Protein AF-A0A644U8X8-F1 (afdb_monomer)

InterPro domains:
  IPR018975 Pseudomurein-binding repeat [PF09373] (267-296)
  IPR018975 Pseudomurein-binding repeat [PF09373] (346-373)

Mean predicted aligned error: 21.0 Å

Radius of gyration: 31.06 Å; Cα contacts (8 Å, |Δi|>4): 817; chains: 1; bounding box: 77×98×85 Å

Solvent-accessible surface area (backbone atoms only — not comparable to full-atom values): 32167 Å² total; per-residue (Å²): 143,69,79,89,78,66,84,85,72,65,83,75,60,66,67,65,64,65,67,71,75,72,83,84,84,86,89,86,88,87,80,90,87,85,90,90,80,88,86,83,92,88,86,90,85,89,88,86,86,92,82,86,91,86,80,90,83,90,84,89,86,83,88,79,90,80,91,84,85,91,83,84,91,78,90,74,79,78,76,75,79,70,80,83,75,95,59,69,65,56,42,53,54,69,60,55,21,52,48,17,40,48,52,30,53,45,26,72,73,66,43,26,65,60,35,52,48,74,53,81,80,36,71,35,37,54,38,31,44,43,38,55,50,16,50,46,50,43,29,62,73,70,70,51,83,68,60,43,76,58,68,78,87,38,34,78,45,75,80,59,52,49,50,60,38,74,50,76,39,42,46,71,56,53,38,51,42,22,49,52,48,31,52,46,30,71,76,65,45,29,36,58,26,40,47,74,50,101,81,42,36,39,22,40,54,56,46,45,47,51,47,14,47,45,32,30,45,23,61,78,65,80,41,78,53,74,52,50,79,43,80,44,55,50,87,32,58,38,59,73,47,81,60,72,64,80,85,75,78,84,69,92,73,91,73,91,73,80,81,96,70,94,73,82,70,62,55,44,50,54,69,54,57,20,55,41,16,45,53,53,42,58,43,28,77,70,66,43,29,67,61,36,54,48,68,45,81,82,42,81,35,37,51,40,33,46,48,39,52,54,16,44,48,49,35,36,52,71,72,72,45,81,66,62,44,75,60,69,78,86,40,33,69,44,91,68,66,50,59,45,58,40,77,48,74,37,45,48,67,53,55,33,49,53,21,43,54,52,27,53,46,29,69,77,65,44,26,35,59,27,44,50,82,51,105,79,45,34,38,19,37,52,60,46,51,50,50,54,25,53,50,29,30,46,27,56,75,68,74,47,82,62,73,54,48,79,42,79,47,56,56,87,35,59,36,63,76,52,79,58,69,54,89,69,82,67,101,67,87,88,73,88,64,41,73,44,79,63,40,72,61,87,47,28,41,28,32,41,38,33,63,30,42,26,71,85,36,88,52,24,36,36,36,39,43,60,49,44,100,80,58,59,72,64,64,54,52,49,52,52,44,48,74,68,52,80,47,58,83,37,16,33,35,38,39,41,28,40,56,69,49,88,67,94,50,70,72,56,43,52,53,42,34,52,52,48,37,59,72,33,43,46,66,50,55,76,73,59,79,56,77,41,77,46,75,58,79,85,132

Foldseek 3Di:
DPPPPPPPDCPPPVVVVVVVPPDPDDDDDDDDDDDDDDDDDDDDDDDDDDDDDDDDDDDDDDDDDDDDDDDDDDDPPPPPPPDDDPDDQWAFLLQLLVQLLVQLVCCVVPVAGALFTATLNDTHGLLQNLLSLLVSLLCQVVVNRDTDGGDDPQAEEDQQFWAFQAFKAFSVFLNVQSVQQNVCCVVPSYGYSFGDGPRITHGSQNNSNQSSVQSNVCNVPVHGDRIGGDGGGRPGSHNVDDRHDDPDDPDDDPDPDDDDDDDDDQWAFLLQLLVQLVVQLVVCVPPLAGALFTAGSNDTDGLQQSLLLLLVSLLCVVVVHRDIDGGDPPQAEEPAADKAFDQDKAFSVRLNVQSVVQNVVCVVPSYGHSFDQDPVITHGRQQNSSQSSVQSNCCNVPVHGDRIGGGGGGCPGSHNVDGRHDPDPDPDDDDDWDKDWQDADLFFTKIKTDFFAAQPAPAEEEEEAEDDPPDDPVSVVVVCCRRVNVHHRHGYMYTYTYGDDDDPDDVRSLVSSVVNCVVGVVVCVVVPPHPYYHYDHDD

Sequence (539 aa):
MLIKKILMKNIRIILLFSMIVFLTCSFSFAESSTDTQKNTISDQSNLNSANFVNDSGEVSLIANNKESMNKSKEITQTKYKTAQITGPKTLSQSKILISAKYVKTYTEKYGKLPDYVTISNYNYSMPEFMYLLSKTINYKYKNIKTDILAKYGIKDPTSPTGNSINKKITKKAYYSLATNIFSYIDKYNTAPKYASSSFGKVQYQTAIYGFSRILAYTYSYNSLPSYLSLNIKNTNSINKKMPKYTQTNPNIQNNSGNNSENVKPTKLSQNSILVASSSIKSYVEKNGKLPNYVTISNYKYSIPEYLYLISKLISSKYGGSNGDIIVKYGIKNPSSPSGASINRIFTKTEYYDISKRISTFIENNKQSPNYVSSKYGNIQYQTIMYGLVKVGDYINKNKVLPNSLSLNVPISSSINKYLPIFNQSGNLNNSSVSSKLLGSNDLGTVEIIGAFGNIKSDAKVAFVIGLTPLESSIKKALYDSIVSQNVQDYCYYIYMINVTKASSGYDEEKIYAEALANEFAQPHITNSNYNLVVNIPEE

pLDDT: mean 71.81, std 24.98, range [20.67, 98.81]

Structure (mmCIF, N/CA/C/O backbone):
data_AF-A0A644U8X8-F1
#
_entry.id   AF-A0A644U8X8-F1
#
loop_
_atom_site.group_PDB
_atom_site.id
_atom_site.type_symbol
_atom_site.label_atom_id
_atom_site.label_alt_id
_atom_site.label_comp_id
_atom_site.label_asym_id
_atom_site.label_entity_id
_atom_site.label_seq_id
_atom_site.pdbx_PDB_ins_code
_atom_site.Cartn_x
_atom_site.Cartn_y
_atom_site.Cartn_z
_atom_site.occupancy
_atom_site.B_iso_or_equiv
_atom_site.auth_seq_id
_atom_site.auth_comp_id
_atom_site.auth_asym_id
_atom_site.auth_atom_id
_atom_site.pdbx_PDB_model_num
ATOM 1 N N . MET A 1 1 ? -16.131 -43.924 -21.863 1.00 43.06 1 MET A N 1
ATOM 2 C CA . MET A 1 1 ? -17.046 -44.285 -22.976 1.00 43.06 1 MET A CA 1
ATOM 3 C C . MET A 1 1 ? -17.759 -43.053 -23.577 1.00 43.06 1 MET A C 1
ATOM 5 O O . MET A 1 1 ? -18.939 -43.130 -23.879 1.00 43.06 1 MET A O 1
ATOM 9 N N . LEU A 1 2 ? -17.078 -41.909 -23.785 1.00 31.02 2 LEU A N 1
ATOM 10 C CA . LEU A 1 2 ? -17.745 -40.650 -24.201 1.00 31.02 2 LEU A CA 1
ATOM 11 C C . LEU A 1 2 ? -17.401 -40.173 -25.630 1.00 31.02 2 LEU A C 1
ATOM 13 O O . LEU A 1 2 ? -18.159 -39.425 -26.238 1.00 31.02 2 LEU A O 1
ATOM 17 N N . ILE A 1 3 ? -16.289 -40.652 -26.197 1.00 34.12 3 ILE A N 1
ATOM 18 C CA . ILE A 1 3 ? -15.703 -40.154 -27.458 1.00 34.12 3 ILE A CA 1
ATOM 19 C C . ILE A 1 3 ? -16.602 -40.409 -28.688 1.00 34.12 3 ILE A C 1
ATOM 21 O O . ILE A 1 3 ? -16.581 -39.645 -29.649 1.00 34.12 3 ILE A O 1
ATOM 25 N N . LYS A 1 4 ? -17.448 -41.450 -28.668 1.00 31.56 4 LYS A N 1
ATOM 26 C CA . LYS A 1 4 ? -18.190 -41.917 -29.857 1.00 31.56 4 LYS A CA 1
ATOM 27 C C . LYS A 1 4 ? -19.490 -41.164 -30.194 1.00 31.56 4 LYS A C 1
ATOM 29 O O . LYS A 1 4 ? -20.137 -41.545 -31.163 1.00 31.56 4 LYS A O 1
ATOM 34 N N . LYS A 1 5 ? -19.898 -40.132 -29.434 1.00 33.75 5 LYS A N 1
ATOM 35 C CA . LYS A 1 5 ? -21.213 -39.462 -29.616 1.00 33.75 5 LYS A CA 1
ATOM 36 C C . LYS A 1 5 ? -21.175 -37.994 -30.073 1.00 33.75 5 LYS A C 1
ATOM 38 O O . LYS A 1 5 ? -22.233 -37.405 -30.256 1.00 33.75 5 LYS A O 1
ATOM 43 N N . ILE A 1 6 ? -19.988 -37.417 -30.283 1.00 33.91 6 ILE A N 1
ATOM 44 C CA . ILE A 1 6 ? -19.810 -36.014 -30.725 1.00 33.91 6 ILE A CA 1
ATOM 45 C C . ILE A 1 6 ? -19.384 -35.918 -32.210 1.00 33.91 6 ILE A C 1
ATOM 47 O O . ILE A 1 6 ? -19.515 -34.869 -32.832 1.00 33.91 6 ILE A O 1
ATOM 51 N N . LEU A 1 7 ? -18.965 -37.026 -32.834 1.00 33.84 7 LEU A N 1
ATOM 52 C CA . LEU A 1 7 ? -18.322 -37.044 -34.158 1.00 33.84 7 LEU A CA 1
ATOM 53 C C . LEU A 1 7 ? -19.262 -36.938 -35.387 1.00 33.84 7 LEU A C 1
ATOM 55 O O . LEU A 1 7 ? -18.836 -37.230 -36.500 1.00 33.84 7 LEU A O 1
ATOM 59 N N . MET A 1 8 ? -20.537 -36.564 -35.216 1.00 37.38 8 MET A N 1
ATOM 60 C CA . MET A 1 8 ? -21.540 -36.533 -36.304 1.00 37.38 8 MET A CA 1
ATOM 61 C C . MET A 1 8 ? -22.286 -35.194 -36.450 1.00 37.38 8 MET A C 1
ATOM 63 O O . MET A 1 8 ? -23.423 -35.137 -36.917 1.00 37.38 8 MET A O 1
ATOM 67 N N . LYS A 1 9 ? -21.626 -34.079 -36.118 1.00 39.03 9 LYS A N 1
ATOM 68 C CA . LYS A 1 9 ? -22.030 -32.750 -36.601 1.00 39.03 9 LYS A CA 1
ATOM 69 C C . LYS A 1 9 ? -20.796 -31.872 -36.834 1.00 39.03 9 LYS A C 1
ATOM 71 O O . LYS A 1 9 ? -19.832 -31.959 -36.086 1.00 39.03 9 LYS A O 1
ATOM 76 N N . ASN A 1 10 ? -20.861 -31.011 -37.854 1.00 42.72 10 ASN A N 1
ATOM 77 C CA . ASN A 1 10 ? -19.882 -29.959 -38.184 1.00 42.72 10 ASN A CA 1
ATOM 78 C C . ASN A 1 10 ? -18.573 -30.372 -38.903 1.00 42.72 10 ASN A C 1
ATOM 80 O O . ASN A 1 10 ? -17.496 -29.881 -38.570 1.00 42.72 10 ASN A O 1
ATOM 84 N N . ILE A 1 11 ? -18.678 -31.122 -40.011 1.00 38.94 11 ILE A N 1
ATOM 85 C CA . ILE A 1 11 ? -17.580 -31.315 -40.995 1.00 38.94 11 ILE A CA 1
ATOM 86 C C . ILE A 1 11 ? -16.944 -29.984 -41.473 1.00 38.94 11 ILE A C 1
ATOM 88 O O . ILE A 1 11 ? -15.770 -29.951 -41.828 1.00 38.94 11 ILE A O 1
ATOM 92 N N . ARG A 1 12 ? -17.675 -28.858 -41.418 1.00 38.00 12 ARG A N 1
ATOM 93 C CA . ARG A 1 12 ? -17.166 -27.523 -41.793 1.00 38.00 12 ARG A CA 1
ATOM 94 C C . ARG A 1 12 ? -16.113 -26.923 -40.844 1.00 38.00 12 ARG A C 1
ATOM 96 O O . ARG A 1 12 ? -15.454 -25.975 -41.250 1.00 38.00 12 ARG A O 1
ATOM 103 N N . ILE A 1 13 ? -15.936 -27.428 -39.618 1.00 46.94 13 ILE A N 1
ATOM 104 C CA . ILE A 1 13 ? -15.011 -26.812 -38.638 1.00 46.94 13 ILE A CA 1
ATOM 105 C C . ILE A 1 13 ? -13.541 -27.177 -38.907 1.00 46.94 13 ILE A C 1
ATOM 107 O O . ILE A 1 13 ? -12.661 -26.343 -38.714 1.00 46.94 13 ILE A O 1
ATOM 111 N N . ILE A 1 14 ? -13.263 -28.385 -39.409 1.00 41.25 14 ILE A N 1
ATOM 112 C CA . ILE A 1 14 ? -11.886 -28.874 -39.623 1.00 41.25 14 ILE A CA 1
ATOM 113 C C . ILE A 1 14 ? -11.153 -28.058 -40.708 1.00 41.25 14 ILE A C 1
ATOM 115 O O . ILE A 1 14 ? -9.953 -27.816 -40.595 1.00 41.25 14 ILE A O 1
ATOM 119 N N . LEU A 1 15 ? -11.879 -27.559 -41.715 1.00 34.75 15 LEU A N 1
ATOM 120 C CA . LEU A 1 15 ? -11.321 -26.755 -42.812 1.00 34.75 15 LEU A CA 1
ATOM 121 C C . LEU A 1 15 ? -10.780 -25.379 -42.388 1.00 34.75 15 LEU A C 1
ATOM 123 O O . LEU A 1 15 ? -9.954 -24.822 -43.103 1.00 34.75 15 LEU A O 1
ATOM 127 N N . LEU A 1 16 ? -11.204 -24.828 -41.244 1.00 39.47 16 LEU A N 1
ATOM 128 C CA . LEU A 1 16 ? -10.700 -23.527 -40.782 1.00 39.47 16 LEU A CA 1
ATOM 129 C C . LEU A 1 16 ? -9.319 -23.621 -40.110 1.00 39.47 16 LEU A C 1
ATOM 131 O O . LEU A 1 16 ? -8.618 -22.617 -40.016 1.00 39.47 16 LEU A O 1
ATOM 135 N N . PHE A 1 17 ? -8.915 -24.811 -39.654 1.00 41.75 17 PHE A N 1
ATOM 136 C CA . PHE A 1 17 ? -7.674 -24.988 -38.892 1.00 41.75 17 PHE A CA 1
ATOM 137 C C . PHE A 1 17 ? -6.427 -25.137 -39.781 1.00 41.75 17 PHE A C 1
ATOM 139 O O . PHE A 1 17 ? -5.331 -24.777 -39.360 1.00 41.75 17 PHE A O 1
ATOM 146 N N . SER A 1 18 ? -6.572 -25.610 -41.025 1.00 35.25 18 SER A N 1
ATOM 147 C CA . SER A 1 18 ? -5.442 -25.766 -41.957 1.00 35.25 18 SER A CA 1
ATOM 148 C C . SER A 1 18 ? -4.973 -24.449 -42.587 1.00 35.25 18 SER A C 1
ATOM 150 O O . SER A 1 18 ? -3.815 -24.344 -42.988 1.00 35.25 18 SER A O 1
ATOM 152 N N . MET A 1 19 ? -5.834 -23.427 -42.656 1.00 32.69 19 MET A N 1
ATOM 153 C CA . MET A 1 19 ? -5.535 -22.175 -43.365 1.00 32.69 19 MET A CA 1
ATOM 154 C C . MET A 1 19 ? -4.593 -21.231 -42.593 1.00 32.69 19 MET A C 1
ATOM 156 O O . MET A 1 19 ? -3.938 -20.387 -43.198 1.00 32.69 19 MET A O 1
ATOM 160 N N . ILE A 1 20 ? -4.481 -21.384 -41.268 1.00 40.66 20 ILE A N 1
ATOM 161 C CA . ILE A 1 20 ? -3.635 -20.530 -40.410 1.00 40.66 20 ILE A CA 1
ATOM 162 C C . ILE A 1 20 ? -2.154 -20.966 -40.435 1.00 40.66 20 ILE A C 1
ATOM 164 O O . ILE A 1 20 ? -1.266 -20.155 -40.187 1.00 40.66 20 ILE A O 1
ATOM 168 N N . VAL A 1 21 ? -1.867 -22.226 -40.780 1.00 34.91 21 VAL A N 1
ATOM 169 C CA . VAL A 1 21 ? -0.520 -22.827 -40.680 1.00 34.91 21 VAL A CA 1
ATOM 170 C C . VAL A 1 21 ? 0.416 -22.422 -41.835 1.00 34.91 21 VAL A C 1
ATOM 172 O O . VAL A 1 21 ? 1.631 -22.545 -41.713 1.00 34.91 21 VAL A O 1
ATOM 175 N N . PHE A 1 22 ? -0.112 -21.903 -42.949 1.00 31.12 22 PHE A N 1
ATOM 176 C CA . PHE A 1 22 ? 0.658 -21.703 -44.189 1.00 31.12 22 PHE A CA 1
ATOM 177 C C . PHE A 1 22 ? 1.262 -20.302 -44.411 1.00 31.12 22 PHE A C 1
ATOM 179 O O . PHE A 1 22 ? 1.940 -20.097 -45.416 1.00 31.12 22 PHE A O 1
ATOM 186 N N . LEU A 1 23 ? 1.067 -19.332 -43.507 1.00 31.53 23 LEU A N 1
ATOM 187 C CA . LEU A 1 23 ? 1.428 -17.923 -43.761 1.00 31.53 23 LEU A CA 1
ATOM 188 C C . LEU A 1 23 ? 2.776 -17.457 -43.165 1.00 31.53 23 LEU A C 1
ATOM 190 O O . LEU A 1 23 ? 2.972 -16.261 -42.956 1.00 31.53 23 LEU A O 1
ATOM 194 N N . THR A 1 24 ? 3.721 -18.367 -42.893 1.00 36.75 24 THR A N 1
ATOM 195 C CA . THR A 1 24 ? 5.040 -18.023 -42.311 1.00 36.75 24 THR A CA 1
ATOM 196 C C . THR A 1 24 ? 6.240 -18.670 -43.018 1.00 36.75 24 THR A C 1
ATOM 198 O O . THR A 1 24 ? 7.148 -19.168 -42.356 1.00 36.75 24 THR A O 1
ATOM 201 N N . CYS A 1 25 ? 6.289 -18.629 -44.355 1.00 28.97 25 CYS A N 1
ATOM 202 C CA . CYS A 1 25 ? 7.487 -18.991 -45.129 1.00 28.97 25 CYS A CA 1
ATOM 203 C C . CYS A 1 25 ? 7.732 -18.044 -46.319 1.00 28.97 25 CYS A C 1
ATOM 205 O O . CYS A 1 25 ? 7.184 -18.256 -47.396 1.00 28.97 25 CYS A O 1
ATOM 207 N N . SER A 1 26 ? 8.592 -17.032 -46.141 1.00 31.75 26 SER A N 1
ATOM 208 C CA . SER A 1 26 ? 9.378 -16.371 -47.206 1.00 31.75 26 SER A CA 1
ATOM 209 C C . SER A 1 26 ? 10.437 -15.436 -46.605 1.00 31.75 26 SER A C 1
ATOM 211 O O . SER A 1 26 ? 10.111 -14.578 -45.789 1.00 31.75 26 SER A O 1
ATOM 213 N N . PHE A 1 27 ? 11.697 -15.585 -47.025 1.00 33.06 27 PHE A N 1
ATOM 214 C CA . PHE A 1 27 ? 12.799 -14.648 -46.757 1.00 33.06 27 PH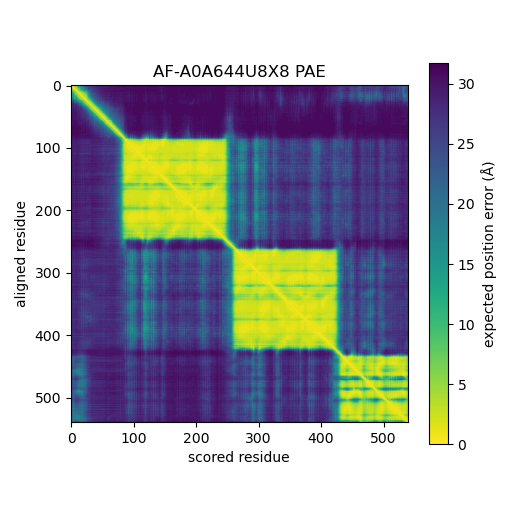E A CA 1
ATOM 215 C C . PHE A 1 27 ? 13.085 -13.798 -48.001 1.00 33.06 27 PHE A C 1
ATOM 217 O O . PHE A 1 27 ? 12.962 -14.304 -49.115 1.00 33.06 27 PHE A O 1
ATOM 224 N N . SER A 1 28 ? 13.596 -12.575 -47.815 1.00 27.11 28 SER A N 1
ATOM 225 C CA . SER A 1 28 ? 14.620 -11.979 -48.695 1.00 27.11 28 SER A CA 1
ATOM 226 C C . SER A 1 28 ? 15.267 -10.737 -48.071 1.00 27.11 28 SER A C 1
ATOM 228 O O . SER A 1 28 ? 14.668 -10.070 -47.229 1.00 27.11 28 SER A O 1
ATOM 230 N N . PHE A 1 29 ? 16.503 -10.455 -48.488 1.00 31.00 29 PHE A N 1
ATOM 231 C CA . PHE A 1 29 ? 17.256 -9.231 -48.185 1.00 31.00 29 PHE A CA 1
ATOM 232 C C . PHE A 1 29 ? 16.980 -8.141 -49.234 1.00 31.00 29 PHE A C 1
ATOM 234 O O . PHE A 1 29 ? 16.705 -8.454 -50.390 1.00 31.00 29 PHE A O 1
ATOM 241 N N . ALA A 1 30 ? 17.165 -6.877 -48.848 1.00 25.69 30 ALA A N 1
ATOM 242 C CA . ALA A 1 30 ? 17.495 -5.766 -49.745 1.00 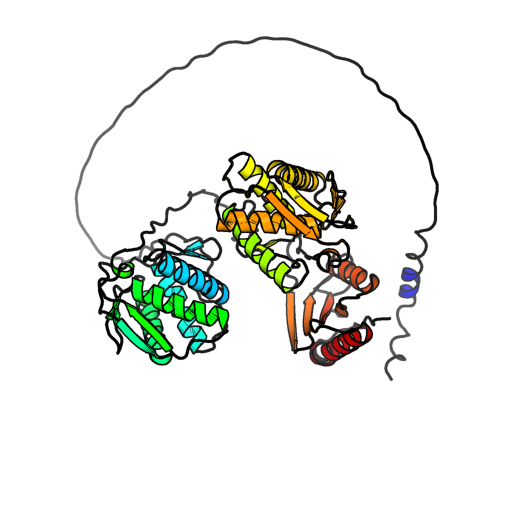25.69 30 ALA A CA 1
ATOM 243 C C . ALA A 1 30 ? 18.249 -4.679 -48.951 1.00 25.69 30 ALA A C 1
ATOM 245 O O . ALA A 1 30 ? 18.113 -4.598 -47.728 1.00 25.69 30 ALA A O 1
ATOM 246 N N . GLU A 1 31 ? 19.049 -3.861 -49.632 1.00 27.25 31 GLU A N 1
ATOM 247 C CA . GLU A 1 31 ? 20.011 -2.921 -49.039 1.00 27.25 31 GLU A CA 1
ATOM 248 C C . GLU A 1 31 ? 19.973 -1.562 -49.767 1.00 27.25 31 GLU A C 1
ATOM 250 O O . GLU A 1 31 ? 19.612 -1.514 -50.937 1.00 27.25 31 GLU A O 1
ATOM 255 N N . SER A 1 32 ? 20.405 -0.486 -49.090 1.00 27.17 32 SER A N 1
ATOM 256 C CA . SER A 1 32 ? 20.766 0.829 -49.664 1.00 27.17 32 SER A CA 1
ATOM 257 C C . SER A 1 32 ? 19.674 1.668 -50.367 1.00 27.17 32 SER A C 1
ATOM 259 O O . SER A 1 32 ? 19.176 1.342 -51.438 1.00 27.17 32 SER A O 1
ATOM 261 N N . SER A 1 33 ? 19.420 2.877 -49.849 1.00 26.03 33 SER A N 1
ATOM 262 C CA . SER A 1 33 ? 19.894 4.113 -50.516 1.00 26.03 33 SER A CA 1
ATOM 263 C C . SER A 1 33 ? 19.578 5.378 -49.696 1.00 26.03 33 SER A C 1
ATOM 265 O O . SER A 1 33 ? 18.669 5.402 -48.867 1.00 26.03 33 SER A O 1
ATOM 267 N N . THR A 1 34 ? 20.373 6.428 -49.900 1.00 28.28 34 THR A N 1
ATOM 268 C CA . THR A 1 34 ? 20.200 7.782 -49.339 1.00 28.28 34 THR A CA 1
ATOM 269 C C . THR A 1 34 ? 19.611 8.733 -50.376 1.00 28.28 34 THR A C 1
ATOM 271 O O . THR A 1 34 ? 20.029 8.646 -51.526 1.00 28.28 34 THR A O 1
ATOM 274 N N . ASP A 1 35 ? 18.840 9.745 -49.959 1.00 24.61 35 ASP A N 1
ATOM 275 C CA . ASP A 1 35 ? 18.997 11.098 -50.531 1.00 24.61 35 ASP A CA 1
ATOM 276 C C . ASP A 1 35 ? 18.488 12.219 -49.590 1.00 24.61 35 ASP A C 1
ATOM 278 O O . ASP A 1 35 ? 17.940 11.948 -48.517 1.00 24.61 35 ASP A O 1
ATOM 282 N N . THR A 1 36 ? 18.726 13.492 -49.934 1.00 26.45 36 THR A N 1
ATOM 283 C CA . THR A 1 36 ? 18.393 14.692 -49.141 1.00 26.45 36 THR A CA 1
ATOM 284 C C . THR A 1 36 ? 18.227 15.955 -50.004 1.00 26.45 36 THR A C 1
ATOM 286 O O . THR A 1 36 ? 19.178 16.418 -50.627 1.00 26.45 36 THR A O 1
ATOM 289 N N . GLN A 1 37 ? 17.054 16.600 -49.931 1.00 24.73 37 GLN A N 1
ATOM 290 C CA . GLN A 1 37 ? 16.750 17.951 -50.458 1.00 24.73 37 GLN A CA 1
ATOM 291 C C . GLN A 1 37 ? 15.471 18.478 -49.732 1.00 24.73 37 GLN A C 1
ATOM 293 O O . GLN A 1 37 ? 14.641 17.650 -49.366 1.00 24.73 37 GLN A O 1
ATOM 298 N N . LYS A 1 38 ? 15.237 19.744 -49.303 1.00 24.77 38 LYS A N 1
ATOM 299 C CA . LYS A 1 38 ? 15.537 21.124 -49.796 1.00 24.77 38 LYS A CA 1
ATOM 300 C C . LYS A 1 38 ? 14.935 21.376 -51.192 1.00 24.77 38 LYS A C 1
ATOM 302 O O . LYS A 1 38 ? 15.202 20.579 -52.067 1.00 24.77 38 LYS A O 1
ATOM 307 N N . ASN A 1 39 ? 14.134 22.402 -51.521 1.00 25.09 39 ASN A N 1
ATOM 308 C CA . ASN A 1 39 ? 13.961 23.817 -51.091 1.00 25.09 39 ASN A CA 1
ATOM 309 C C . ASN A 1 39 ? 12.532 24.314 -51.555 1.00 25.09 39 ASN A C 1
ATOM 311 O O . ASN A 1 39 ? 11.824 23.501 -52.135 1.00 25.09 39 ASN A O 1
ATOM 315 N N . THR A 1 40 ? 11.983 25.546 -51.410 1.00 24.95 40 THR A N 1
ATOM 316 C CA . THR A 1 40 ? 12.378 26.843 -50.792 1.00 24.95 40 THR A CA 1
ATOM 317 C C . THR A 1 40 ? 11.148 27.758 -50.493 1.00 24.95 40 THR A C 1
ATOM 319 O O . THR A 1 40 ? 10.189 27.770 -51.250 1.00 24.95 40 THR A O 1
ATOM 322 N N . ILE A 1 41 ? 11.234 28.514 -49.387 1.00 26.00 41 ILE A N 1
ATOM 323 C CA . ILE A 1 41 ? 10.721 29.866 -48.998 1.00 26.00 41 ILE A CA 1
ATOM 324 C C . ILE A 1 41 ? 9.719 30.664 -49.891 1.00 26.00 41 ILE A C 1
ATOM 326 O O . ILE A 1 41 ? 10.045 30.984 -51.029 1.00 26.00 41 ILE A O 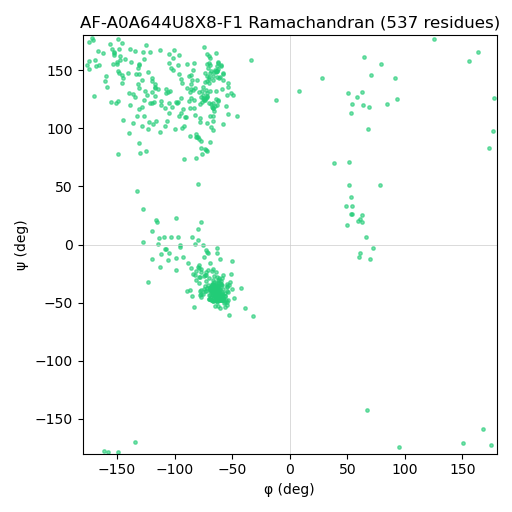1
ATOM 330 N N . SER A 1 42 ? 8.647 31.191 -49.260 1.00 24.83 42 SER A N 1
ATOM 331 C CA . SER A 1 42 ? 8.113 32.591 -49.314 1.00 24.83 42 SER A CA 1
ATOM 332 C C . SER A 1 42 ? 7.047 32.779 -48.192 1.00 24.83 42 SER A C 1
ATOM 334 O O . SER A 1 42 ? 6.502 31.778 -47.730 1.00 24.83 42 SER A O 1
ATOM 336 N N . ASP A 1 43 ? 6.719 33.945 -47.605 1.00 25.11 43 ASP A N 1
ATOM 337 C CA . ASP A 1 43 ? 7.206 35.340 -47.722 1.00 25.11 43 ASP A CA 1
ATOM 338 C C . ASP A 1 43 ? 7.059 36.118 -46.373 1.00 25.11 43 ASP A C 1
ATOM 340 O O . ASP A 1 43 ? 6.534 35.570 -45.399 1.00 25.11 43 ASP A O 1
ATOM 344 N N . GLN A 1 44 ? 7.505 37.387 -46.283 1.00 26.28 44 GLN A N 1
ATOM 345 C CA . GLN A 1 44 ? 7.439 38.235 -45.062 1.00 26.28 44 GLN A CA 1
ATOM 346 C C . GLN A 1 44 ? 6.613 39.536 -45.206 1.00 26.28 44 GLN A C 1
ATOM 348 O O . GLN A 1 44 ? 6.774 40.264 -46.181 1.00 26.28 44 GLN A O 1
ATOM 353 N N . SER A 1 45 ? 5.847 39.916 -44.169 1.00 24.95 45 SER A N 1
ATOM 354 C CA . SER A 1 45 ? 5.640 41.304 -43.652 1.00 24.95 45 SER A CA 1
ATOM 355 C C . SER A 1 45 ? 4.628 41.275 -42.479 1.00 24.95 45 SER A C 1
ATOM 357 O O . SER A 1 45 ? 3.640 40.558 -42.546 1.00 24.95 45 SER A O 1
ATOM 359 N N . ASN A 1 46 ? 4.895 41.803 -41.274 1.00 23.81 46 ASN A N 1
ATOM 360 C CA . ASN A 1 46 ? 5.100 43.196 -40.818 1.00 23.81 46 ASN A CA 1
ATOM 361 C C . ASN A 1 46 ? 3.850 44.102 -40.860 1.00 23.81 46 ASN A C 1
ATOM 363 O O . ASN A 1 46 ? 3.605 44.741 -41.877 1.00 23.81 46 ASN A O 1
ATOM 367 N N . LEU A 1 47 ? 3.183 44.299 -39.707 1.00 22.55 47 LEU A N 1
ATOM 368 C CA . LEU A 1 47 ? 3.323 45.534 -38.899 1.00 22.55 47 LEU A CA 1
ATOM 369 C C . LEU A 1 47 ? 2.572 45.473 -37.547 1.00 22.55 47 LEU A C 1
ATOM 371 O O . LEU A 1 47 ? 1.645 44.692 -37.365 1.00 22.55 47 LEU A O 1
ATOM 375 N N . ASN A 1 48 ? 3.000 46.309 -36.592 1.00 25.58 48 ASN A N 1
ATOM 376 C CA . ASN A 1 48 ? 2.379 46.502 -35.268 1.00 25.58 48 ASN A CA 1
ATOM 377 C C . ASN A 1 48 ? 1.430 47.718 -35.274 1.00 25.58 48 ASN A C 1
ATOM 379 O O . ASN A 1 48 ? 1.667 48.632 -36.065 1.00 25.58 48 ASN A O 1
ATOM 383 N N . SER A 1 49 ? 0.524 47.841 -34.284 1.00 24.86 49 SER A N 1
ATOM 384 C CA . SER A 1 49 ? 0.593 48.901 -33.233 1.00 24.86 49 SER A CA 1
ATOM 385 C C . SER A 1 49 ? -0.709 49.130 -32.432 1.00 24.86 49 SER A C 1
ATOM 387 O O . SER A 1 49 ? -1.794 48.780 -32.880 1.00 24.86 49 SER A O 1
ATOM 389 N N . ALA A 1 50 ? -0.547 49.851 -31.309 1.00 22.94 50 ALA A N 1
ATOM 390 C CA . ALA A 1 50 ? -1.539 50.561 -30.476 1.00 22.94 50 ALA A CA 1
ATOM 391 C C . ALA A 1 50 ? -2.191 49.809 -29.288 1.00 22.94 50 ALA A C 1
ATOM 393 O O . ALA A 1 50 ? -2.418 48.605 -29.317 1.00 22.94 50 ALA A O 1
ATOM 394 N N . ASN A 1 51 ? -2.413 50.567 -28.203 1.00 24.06 51 ASN A N 1
ATOM 395 C CA . ASN A 1 51 ? -2.667 50.136 -26.817 1.00 24.06 51 ASN A CA 1
ATOM 396 C C . ASN A 1 51 ? -3.592 51.147 -26.084 1.00 24.06 51 ASN A C 1
ATOM 398 O O . ASN A 1 51 ? -3.890 52.206 -26.629 1.00 24.06 51 ASN A O 1
ATOM 402 N N . PHE A 1 52 ? -3.864 50.858 -24.799 1.00 22.56 52 PHE A N 1
ATOM 403 C CA . PHE A 1 52 ? -4.474 51.688 -23.735 1.00 22.56 52 PHE A CA 1
ATOM 404 C C . PHE A 1 52 ? -6.021 51.706 -23.703 1.00 22.56 52 PHE A C 1
ATOM 406 O O . PHE A 1 52 ? -6.643 51.953 -24.727 1.00 22.56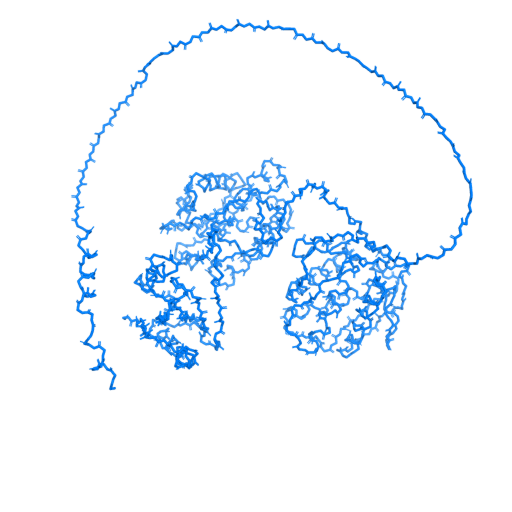 52 PHE A O 1
ATOM 413 N N . VAL A 1 53 ? -6.744 51.304 -22.636 1.00 23.88 53 VAL A N 1
ATOM 414 C CA . VAL A 1 53 ? -6.624 51.387 -21.144 1.00 23.88 53 VAL A CA 1
ATOM 415 C C . VAL A 1 53 ? -7.337 52.614 -20.562 1.00 23.88 53 VAL A C 1
ATOM 417 O O . VAL A 1 53 ? -7.042 53.727 -20.980 1.00 23.88 53 VAL A O 1
ATOM 420 N N . ASN A 1 54 ? -8.244 52.358 -19.599 1.00 25.88 54 ASN A N 1
ATOM 421 C CA . ASN A 1 54 ? -8.733 53.175 -18.459 1.00 25.88 54 ASN A CA 1
ATOM 422 C C . ASN A 1 54 ? -10.147 52.680 -18.051 1.00 25.88 54 ASN A C 1
ATOM 424 O O . ASN A 1 54 ? -10.839 52.111 -18.892 1.00 25.88 54 ASN A O 1
ATOM 428 N N . ASP A 1 55 ? -10.681 52.886 -16.842 1.00 24.31 55 ASP A N 1
ATOM 429 C CA . ASP A 1 55 ? -10.082 52.933 -15.493 1.00 24.31 55 ASP A CA 1
ATOM 430 C C . ASP A 1 55 ? -11.197 52.647 -14.433 1.00 24.31 55 ASP A C 1
ATOM 432 O O . ASP A 1 55 ? -12.336 52.347 -14.792 1.00 24.31 55 ASP A O 1
ATOM 436 N N . SER A 1 56 ? -10.835 52.682 -13.147 1.00 27.45 56 SER A N 1
ATOM 437 C CA . SER A 1 56 ? -11.600 52.589 -11.895 1.00 27.45 56 SER A CA 1
ATOM 438 C C . SER A 1 56 ? -13.031 53.174 -11.811 1.00 27.45 56 SER A C 1
ATOM 440 O O . SER A 1 56 ? -13.427 54.088 -12.529 1.00 27.45 56 SER A O 1
ATOM 442 N N . GLY A 1 57 ? -13.800 52.664 -10.833 1.00 24.34 57 GLY A N 1
ATOM 443 C CA . GLY A 1 57 ? -15.091 53.228 -10.417 1.00 24.34 57 GLY A CA 1
ATOM 444 C C . GLY A 1 57 ? -15.820 52.411 -9.336 1.00 24.34 57 GLY A C 1
ATOM 445 O O . GLY A 1 57 ? -16.525 51.455 -9.653 1.00 24.34 57 GLY A O 1
ATOM 446 N N . GLU A 1 58 ? -15.693 52.798 -8.061 1.00 24.88 58 GLU A N 1
ATOM 447 C CA . GLU A 1 58 ? -16.596 52.344 -6.985 1.00 24.88 58 GLU A CA 1
ATOM 448 C C . GLU A 1 58 ? -17.847 53.233 -6.913 1.00 24.88 58 GLU A C 1
ATOM 450 O O . GLU A 1 58 ? -17.729 54.456 -6.911 1.00 24.88 58 GLU A O 1
ATOM 455 N N . VAL A 1 59 ? -19.031 52.637 -6.715 1.00 24.56 59 VAL A N 1
ATOM 456 C CA . VAL A 1 59 ? -20.181 53.318 -6.089 1.00 24.56 59 VAL A CA 1
ATOM 457 C C . VAL A 1 59 ? -20.892 52.347 -5.145 1.00 24.56 59 VAL A C 1
ATOM 459 O O . VAL A 1 59 ? -21.229 51.225 -5.520 1.00 24.56 59 VAL A O 1
ATOM 462 N N . SER A 1 60 ? -21.141 52.800 -3.916 1.00 22.69 60 SER A N 1
ATOM 463 C CA . SER A 1 60 ? -21.945 52.107 -2.904 1.00 22.69 60 SER A CA 1
ATOM 464 C C . SER A 1 60 ? -23.386 52.624 -2.907 1.00 22.69 60 SER A C 1
ATOM 466 O O . SER A 1 60 ? -23.606 53.819 -3.097 1.00 22.69 60 SER A O 1
ATOM 468 N N . LEU A 1 61 ? -24.361 51.755 -2.619 1.00 24.89 61 LEU A N 1
ATOM 469 C CA . LEU A 1 61 ? -25.700 52.160 -2.181 1.00 24.89 61 LEU A CA 1
ATOM 470 C C . LEU A 1 61 ? -26.137 51.358 -0.947 1.00 24.89 61 LEU A C 1
ATOM 472 O O . LEU A 1 61 ? -25.665 50.254 -0.683 1.00 24.89 61 LEU A O 1
ATOM 476 N N . ILE A 1 62 ? -26.989 51.994 -0.144 1.00 23.92 62 ILE A N 1
ATOM 477 C CA . ILE A 1 62 ? -27.152 51.766 1.298 1.00 23.92 62 ILE A CA 1
ATOM 478 C C . ILE A 1 62 ? -28.640 51.508 1.625 1.00 23.92 62 ILE A C 1
ATOM 480 O O . ILE A 1 62 ? -29.511 51.870 0.840 1.00 23.92 62 ILE A O 1
ATOM 484 N N . ALA A 1 63 ? -28.900 50.993 2.836 1.00 24.94 63 ALA A N 1
ATOM 485 C CA . ALA A 1 63 ? -30.174 51.032 3.578 1.00 24.94 63 ALA A CA 1
ATOM 486 C C . ALA A 1 63 ? -31.294 50.031 3.201 1.00 24.94 63 ALA A C 1
ATOM 488 O O . ALA A 1 63 ? -31.385 49.574 2.070 1.00 24.94 63 ALA A O 1
ATOM 489 N N . ASN A 1 64 ? -32.230 49.689 4.107 1.00 23.34 64 ASN A N 1
ATOM 490 C CA . ASN A 1 64 ? -32.187 49.523 5.585 1.00 23.34 64 ASN A CA 1
ATOM 491 C C . ASN A 1 64 ? -33.546 48.973 6.085 1.00 23.34 64 ASN A C 1
ATOM 493 O O . ASN A 1 64 ? -34.566 49.420 5.577 1.00 23.34 64 ASN A O 1
ATOM 497 N N . ASN A 1 65 ? -33.550 48.212 7.200 1.00 25.98 65 ASN A N 1
ATOM 498 C CA . ASN A 1 65 ? -34.687 48.051 8.149 1.00 25.98 65 ASN A CA 1
ATOM 499 C C . ASN A 1 65 ? -35.991 47.376 7.606 1.00 25.98 65 ASN A C 1
ATOM 501 O O . ASN A 1 65 ? -36.196 47.309 6.404 1.00 25.98 65 ASN A O 1
ATOM 505 N N . LYS A 1 66 ? -36.943 46.832 8.395 1.00 25.28 66 LYS A N 1
ATOM 506 C CA . LYS A 1 66 ? -37.026 46.341 9.803 1.00 25.28 66 LYS A CA 1
ATOM 507 C C . LYS A 1 66 ? -38.288 45.432 9.958 1.00 25.28 66 LYS A C 1
ATOM 509 O O . LYS A 1 66 ? -39.138 45.462 9.084 1.00 25.28 66 LYS A O 1
ATOM 514 N N . GLU A 1 67 ? -38.365 44.653 11.054 1.00 23.78 67 GLU A N 1
ATOM 515 C CA . GLU A 1 67 ? -39.541 44.299 11.924 1.00 23.78 67 GLU A CA 1
ATOM 516 C C . GLU A 1 67 ? -41.006 44.266 11.359 1.00 23.78 67 GLU A C 1
ATOM 518 O O . GLU A 1 67 ? -41.401 45.161 10.632 1.00 23.78 67 GLU A O 1
ATOM 523 N N . SER A 1 68 ? -41.948 43.366 11.735 1.00 23.06 68 SER A N 1
ATOM 524 C CA . SER A 1 68 ? -41.989 42.281 12.751 1.00 23.06 68 SER A CA 1
ATOM 525 C C . SER A 1 68 ? -43.224 41.327 12.629 1.00 23.06 68 SER A C 1
ATOM 527 O O . SER A 1 68 ? -44.276 41.738 12.160 1.00 23.06 68 SER A O 1
ATOM 529 N N . MET A 1 69 ? -43.103 40.109 13.195 1.00 20.67 69 MET A N 1
ATOM 530 C CA . MET A 1 69 ? -44.125 39.232 13.845 1.00 20.67 69 MET A CA 1
ATOM 531 C C . MET A 1 69 ? -45.372 38.609 13.144 1.00 20.67 69 MET A C 1
ATOM 533 O O . MET A 1 69 ? -46.289 39.292 12.712 1.00 20.67 69 MET A O 1
ATOM 537 N N . ASN A 1 70 ? -45.505 37.282 13.381 1.00 23.97 70 ASN A N 1
ATOM 538 C CA . ASN A 1 70 ? -46.722 36.426 13.433 1.00 23.97 70 ASN A CA 1
ATOM 539 C C . ASN A 1 70 ? -47.472 36.134 12.102 1.00 23.97 70 ASN A C 1
ATOM 541 O O . ASN A 1 70 ? -47.517 36.965 11.213 1.00 23.97 70 ASN A O 1
ATOM 545 N N . LYS A 1 71 ? -48.089 34.953 11.879 1.00 23.02 71 LYS A N 1
ATOM 546 C CA . LYS A 1 71 ? -48.593 33.905 12.804 1.00 23.02 71 LYS A CA 1
ATOM 547 C C . LYS A 1 71 ? -48.595 32.491 12.154 1.00 23.02 71 LYS A C 1
ATOM 549 O O . LYS A 1 71 ? -48.601 32.369 10.938 1.00 23.02 71 LYS A O 1
ATOM 554 N N . SER A 1 72 ? -48.737 31.448 12.987 1.00 22.77 72 SER A N 1
ATOM 555 C CA . SER A 1 72 ? -49.187 30.058 12.679 1.00 22.77 72 SER A CA 1
ATOM 556 C C . SER A 1 72 ? -48.318 29.083 11.844 1.00 22.77 72 SER A C 1
ATOM 558 O O . SER A 1 72 ? -48.102 29.238 10.653 1.00 22.77 72 SER A O 1
ATOM 560 N N . LYS A 1 73 ? -47.953 27.985 12.528 1.00 27.59 73 LYS A N 1
ATOM 561 C CA . LYS A 1 73 ? -47.527 26.636 12.089 1.00 27.59 73 LYS A CA 1
ATOM 562 C C . LYS A 1 73 ? -47.726 26.230 10.608 1.00 27.59 73 LYS A C 1
ATOM 564 O O . LYS A 1 73 ? -48.851 25.960 10.206 1.00 27.59 73 LYS A O 1
ATOM 569 N N . GLU A 1 74 ? -46.626 25.822 9.972 1.00 22.81 74 GLU A N 1
ATOM 570 C CA . GLU A 1 74 ? -46.481 24.458 9.426 1.00 22.81 74 GLU A CA 1
ATOM 571 C C . GLU A 1 74 ? -44.998 24.035 9.477 1.00 22.81 74 GLU A C 1
ATOM 573 O O . GLU A 1 74 ? -44.129 24.740 8.968 1.00 22.81 74 GLU A O 1
ATOM 578 N N . ILE A 1 75 ? -44.666 22.911 10.130 1.00 24.70 75 ILE A N 1
ATOM 579 C CA . ILE A 1 75 ? -43.263 22.467 10.277 1.00 24.70 75 ILE A CA 1
ATOM 580 C C . ILE A 1 75 ? -42.898 21.530 9.123 1.00 24.70 75 ILE A C 1
ATOM 582 O O . ILE A 1 75 ? -42.717 20.323 9.295 1.00 24.70 75 ILE A O 1
ATOM 586 N N . THR A 1 76 ? -42.730 22.112 7.936 1.00 22.48 76 THR A N 1
ATOM 587 C CA . THR A 1 76 ? -41.948 21.462 6.881 1.00 22.48 76 THR A CA 1
ATOM 588 C C . THR A 1 76 ? -40.494 21.410 7.342 1.00 22.48 76 THR A C 1
ATOM 590 O O . THR A 1 76 ? -39.826 22.441 7.431 1.00 22.48 76 THR A O 1
ATOM 593 N N . GLN A 1 77 ? -39.979 20.215 7.650 1.00 23.09 77 GLN A N 1
ATOM 594 C CA . GLN A 1 77 ? -38.555 20.045 7.945 1.00 23.09 77 GLN A CA 1
ATOM 595 C C . GLN A 1 77 ? -37.739 20.317 6.678 1.00 23.09 77 GLN A C 1
ATOM 597 O O . GLN A 1 77 ? -37.584 19.445 5.819 1.00 23.09 77 GLN A O 1
ATOM 602 N N . THR A 1 78 ? -37.193 21.529 6.571 1.00 20.81 78 THR A N 1
ATOM 603 C CA . THR A 1 78 ? -36.229 21.904 5.538 1.00 20.81 78 THR A CA 1
ATOM 604 C C . THR A 1 78 ? -35.025 20.973 5.625 1.00 20.81 78 THR A C 1
ATOM 606 O O . THR A 1 78 ? -34.184 21.047 6.520 1.00 20.81 78 THR A O 1
ATOM 609 N N . LYS A 1 79 ? -34.982 20.024 4.688 1.00 25.69 79 LYS A N 1
ATOM 610 C CA . LYS A 1 79 ? -34.025 18.918 4.649 1.00 25.69 79 LYS A CA 1
ATOM 611 C C . LYS A 1 79 ? -32.640 19.443 4.274 1.00 25.69 79 LYS A C 1
ATOM 613 O O . LYS A 1 79 ? -32.242 19.359 3.113 1.00 25.69 79 LYS A O 1
ATOM 618 N N . TYR A 1 80 ? -31.928 20.002 5.257 1.00 21.89 80 TYR A N 1
ATOM 619 C CA . TYR A 1 80 ? -30.571 20.531 5.112 1.00 21.89 80 TYR A CA 1
ATOM 620 C C . TYR A 1 80 ? -29.701 19.533 4.345 1.00 21.89 80 TYR A C 1
ATOM 622 O O . TYR A 1 80 ? -29.389 18.444 4.831 1.00 21.89 80 TYR A O 1
ATOM 630 N N . LYS A 1 81 ? -29.340 19.906 3.115 1.00 26.58 81 LYS A N 1
ATOM 631 C CA . LYS A 1 81 ? -28.614 19.057 2.169 1.00 26.58 81 LYS A CA 1
ATOM 632 C C . LYS A 1 81 ? -27.144 19.007 2.587 1.00 26.58 81 LYS A C 1
ATOM 634 O O . LYS A 1 81 ? -26.312 19.734 2.055 1.00 26.58 81 LYS A O 1
ATOM 639 N N . THR A 1 82 ? -26.852 18.196 3.606 1.00 25.39 82 THR A N 1
ATOM 640 C CA . THR A 1 82 ? -25.514 18.027 4.190 1.00 25.39 82 THR A CA 1
ATOM 641 C C . THR A 1 82 ? -24.482 17.775 3.097 1.00 25.39 82 THR A C 1
ATOM 643 O O . THR A 1 82 ? -24.682 16.882 2.272 1.00 25.39 82 THR A O 1
ATOM 646 N N . ALA A 1 83 ? -23.395 18.552 3.106 1.00 28.67 83 ALA A N 1
ATOM 647 C CA . ALA A 1 83 ? -22.365 18.511 2.073 1.00 28.67 83 ALA A CA 1
ATOM 648 C C . ALA A 1 83 ? -21.873 17.076 1.817 1.00 28.67 83 ALA A C 1
ATOM 650 O O . ALA A 1 83 ? -21.550 16.333 2.746 1.00 28.67 83 ALA A O 1
ATOM 651 N N . GLN A 1 84 ? -21.840 16.684 0.544 1.00 33.59 84 GLN A N 1
ATOM 652 C CA . GLN A 1 84 ? -21.561 15.312 0.133 1.00 33.59 84 GLN A CA 1
ATOM 653 C C . GLN A 1 84 ? -20.053 15.035 0.187 1.00 33.59 84 GLN A C 1
ATOM 655 O O . GLN A 1 84 ? -19.328 15.270 -0.776 1.00 33.59 84 GLN A O 1
ATOM 660 N N . ILE A 1 85 ? -19.581 14.552 1.339 1.00 43.09 85 ILE A N 1
ATOM 661 C CA . ILE A 1 85 ? -18.162 14.264 1.585 1.00 43.09 85 ILE A CA 1
ATOM 662 C C . ILE A 1 85 ? -17.676 13.164 0.628 1.00 43.09 85 ILE A C 1
ATOM 664 O O . ILE A 1 85 ? -18.169 12.035 0.647 1.00 43.09 85 ILE A O 1
ATOM 668 N N . THR A 1 86 ? -16.679 13.492 -0.195 1.00 51.47 86 THR A N 1
ATOM 669 C CA . THR A 1 86 ? -16.128 12.665 -1.283 1.00 51.47 86 THR A CA 1
ATOM 670 C C . THR A 1 86 ? -15.145 11.593 -0.786 1.00 51.47 86 THR A C 1
ATOM 672 O O . THR A 1 86 ? -14.012 11.477 -1.249 1.00 51.47 86 THR A O 1
ATOM 675 N N . GLY A 1 87 ? -15.579 10.795 0.193 1.00 53.97 87 GLY A N 1
ATOM 676 C CA . GLY A 1 87 ? -14.806 9.693 0.766 1.00 53.97 87 GLY A CA 1
ATOM 677 C C . GLY A 1 87 ? -15.269 8.294 0.313 1.00 53.97 87 GLY A C 1
ATOM 678 O O . GLY A 1 87 ? -16.430 8.105 -0.055 1.00 53.97 87 GLY A O 1
ATOM 679 N N . PRO A 1 88 ? -14.385 7.276 0.355 1.00 64.88 88 PRO A N 1
ATOM 680 C CA . PRO A 1 88 ? -14.730 5.899 0.000 1.00 64.88 88 PRO A CA 1
ATOM 681 C C . PRO A 1 88 ? -15.682 5.260 1.026 1.00 64.88 88 PRO A C 1
ATOM 683 O O . PRO A 1 88 ? -15.282 4.921 2.140 1.00 64.88 88 PRO A O 1
ATOM 686 N N . LYS A 1 89 ? -16.937 5.033 0.606 1.00 82.12 89 LYS A N 1
ATOM 687 C CA . LYS A 1 89 ? -18.056 4.489 1.406 1.00 82.12 89 LYS A CA 1
ATOM 688 C C . LYS A 1 89 ? -17.680 3.314 2.322 1.00 82.12 89 LYS A C 1
ATOM 690 O O . LYS A 1 89 ? -18.194 3.232 3.436 1.00 82.12 89 LYS A O 1
ATOM 695 N N . THR A 1 90 ? -16.799 2.415 1.881 1.00 83.56 90 THR A N 1
ATOM 696 C CA . THR A 1 90 ? -16.291 1.305 2.697 1.00 83.56 90 THR A CA 1
ATOM 697 C C . THR A 1 90 ? -14.766 1.198 2.654 1.00 83.56 90 THR A C 1
ATOM 699 O O . THR A 1 90 ? -14.108 1.620 1.699 1.00 83.56 90 THR A O 1
ATOM 702 N N . LEU A 1 91 ? -14.194 0.615 3.709 1.00 66.38 91 LEU A N 1
ATOM 703 C CA . LEU A 1 91 ? -12.771 0.331 3.843 1.00 66.38 91 LEU A CA 1
ATOM 704 C C . LEU A 1 91 ? -12.527 -1.116 4.279 1.00 66.38 91 LEU A C 1
ATOM 706 O O . LEU A 1 91 ? -12.823 -1.510 5.410 1.00 66.38 91 LEU A O 1
ATOM 710 N N . SER A 1 92 ? -11.867 -1.875 3.412 1.00 74.25 92 SER A N 1
ATOM 711 C CA . SER A 1 92 ? -11.329 -3.199 3.718 1.00 74.25 92 SER A CA 1
ATOM 712 C C . SER A 1 92 ? -10.415 -3.171 4.939 1.00 74.25 92 SER A C 1
ATOM 714 O O . SER A 1 92 ? -9.455 -2.392 4.983 1.00 74.25 92 SER A O 1
ATOM 716 N N . GLN A 1 93 ? -10.671 -4.066 5.898 1.00 83.50 93 GLN A N 1
ATOM 717 C CA . GLN A 1 93 ? -9.994 -4.107 7.201 1.00 83.50 93 GLN A CA 1
ATOM 718 C C . GLN A 1 93 ? -8.462 -4.075 7.087 1.00 83.50 93 GLN A C 1
ATOM 720 O O . GLN A 1 93 ? -7.805 -3.402 7.874 1.00 83.50 93 GLN A O 1
ATOM 725 N N . SER A 1 94 ? -7.888 -4.752 6.086 1.00 62.16 94 SER A N 1
ATOM 726 C CA . SER A 1 94 ? -6.442 -4.793 5.812 1.00 62.16 94 SER A CA 1
ATOM 727 C C . SER A 1 94 ? -5.808 -3.404 5.654 1.00 62.16 94 SER A C 1
ATOM 729 O O . SER A 1 94 ? -4.738 -3.161 6.210 1.00 62.16 94 SER A O 1
ATOM 731 N N . LYS A 1 95 ? -6.484 -2.463 4.982 1.00 64.00 95 LYS A N 1
ATOM 732 C CA . LYS A 1 95 ? -6.028 -1.067 4.848 1.00 64.00 95 LYS A CA 1
ATOM 733 C C . LYS A 1 95 ? -5.993 -0.374 6.211 1.00 64.00 95 LYS A C 1
ATOM 735 O O . LYS A 1 95 ? -5.013 0.289 6.533 1.00 64.00 95 LYS A O 1
ATOM 740 N N . ILE A 1 96 ? -7.006 -0.605 7.049 1.00 79.88 96 ILE A N 1
ATOM 741 C CA . ILE A 1 96 ? -7.074 -0.061 8.415 1.00 79.88 96 ILE A CA 1
ATOM 742 C C . ILE A 1 96 ? -5.968 -0.669 9.300 1.00 79.88 96 ILE A C 1
ATOM 744 O O . ILE A 1 96 ? -5.363 0.058 10.085 1.00 79.88 96 ILE A O 1
ATOM 748 N N . LEU A 1 97 ? -5.623 -1.957 9.134 1.00 71.94 97 LEU A N 1
ATOM 749 C CA . LEU A 1 97 ? -4.475 -2.579 9.819 1.00 71.94 97 LEU A CA 1
ATOM 750 C C . LEU A 1 97 ? -3.132 -1.928 9.420 1.00 71.94 97 LEU A C 1
ATOM 752 O O . LEU A 1 97 ? -2.285 -1.685 10.281 1.00 71.94 97 LEU A O 1
ATOM 756 N N . ILE A 1 98 ? -2.941 -1.609 8.133 1.00 56.06 98 ILE A N 1
ATOM 757 C CA . ILE A 1 98 ? -1.742 -0.912 7.630 1.00 56.06 98 ILE A CA 1
ATOM 758 C C . ILE A 1 98 ? -1.657 0.504 8.219 1.00 56.06 98 ILE A C 1
ATOM 760 O O . ILE A 1 98 ? -0.621 0.889 8.767 1.00 56.06 98 ILE A O 1
ATOM 764 N N . SER A 1 99 ? -2.754 1.263 8.183 1.00 67.44 99 SER A N 1
ATOM 765 C CA . SER A 1 99 ? -2.820 2.609 8.764 1.00 67.44 99 SER A CA 1
ATOM 766 C C . SER A 1 99 ? -2.627 2.596 10.286 1.00 67.44 99 SER A C 1
ATOM 768 O O . SER A 1 99 ? -1.952 3.471 10.824 1.00 67.44 99 SER A O 1
ATOM 770 N N . ALA A 1 100 ? -3.112 1.568 10.987 1.00 77.69 100 ALA A N 1
ATOM 771 C CA . ALA A 1 100 ? -2.857 1.365 12.415 1.00 77.69 100 ALA A CA 1
ATOM 772 C C . ALA A 1 100 ? -1.368 1.121 12.715 1.00 77.69 100 ALA A C 1
ATOM 774 O O . ALA A 1 100 ? -0.829 1.685 13.669 1.00 77.69 100 ALA A O 1
ATOM 775 N N . LYS A 1 101 ? -0.675 0.345 11.870 1.00 73.06 101 LYS A N 1
ATOM 776 C CA . LYS A 1 101 ? 0.782 0.154 11.951 1.00 73.06 101 LYS A CA 1
ATOM 777 C C . LYS A 1 101 ? 1.543 1.469 11.740 1.00 73.06 101 LYS A C 1
ATOM 779 O O . LYS A 1 101 ? 2.479 1.739 12.490 1.00 73.06 101 LYS A O 1
ATOM 784 N N . TYR A 1 102 ? 1.106 2.314 10.801 1.00 74.75 102 TYR A N 1
ATOM 785 C CA . TYR A 1 102 ? 1.655 3.664 10.625 1.00 74.75 102 TYR A CA 1
ATOM 786 C C . TYR A 1 102 ? 1.439 4.548 11.866 1.00 74.75 102 TYR A C 1
ATOM 788 O O . TYR A 1 102 ? 2.412 5.072 12.409 1.00 74.75 102 TYR A O 1
ATOM 796 N N . VAL A 1 103 ? 0.200 4.675 12.363 1.00 75.50 103 VAL A N 1
ATOM 797 C CA . VAL A 1 103 ? -0.115 5.545 13.514 1.00 75.50 103 VAL A CA 1
ATOM 798 C C . VAL A 1 103 ? 0.593 5.071 14.788 1.00 75.50 103 VAL A C 1
ATOM 800 O O . VAL A 1 103 ? 1.100 5.909 15.535 1.00 75.50 103 VAL A O 1
ATOM 803 N N . LYS A 1 104 ? 0.736 3.752 15.002 1.00 88.19 104 LYS A N 1
ATOM 804 C CA . LYS A 1 104 ? 1.600 3.181 16.052 1.00 88.19 104 LYS A CA 1
ATOM 805 C C . LYS A 1 104 ? 3.022 3.745 15.957 1.00 88.19 104 LYS A C 1
ATOM 807 O O . LYS A 1 104 ? 3.477 4.388 16.899 1.00 88.19 104 LYS A O 1
ATOM 812 N N . THR A 1 105 ? 3.705 3.527 14.832 1.00 65.31 105 THR A N 1
ATOM 813 C CA . THR A 1 105 ? 5.122 3.894 14.673 1.00 65.31 105 THR A CA 1
ATOM 814 C C . THR A 1 105 ? 5.341 5.409 14.668 1.00 65.31 105 THR A C 1
ATOM 816 O O . THR A 1 105 ? 6.337 5.876 15.214 1.00 65.31 105 THR A O 1
ATOM 819 N N . TYR A 1 106 ? 4.402 6.195 14.131 1.00 80.50 106 TYR A N 1
ATOM 820 C CA . TYR A 1 106 ? 4.431 7.654 14.258 1.00 80.50 106 TYR A CA 1
ATOM 821 C C . TYR A 1 106 ? 4.349 8.080 15.732 1.00 80.50 106 TYR A C 1
ATOM 823 O O . TYR A 1 106 ? 5.166 8.876 16.192 1.00 80.50 106 TYR A O 1
ATOM 831 N N . THR A 1 107 ? 3.407 7.513 16.492 1.00 82.62 107 THR A N 1
ATOM 832 C CA . THR A 1 107 ? 3.197 7.874 17.903 1.00 82.62 107 THR A CA 1
ATOM 833 C C . THR A 1 107 ? 4.377 7.466 18.783 1.00 82.62 107 THR A C 1
ATOM 835 O O . THR A 1 107 ? 4.794 8.241 19.641 1.00 82.62 107 THR A O 1
ATOM 838 N N . GLU A 1 108 ? 4.961 6.292 18.531 1.00 83.12 108 GLU A N 1
ATOM 839 C CA . GLU A 1 108 ? 6.182 5.815 19.195 1.00 83.12 108 GLU A CA 1
ATOM 840 C C . GLU A 1 108 ? 7.395 6.710 18.892 1.00 83.12 108 GLU A C 1
ATOM 842 O O . GLU A 1 108 ? 8.181 6.980 19.795 1.00 83.12 108 GLU A O 1
ATOM 847 N N . LYS A 1 109 ? 7.530 7.216 17.657 1.00 76.69 109 LYS A N 1
ATOM 848 C CA . LYS A 1 109 ? 8.655 8.076 17.249 1.00 76.69 109 LYS A CA 1
ATOM 849 C C . LYS A 1 109 ? 8.527 9.531 17.718 1.00 76.69 109 LYS A C 1
ATOM 851 O O . LYS A 1 109 ? 9.529 10.141 18.074 1.00 76.69 109 LYS A O 1
ATOM 856 N N . TYR A 1 110 ? 7.325 10.109 17.668 1.00 74.44 110 TYR A N 1
ATOM 857 C CA . TYR A 1 110 ? 7.112 11.552 17.864 1.00 74.44 110 TYR A CA 1
ATOM 858 C C . TYR A 1 110 ? 6.429 11.920 19.190 1.00 74.44 110 TYR A C 1
ATOM 860 O O . TYR A 1 110 ? 6.248 13.106 19.478 1.00 74.44 110 TYR A O 1
ATOM 868 N N . GLY A 1 111 ? 6.014 10.936 19.997 1.00 83.62 111 GLY A N 1
ATOM 869 C CA . GLY A 1 111 ? 5.335 11.171 21.276 1.00 83.62 111 GLY A CA 1
ATOM 870 C C . GLY A 1 111 ? 4.005 11.925 21.145 1.00 83.62 111 GLY A C 1
ATOM 871 O O . GLY A 1 111 ? 3.570 12.564 22.100 1.00 83.62 111 GLY A O 1
ATOM 872 N N . LYS A 1 112 ? 3.384 11.899 19.959 1.00 86.38 112 LYS A N 1
ATOM 873 C CA . LYS A 1 112 ? 2.073 12.483 19.646 1.00 86.38 112 LYS A CA 1
ATOM 874 C C . LYS A 1 112 ? 1.383 11.677 18.545 1.00 86.38 112 LYS A C 1
ATOM 876 O O . LYS A 1 112 ? 2.065 11.037 17.748 1.00 86.38 112 LYS A O 1
ATOM 881 N N . LEU A 1 113 ? 0.056 11.753 18.463 1.00 84.19 113 LEU A N 1
ATOM 882 C CA . LEU A 1 113 ? -0.662 11.295 17.270 1.00 84.19 113 LEU A CA 1
ATOM 883 C C . LEU A 1 113 ? -0.271 12.144 16.039 1.00 84.19 113 LEU A C 1
ATOM 885 O O . LEU A 1 113 ? 0.111 13.310 16.204 1.00 84.19 113 LEU A O 1
ATOM 889 N N . PRO A 1 114 ? -0.371 11.596 14.814 1.00 74.50 114 PRO A N 1
ATOM 890 C CA . PRO A 1 114 ? -0.395 12.412 13.609 1.00 74.50 114 PRO A CA 1
ATOM 891 C C . PRO A 1 114 ? -1.723 13.171 13.529 1.00 74.50 114 PRO A C 1
ATOM 893 O O . PRO A 1 114 ? -2.726 12.760 14.110 1.00 74.50 114 PRO A O 1
ATOM 896 N N . ASP A 1 115 ? -1.730 14.280 12.801 1.00 76.50 115 ASP A N 1
ATOM 897 C CA . ASP A 1 115 ? -2.889 15.169 12.731 1.00 76.50 115 ASP A CA 1
ATOM 898 C C . ASP A 1 115 ? -4.048 14.571 11.900 1.00 76.50 115 ASP A C 1
ATOM 900 O O . ASP A 1 115 ? -5.216 14.734 12.249 1.00 76.50 115 ASP A O 1
ATOM 904 N N . TYR A 1 116 ? -3.721 13.771 10.881 1.00 81.00 116 TYR A N 1
ATOM 905 C CA . TYR A 1 116 ? -4.637 12.929 10.101 1.00 81.00 116 TYR A CA 1
ATOM 906 C C . TYR A 1 116 ? -3.935 11.622 9.683 1.00 81.00 116 TYR A C 1
ATOM 908 O O . TYR A 1 116 ? -2.727 11.460 9.886 1.00 81.00 116 TYR A O 1
ATOM 916 N N . VAL A 1 117 ? -4.664 10.680 9.076 1.00 73.44 117 VAL A N 1
ATOM 917 C CA . VAL A 1 117 ? -4.074 9.514 8.396 1.00 73.44 117 VAL A CA 1
ATOM 918 C C . VAL A 1 117 ? -4.720 9.278 7.033 1.00 73.44 117 VAL A C 1
ATOM 920 O O . VAL A 1 117 ? -5.937 9.159 6.907 1.00 73.44 117 VAL A O 1
ATOM 923 N N . THR A 1 118 ? -3.901 9.191 5.986 1.00 73.56 118 THR A N 1
ATOM 924 C CA . THR A 1 118 ? -4.388 8.885 4.638 1.00 73.56 118 THR A CA 1
ATOM 925 C C . THR A 1 118 ? -4.747 7.403 4.526 1.00 73.56 118 THR A C 1
ATOM 927 O O . THR A 1 118 ? -3.908 6.532 4.767 1.00 73.56 118 THR A O 1
ATOM 930 N N . ILE A 1 119 ? -5.978 7.103 4.115 1.00 64.31 119 ILE A N 1
ATOM 931 C CA . ILE A 1 119 ? -6.429 5.754 3.750 1.00 64.31 119 ILE A CA 1
ATOM 932 C C . ILE A 1 119 ? -7.241 5.886 2.464 1.00 64.31 119 ILE A C 1
ATOM 934 O O . ILE A 1 119 ? -8.141 6.716 2.398 1.00 64.31 119 ILE A O 1
ATOM 938 N N . SER A 1 120 ? -6.953 5.083 1.433 1.00 51.62 120 SER A N 1
ATOM 939 C CA . SER A 1 120 ? -7.713 5.131 0.169 1.00 51.62 120 SER A CA 1
ATOM 940 C C . SER A 1 120 ? -7.793 6.548 -0.448 1.00 51.62 120 SER A C 1
ATOM 942 O O . SER A 1 120 ? -8.854 6.962 -0.898 1.00 51.62 120 SER A O 1
ATOM 944 N N . ASN A 1 121 ? -6.687 7.305 -0.417 1.00 46.94 121 ASN A N 1
ATOM 945 C CA . ASN A 1 121 ? -6.572 8.735 -0.772 1.00 46.94 121 ASN A CA 1
ATOM 946 C C . ASN A 1 121 ? -7.398 9.743 0.056 1.00 46.94 121 ASN A C 1
ATOM 948 O O . ASN A 1 121 ? -7.165 10.940 -0.087 1.00 46.94 121 ASN A O 1
ATOM 952 N N . TYR A 1 122 ? -8.285 9.314 0.954 1.00 60.22 122 TYR A N 1
ATOM 953 C CA . TYR A 1 122 ? -8.968 10.218 1.880 1.00 60.22 122 TYR A CA 1
ATOM 954 C C . TYR A 1 122 ? -8.108 10.444 3.133 1.00 60.22 122 TYR A C 1
ATOM 956 O O . TYR A 1 122 ? -7.568 9.494 3.709 1.00 60.22 122 TYR A O 1
ATOM 964 N N . ASN A 1 123 ? -7.972 11.700 3.561 1.00 75.88 123 ASN A N 1
ATOM 965 C CA . ASN A 1 123 ? -7.274 12.067 4.794 1.00 75.88 123 ASN A CA 1
ATOM 966 C C . ASN A 1 123 ? -8.251 11.994 5.968 1.00 75.88 123 ASN A C 1
ATOM 968 O O . ASN A 1 123 ? -8.962 12.951 6.250 1.00 75.88 123 ASN A O 1
ATOM 972 N N . TYR A 1 124 ? -8.282 10.844 6.640 1.00 82.62 124 TYR A N 1
ATOM 973 C CA . TYR A 1 124 ? -9.141 10.640 7.799 1.00 82.62 124 TYR A CA 1
ATOM 974 C C . TYR A 1 124 ? -8.623 11.435 8.992 1.00 82.62 124 TYR A C 1
ATOM 976 O O . TYR A 1 124 ? -7.455 11.302 9.381 1.00 82.62 124 TYR A O 1
ATOM 984 N N . SER A 1 125 ? -9.507 12.220 9.600 1.00 89.56 125 SER A N 1
ATOM 985 C CA . SER A 1 125 ? -9.231 12.886 10.870 1.00 89.56 125 SER A CA 1
ATOM 986 C C . SER A 1 125 ? -8.985 11.844 11.971 1.00 89.56 125 SER A C 1
ATOM 988 O O . SER A 1 125 ? -9.420 10.691 11.873 1.00 89.56 125 SER A O 1
ATOM 990 N N . MET A 1 126 ? -8.287 12.209 13.049 1.00 93.38 126 MET A N 1
ATOM 991 C CA . MET A 1 126 ? -8.113 11.283 14.177 1.00 93.38 126 MET A CA 1
ATOM 992 C C . MET A 1 126 ? -9.444 10.824 14.823 1.00 93.38 126 MET A C 1
ATOM 994 O O . MET A 1 126 ? -9.523 9.639 15.163 1.00 93.38 126 MET A O 1
ATOM 998 N N . PRO A 1 127 ? -10.517 11.645 14.906 1.00 95.06 127 PRO A N 1
ATOM 999 C CA . PRO A 1 127 ? -11.851 11.172 15.293 1.00 95.06 127 PRO A CA 1
ATOM 1000 C C . PRO A 1 127 ? -12.438 10.107 14.352 1.00 95.06 127 PRO A C 1
ATOM 1002 O O . PRO A 1 127 ? -12.971 9.094 14.814 1.00 95.06 127 PRO A O 1
ATOM 1005 N N . GLU A 1 128 ? -12.312 10.284 13.034 1.00 93.56 128 GLU A N 1
ATOM 1006 C CA . GLU A 1 128 ? -12.789 9.300 12.053 1.00 93.56 128 GLU A CA 1
ATOM 1007 C C . GLU A 1 128 ? -11.947 8.016 12.088 1.00 93.56 128 GLU A C 1
ATOM 1009 O O . GLU A 1 128 ? -12.478 6.902 12.046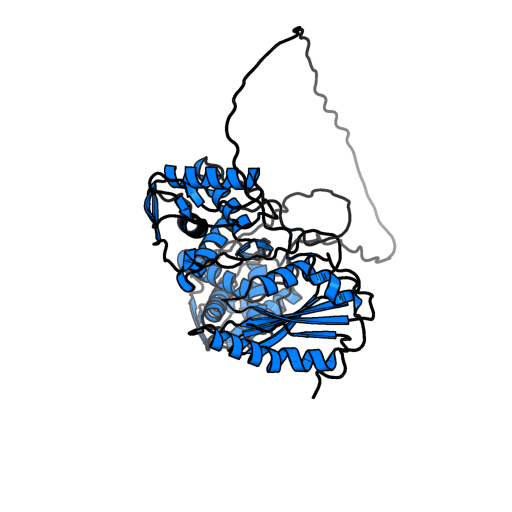 1.00 93.56 128 GLU A O 1
ATOM 1014 N N . PHE A 1 129 ? -10.630 8.142 12.254 1.00 97.56 129 PHE A N 1
ATOM 1015 C CA . PHE A 1 129 ? -9.752 6.987 12.396 1.00 97.56 129 PHE A CA 1
ATOM 1016 C C . PHE A 1 129 ? -10.020 6.212 13.695 1.00 97.56 129 PHE A C 1
ATOM 1018 O O . PHE A 1 129 ? -10.015 4.980 13.682 1.00 97.56 129 PHE A O 1
ATOM 1025 N N . MET A 1 130 ? -10.355 6.893 14.797 1.00 98.25 130 MET A N 1
ATOM 1026 C CA . MET A 1 130 ? -10.789 6.259 16.048 1.00 98.25 130 MET A CA 1
ATOM 1027 C C . MET A 1 130 ? -12.006 5.347 15.837 1.00 98.25 130 MET A C 1
ATOM 1029 O O . MET A 1 130 ? -12.045 4.234 16.371 1.00 98.25 130 MET A O 1
ATOM 1033 N N . TYR A 1 131 ? -12.975 5.781 15.027 1.00 98.44 131 TYR A N 1
ATOM 1034 C CA . TYR A 1 131 ? -14.139 4.980 14.649 1.00 98.44 131 TYR A CA 1
ATOM 1035 C C . TYR A 1 131 ? -13.749 3.751 13.810 1.00 98.44 131 TYR A C 1
ATOM 1037 O O . TYR A 1 131 ? -14.144 2.631 14.147 1.00 98.44 131 TYR A O 1
ATOM 1045 N N . LEU A 1 132 ? -12.909 3.930 12.783 1.00 98.38 132 LEU A N 1
ATOM 1046 C CA . LEU A 1 132 ? -12.425 2.843 11.919 1.00 98.38 132 LEU A CA 1
ATOM 1047 C C . LEU A 1 132 ? -11.634 1.777 12.695 1.00 98.38 132 LEU A C 1
ATOM 1049 O O . LEU A 1 132 ? -11.895 0.579 12.540 1.00 98.38 132 LEU A O 1
ATOM 1053 N N . LEU A 1 133 ? -10.716 2.199 13.572 1.00 98.81 133 LEU A N 1
ATOM 1054 C CA . LEU A 1 133 ? -9.995 1.325 14.504 1.00 98.81 133 LEU A CA 1
ATOM 1055 C C . LEU A 1 133 ? -10.979 0.514 15.369 1.00 98.81 133 LEU A C 1
ATOM 1057 O O . LEU A 1 133 ? -10.858 -0.707 15.488 1.00 98.81 133 LEU A O 1
ATOM 1061 N N . SER A 1 134 ? -11.982 1.188 15.937 1.00 98.69 134 SER A N 1
ATOM 1062 C CA . SER A 1 134 ? -12.939 0.601 16.881 1.00 98.69 134 SER A CA 1
ATOM 1063 C C . SER A 1 134 ? -13.870 -0.427 16.229 1.00 98.69 134 SER A C 1
ATOM 1065 O O . SER A 1 134 ? -14.034 -1.532 16.755 1.00 98.69 134 SER A O 1
ATOM 1067 N N . LYS A 1 135 ? -14.434 -0.115 15.052 1.00 98.44 135 LYS A N 1
ATOM 1068 C CA . LYS A 1 135 ? -15.225 -1.072 14.257 1.00 98.44 135 LYS A CA 1
ATOM 1069 C C . LYS A 1 135 ? -14.375 -2.274 13.837 1.00 98.44 135 LYS A C 1
ATOM 1071 O O . LYS A 1 135 ? -14.827 -3.406 13.986 1.00 98.44 135 LYS A O 1
ATOM 1076 N N . THR A 1 136 ? -13.131 -2.052 13.399 1.00 98.31 136 THR A N 1
ATOM 1077 C CA . THR A 1 136 ? -12.224 -3.139 12.980 1.00 98.31 136 THR A CA 1
ATOM 1078 C C . THR A 1 136 ? -11.904 -4.098 14.129 1.00 98.31 136 THR A C 1
ATOM 1080 O O . THR A 1 136 ? -11.937 -5.309 13.926 1.00 98.31 136 THR A O 1
ATOM 1083 N N . ILE A 1 137 ? -11.665 -3.600 15.349 1.00 98.81 137 ILE A N 1
ATOM 1084 C CA . ILE A 1 137 ? -11.468 -4.459 16.533 1.00 98.81 137 ILE A CA 1
ATOM 1085 C C . ILE A 1 137 ? -12.727 -5.286 16.836 1.00 98.81 137 ILE A C 1
ATOM 1087 O O . ILE A 1 137 ? -12.614 -6.481 17.108 1.00 98.81 137 ILE A O 1
ATOM 1091 N N . ASN A 1 138 ? -13.925 -4.692 16.752 1.00 98.50 138 ASN A N 1
ATOM 1092 C CA . ASN A 1 138 ? -15.179 -5.423 16.968 1.00 98.50 138 ASN A CA 1
ATOM 1093 C C . ASN A 1 138 ? -15.396 -6.515 15.903 1.00 98.50 138 ASN A C 1
ATOM 1095 O O . ASN A 1 138 ? -15.703 -7.653 16.254 1.00 98.50 138 ASN A O 1
ATOM 1099 N N . TYR A 1 139 ? -15.157 -6.200 14.626 1.00 98.12 139 TYR A N 1
ATOM 1100 C CA . TYR A 1 139 ? -15.285 -7.149 13.515 1.00 98.12 139 TYR A CA 1
ATOM 1101 C C . TYR A 1 139 ? -14.274 -8.296 13.636 1.00 98.12 139 TYR A C 1
ATOM 1103 O O . TYR A 1 139 ? -14.667 -9.458 13.556 1.00 98.12 139 TYR A O 1
ATOM 1111 N N . LYS A 1 140 ? -12.998 -7.999 13.931 1.00 96.31 140 LYS A N 1
ATOM 1112 C CA . LYS A 1 140 ? -11.965 -9.022 14.167 1.00 96.31 140 LYS A CA 1
ATOM 1113 C C . LYS A 1 140 ? -12.262 -9.911 15.377 1.00 96.31 140 LYS A C 1
ATOM 1115 O O . LYS A 1 140 ? -11.933 -11.090 15.336 1.00 96.31 140 LYS A O 1
ATOM 1120 N N . TYR A 1 141 ? -12.894 -9.386 16.428 1.00 98.00 141 TYR A N 1
ATOM 1121 C CA . TYR A 1 141 ? -13.315 -10.191 17.581 1.00 98.00 141 TYR A CA 1
ATOM 1122 C C . TYR A 1 141 ? -14.501 -11.106 17.240 1.00 98.00 141 TYR A C 1
ATOM 1124 O O . TYR A 1 141 ? -14.542 -12.2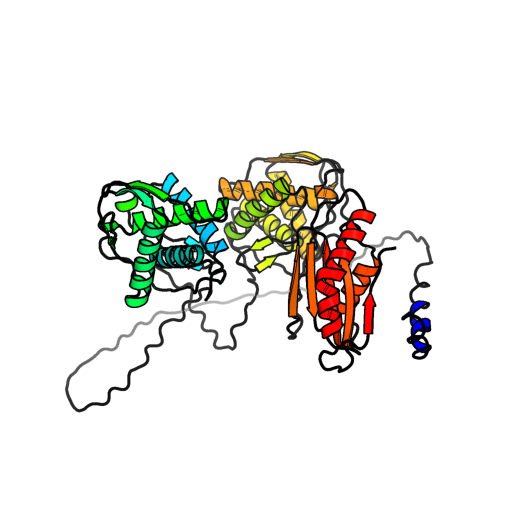46 17.688 1.00 98.00 141 TYR A O 1
ATOM 1132 N N . LYS A 1 142 ? -15.444 -10.628 16.418 1.00 97.56 142 LYS A N 1
ATOM 1133 C CA . LYS A 1 142 ? -16.621 -11.383 15.954 1.00 97.56 142 LYS A CA 1
ATOM 1134 C C . LYS A 1 142 ? -16.371 -12.260 14.713 1.00 97.56 142 LYS A C 1
ATOM 1136 O O . LYS A 1 142 ? -17.324 -12.797 14.164 1.00 97.56 142 LYS A O 1
ATOM 1141 N N . ASN A 1 143 ? -15.125 -12.372 14.238 1.00 93.69 143 ASN A N 1
ATOM 1142 C CA . ASN A 1 143 ? -14.755 -13.043 12.979 1.00 93.69 143 ASN A CA 1
ATOM 1143 C C . ASN A 1 143 ? -15.518 -12.535 11.726 1.00 93.69 143 ASN A C 1
ATOM 1145 O O . ASN A 1 143 ? -15.670 -13.247 10.734 1.00 93.69 143 ASN A O 1
ATOM 1149 N N . ILE A 1 144 ? -15.991 -11.284 11.745 1.00 93.75 144 ILE A N 1
ATOM 1150 C CA . ILE A 1 144 ? -16.661 -10.658 10.600 1.00 93.75 144 ILE A CA 1
ATOM 1151 C C . ILE A 1 144 ? -15.586 -10.277 9.577 1.00 93.75 144 ILE A C 1
ATOM 1153 O O . ILE A 1 144 ? -14.661 -9.525 9.893 1.00 93.75 144 ILE A O 1
ATOM 1157 N N . LYS A 1 145 ? -15.700 -10.792 8.346 1.00 86.38 145 LYS A N 1
ATOM 1158 C CA . LYS A 1 145 ? -14.699 -10.611 7.275 1.00 86.38 145 LYS A CA 1
ATOM 1159 C C . LYS A 1 145 ? -14.964 -9.415 6.344 1.00 86.38 145 LYS A C 1
ATOM 1161 O O . LYS A 1 145 ? -14.083 -9.070 5.565 1.00 86.38 145 LYS A O 1
ATOM 1166 N N . THR A 1 146 ? -16.139 -8.787 6.422 1.00 85.06 146 THR A N 1
ATOM 1167 C CA . THR A 1 146 ? -16.558 -7.692 5.528 1.00 85.06 146 THR A CA 1
ATOM 1168 C C . THR A 1 146 ? -15.788 -6.385 5.753 1.00 85.06 146 THR A C 1
ATOM 1170 O O . THR A 1 146 ? -15.167 -6.168 6.800 1.00 85.06 146 THR A O 1
ATOM 1173 N N . ASP A 1 147 ? -15.844 -5.496 4.760 1.00 77.56 147 ASP A N 1
ATOM 1174 C CA . ASP A 1 147 ? -15.358 -4.119 4.862 1.00 77.56 147 ASP A CA 1
ATOM 1175 C C . ASP A 1 147 ? -16.066 -3.325 5.976 1.00 77.56 147 ASP A C 1
ATOM 1177 O O . ASP A 1 147 ? -17.225 -3.564 6.319 1.00 77.56 147 ASP A O 1
ATOM 1181 N N . ILE A 1 148 ? -15.371 -2.317 6.504 1.00 91.19 148 ILE A N 1
ATOM 1182 C CA . ILE A 1 148 ? -15.917 -1.356 7.463 1.00 91.19 148 ILE A CA 1
ATOM 1183 C C . ILE A 1 148 ? -16.611 -0.221 6.704 1.00 91.19 148 ILE A C 1
ATOM 1185 O O . ILE A 1 148 ? -15.983 0.430 5.871 1.00 91.19 148 ILE A O 1
ATOM 1189 N N . LEU A 1 149 ? -17.876 0.068 7.019 1.00 90.12 149 LEU A N 1
ATOM 1190 C CA . LEU A 1 149 ? -18.552 1.284 6.553 1.00 90.12 149 LEU A CA 1
ATOM 1191 C C . LEU A 1 149 ? -17.832 2.521 7.116 1.00 90.12 149 LEU A C 1
ATOM 1193 O O . LEU A 1 149 ? -17.702 2.653 8.336 1.00 90.12 149 LEU A O 1
ATOM 1197 N N . ALA A 1 150 ? -17.379 3.424 6.248 1.00 84.88 150 ALA A N 1
ATOM 1198 C CA . ALA A 1 150 ? -16.756 4.674 6.667 1.00 84.88 150 ALA A CA 1
ATOM 1199 C C . ALA A 1 150 ? -17.807 5.661 7.208 1.00 84.88 150 ALA A C 1
ATOM 1201 O O . ALA A 1 150 ? -18.955 5.680 6.765 1.00 84.88 150 ALA A O 1
ATOM 1202 N N . LYS A 1 151 ? -17.407 6.489 8.177 1.00 86.12 151 LYS A N 1
ATOM 1203 C CA . LYS A 1 151 ? -18.221 7.565 8.759 1.00 86.12 151 LYS A CA 1
ATOM 1204 C C . LYS A 1 151 ? -17.366 8.829 8.782 1.00 86.12 151 LYS A C 1
ATOM 1206 O O . LYS A 1 151 ? -16.178 8.740 9.088 1.00 86.12 151 LYS A O 1
ATOM 1211 N N . TYR A 1 152 ? -17.969 9.959 8.428 1.00 85.56 152 TYR A N 1
ATOM 1212 C CA . TYR A 1 152 ? -17.266 11.198 8.096 1.00 85.56 152 TYR A CA 1
ATOM 1213 C C . TYR A 1 152 ? -17.763 12.391 8.907 1.00 85.56 152 TYR A C 1
ATOM 1215 O O . TYR A 1 152 ? -18.874 12.364 9.442 1.00 85.56 152 TYR A O 1
ATOM 1223 N N . GLY A 1 153 ? -16.946 13.441 8.993 1.00 79.62 153 GLY A N 1
ATOM 1224 C CA . GLY A 1 153 ? -17.297 14.667 9.716 1.00 79.62 153 GLY A CA 1
ATOM 1225 C C . GLY A 1 153 ? -17.508 14.430 11.214 1.00 79.62 153 GLY A C 1
ATOM 1226 O O . GLY A 1 153 ? -18.272 15.150 11.860 1.00 79.62 153 GLY A O 1
ATOM 1227 N N . ILE A 1 154 ? -16.878 13.384 11.763 1.00 89.00 154 ILE A N 1
ATOM 1228 C CA . ILE A 1 154 ? -16.912 13.082 13.195 1.00 89.00 154 ILE A CA 1
ATOM 1229 C C . ILE A 1 154 ? -16.141 14.193 13.908 1.00 89.00 154 ILE A C 1
ATOM 1231 O O . ILE A 1 154 ? -14.953 14.391 13.656 1.00 89.00 154 ILE A O 1
ATOM 1235 N N . LYS A 1 155 ? -16.828 14.928 14.784 1.00 89.56 155 LYS A N 1
ATOM 1236 C CA . LYS A 1 155 ? -16.262 16.097 15.466 1.00 89.56 155 LYS A CA 1
ATOM 1237 C C . LYS A 1 155 ? -15.162 15.692 16.453 1.00 89.56 155 LYS A C 1
ATOM 1239 O O . LYS A 1 155 ? -15.224 14.618 17.060 1.00 89.56 155 LYS A O 1
ATOM 1244 N N . ASP A 1 156 ? -14.187 16.578 16.638 1.00 87.50 156 ASP A N 1
ATOM 1245 C CA . ASP A 1 156 ? -13.169 16.436 17.678 1.00 87.50 156 ASP A CA 1
ATOM 1246 C C . ASP A 1 156 ? -13.777 16.496 19.095 1.00 87.50 156 ASP A C 1
ATOM 1248 O O . ASP A 1 156 ? -14.774 17.191 19.326 1.00 87.50 156 ASP A O 1
ATOM 1252 N N . PRO A 1 157 ? -13.171 15.795 20.070 1.00 91.44 157 PRO A N 1
ATOM 1253 C CA . PRO A 1 157 ? -13.602 15.833 21.459 1.00 91.44 157 PRO A CA 1
ATOM 1254 C C . PRO A 1 157 ? -13.186 17.145 22.135 1.00 91.44 157 PRO A C 1
ATOM 1256 O O . PRO A 1 157 ? -12.025 17.553 22.069 1.00 91.44 157 PRO A O 1
ATOM 1259 N N . THR A 1 158 ? -14.094 17.760 22.893 1.00 84.81 158 THR A N 1
ATOM 1260 C CA . THR A 1 158 ? -13.745 18.885 23.770 1.00 84.81 158 THR A CA 1
ATOM 1261 C C . THR A 1 158 ? -12.958 18.400 24.994 1.00 84.81 158 THR A C 1
ATOM 1263 O O . THR A 1 158 ? -13.380 17.488 25.709 1.00 84.81 158 THR A O 1
ATOM 1266 N N . SER A 1 159 ? -11.789 19.010 25.213 1.00 84.69 159 SER A N 1
ATOM 1267 C CA . SER A 1 159 ? -10.872 18.803 26.348 1.00 84.69 159 SER A CA 1
ATOM 1268 C C . SER A 1 159 ? -10.723 17.345 26.840 1.00 84.69 159 SER A C 1
ATOM 1270 O O . SER A 1 159 ? -11.178 17.007 27.942 1.00 84.69 159 SER A O 1
ATOM 1272 N N . PRO A 1 160 ? -10.075 16.455 26.056 1.00 89.19 160 PRO A N 1
ATOM 1273 C CA . PRO A 1 160 ? -9.761 15.094 26.485 1.00 89.19 160 PRO A CA 1
ATOM 1274 C C . PRO A 1 160 ? -9.006 15.019 27.808 1.00 89.19 160 PRO A C 1
ATOM 1276 O O . PRO A 1 160 ? -8.048 15.743 28.055 1.00 89.19 160 PRO A O 1
ATOM 1279 N N . THR A 1 161 ? -9.452 14.097 28.653 1.00 88.88 161 THR A N 1
ATOM 1280 C CA . THR A 1 161 ? -8.990 13.895 30.031 1.00 88.88 161 THR A CA 1
ATOM 1281 C C . THR A 1 161 ? -9.115 12.414 30.373 1.00 88.88 161 THR A C 1
ATOM 1283 O O . THR A 1 161 ? -9.999 11.741 29.853 1.00 88.88 161 THR A O 1
ATOM 1286 N N . GLY A 1 162 ? -8.264 11.869 31.241 1.00 93.75 162 GLY A N 1
ATOM 1287 C CA . GLY A 1 162 ? -8.352 10.456 31.618 1.00 93.75 162 GLY A CA 1
ATOM 1288 C C . GLY A 1 162 ? -7.424 10.053 32.756 1.00 93.75 162 GLY A C 1
ATOM 1289 O O . GLY A 1 162 ? -6.655 10.860 33.281 1.00 93.75 162 GLY A O 1
ATOM 1290 N N . ASN A 1 163 ? -7.511 8.784 33.148 1.00 96.31 163 ASN A N 1
ATOM 1291 C CA . ASN A 1 163 ? -6.645 8.199 34.169 1.00 96.31 163 ASN A CA 1
ATOM 1292 C C . ASN A 1 163 ? -5.303 7.749 33.567 1.00 96.31 163 ASN A C 1
ATOM 1294 O O . ASN A 1 163 ? -5.217 7.411 32.387 1.00 96.31 163 ASN A O 1
ATOM 1298 N N . SER A 1 164 ? -4.268 7.666 34.404 1.00 95.69 164 SER A N 1
ATOM 1299 C CA . SER A 1 164 ? -3.044 6.931 34.069 1.00 95.69 164 SER A CA 1
ATOM 1300 C C . SER A 1 164 ? -3.358 5.440 33.909 1.00 95.69 164 SER A C 1
ATOM 1302 O O . SER A 1 164 ? -3.908 4.821 34.819 1.00 95.69 164 SER A O 1
ATOM 1304 N N . ILE A 1 165 ? -2.996 4.853 32.768 1.00 95.38 165 ILE A N 1
ATOM 1305 C CA . ILE A 1 165 ? -3.233 3.440 32.457 1.00 95.38 165 ILE A CA 1
ATOM 1306 C C . ILE A 1 165 ? -1.893 2.701 32.495 1.00 95.38 165 ILE A C 1
ATOM 1308 O O . ILE A 1 165 ? -1.117 2.792 31.547 1.00 95.38 165 ILE A O 1
ATOM 1312 N N . ASN A 1 166 ? -1.631 1.967 33.580 1.00 94.44 166 ASN A N 1
ATOM 1313 C CA . ASN A 1 166 ? -0.466 1.087 33.729 1.00 94.44 166 ASN A CA 1
ATOM 1314 C C . ASN A 1 166 ? -0.912 -0.343 34.080 1.00 94.44 166 ASN A C 1
ATOM 1316 O O . ASN A 1 166 ? -0.968 -0.692 35.257 1.00 94.44 166 ASN A O 1
ATOM 1320 N N . LYS A 1 167 ? -1.331 -1.133 33.077 1.00 94.44 167 LYS A N 1
ATOM 1321 C CA . LYS A 1 167 ? -1.711 -2.555 33.230 1.00 94.44 167 LYS A CA 1
ATOM 1322 C C . LYS A 1 167 ? -1.838 -3.300 31.891 1.00 94.44 167 LYS A C 1
ATOM 1324 O O . LYS A 1 167 ? -1.943 -2.692 30.822 1.00 94.44 167 LYS A O 1
ATOM 1329 N N . LYS A 1 168 ? -1.897 -4.637 31.959 1.00 96.19 168 LYS A N 1
ATOM 1330 C CA . LYS A 1 168 ? -2.343 -5.503 30.851 1.00 96.19 168 LYS A CA 1
ATOM 1331 C C . LYS A 1 168 ? -3.874 -5.432 30.726 1.00 96.19 168 LYS A C 1
ATOM 1333 O O . LYS A 1 168 ? -4.586 -5.633 31.704 1.00 96.19 168 LYS A O 1
ATOM 1338 N N . ILE A 1 169 ? -4.376 -5.166 29.523 1.00 97.00 169 ILE A N 1
ATOM 1339 C CA . ILE A 1 169 ? -5.802 -5.083 29.177 1.00 97.00 169 ILE A CA 1
ATOM 1340 C C . ILE A 1 169 ? -6.152 -6.308 28.328 1.00 97.00 169 ILE A C 1
ATOM 1342 O O . ILE A 1 169 ? -5.594 -6.477 27.245 1.00 97.00 169 ILE A O 1
ATOM 1346 N N . THR A 1 170 ? -7.054 -7.172 28.795 1.00 98.19 170 THR A N 1
ATOM 1347 C CA . THR A 1 170 ? -7.400 -8.431 28.107 1.00 98.19 170 THR A CA 1
ATOM 1348 C C . THR A 1 170 ? -8.156 -8.210 26.791 1.00 98.19 170 THR A C 1
ATOM 1350 O O . THR A 1 170 ? -8.791 -7.171 26.592 1.00 98.19 170 THR A O 1
ATOM 1353 N N . LYS A 1 171 ? -8.154 -9.225 25.912 1.00 98.19 171 LYS A N 1
ATOM 1354 C CA . LYS A 1 171 ? -8.909 -9.246 24.643 1.00 98.19 171 LYS A CA 1
ATOM 1355 C C . LYS A 1 171 ? -10.378 -8.835 24.807 1.00 98.19 171 LYS A C 1
ATOM 1357 O O . LYS A 1 171 ? -10.855 -7.974 24.073 1.00 98.19 171 LYS A O 1
ATOM 1362 N N . LYS A 1 172 ? -11.070 -9.380 25.817 1.00 97.75 172 LYS A N 1
ATOM 1363 C CA . LYS A 1 172 ? -12.464 -9.026 26.150 1.00 97.75 172 LYS A CA 1
ATOM 1364 C C . LYS A 1 172 ? -12.589 -7.559 26.595 1.00 97.75 172 LYS A C 1
ATOM 1366 O O . LYS A 1 172 ? -13.500 -6.866 26.157 1.00 97.75 172 LYS A O 1
ATOM 1371 N N . ALA A 1 173 ? -11.654 -7.062 27.407 1.00 97.81 173 ALA A N 1
ATOM 1372 C CA . ALA A 1 173 ? -11.697 -5.700 27.941 1.00 97.81 173 ALA A CA 1
ATOM 1373 C C . ALA A 1 173 ? -11.468 -4.615 26.869 1.00 97.81 173 ALA A C 1
ATOM 1375 O O . ALA A 1 173 ? -12.211 -3.630 26.840 1.00 97.81 173 ALA A O 1
ATOM 1376 N N . TYR A 1 174 ? -10.501 -4.785 25.955 1.00 97.81 174 TYR A N 1
ATOM 1377 C CA . TYR A 1 174 ? -10.320 -3.817 24.862 1.00 97.81 174 TYR A CA 1
ATOM 1378 C C . TYR A 1 174 ? -11.394 -3.945 23.768 1.00 97.81 174 TYR A C 1
ATOM 1380 O O . TYR A 1 174 ? -11.727 -2.945 23.135 1.00 97.81 174 TYR A O 1
ATOM 1388 N N . TYR A 1 175 ? -11.987 -5.131 23.576 1.00 98.12 175 TYR A N 1
ATOM 1389 C CA . TYR A 1 175 ? -13.167 -5.313 22.723 1.00 98.12 175 TYR A CA 1
ATOM 1390 C C . TYR A 1 175 ? -14.373 -4.517 23.246 1.00 98.12 175 TYR A C 1
ATOM 1392 O O . TYR A 1 175 ? -15.008 -3.792 22.475 1.00 98.12 175 TYR A O 1
ATOM 1400 N N . SER A 1 176 ? -14.657 -4.575 24.552 1.00 97.88 176 SER A N 1
ATOM 1401 C CA . SER A 1 176 ? -15.705 -3.747 25.163 1.00 97.88 176 SER A CA 1
ATOM 1402 C C . SER A 1 176 ? -15.397 -2.252 25.025 1.00 97.88 176 SER A C 1
ATOM 1404 O O . SER A 1 176 ? -16.282 -1.487 24.651 1.00 97.88 176 SER A O 1
ATOM 1406 N N . LEU A 1 177 ? -14.137 -1.833 25.222 1.00 98.12 177 LEU A N 1
ATOM 1407 C CA . LEU A 1 177 ? -13.722 -0.438 25.012 1.00 98.12 177 LEU A CA 1
ATOM 1408 C C . LEU A 1 177 ? -14.010 0.034 23.574 1.00 98.12 177 LEU A C 1
ATOM 1410 O O . LEU A 1 177 ? -14.605 1.092 23.379 1.00 98.12 177 LEU A O 1
ATOM 1414 N N . ALA A 1 178 ? -13.626 -0.763 22.571 1.00 98.38 178 ALA A N 1
ATOM 1415 C CA . ALA A 1 178 ? -13.855 -0.455 21.158 1.00 98.38 178 ALA A CA 1
ATOM 1416 C C . ALA A 1 178 ? -15.353 -0.396 20.820 1.00 98.38 178 ALA A C 1
ATOM 1418 O O . ALA A 1 178 ? -15.795 0.484 20.081 1.00 98.38 178 ALA A O 1
ATOM 1419 N N . THR A 1 179 ? -16.142 -1.294 21.413 1.00 98.00 179 THR A N 1
ATOM 1420 C CA . THR A 1 179 ? -17.598 -1.343 21.237 1.00 98.00 179 THR A CA 1
ATOM 1421 C C . THR A 1 179 ? -18.274 -0.095 21.808 1.00 98.00 179 THR A C 1
ATOM 1423 O O . THR A 1 179 ? -19.101 0.515 21.128 1.00 98.00 179 THR A O 1
ATOM 1426 N N . ASN A 1 180 ? -17.857 0.355 22.995 1.00 97.69 180 ASN A N 1
ATOM 1427 C CA . ASN A 1 180 ? -18.339 1.599 23.601 1.00 97.69 180 ASN A CA 1
ATOM 1428 C C . ASN A 1 180 ? -17.978 2.827 22.743 1.00 97.69 180 ASN A C 1
ATOM 1430 O O . ASN A 1 180 ? -18.820 3.699 22.533 1.00 97.69 180 ASN A O 1
ATOM 1434 N N . ILE A 1 181 ? -16.749 2.882 22.214 1.00 98.31 181 ILE A N 1
ATOM 1435 C CA . ILE A 1 181 ? -16.258 4.014 21.414 1.00 98.31 181 ILE A CA 1
ATOM 1436 C C . ILE A 1 181 ? -17.023 4.160 20.099 1.00 98.31 181 ILE A C 1
ATOM 1438 O O . ILE A 1 181 ? -17.533 5.249 19.833 1.00 98.31 181 ILE A O 1
ATOM 1442 N N . PHE A 1 182 ? -17.143 3.104 19.280 1.00 97.50 182 PHE A N 1
ATOM 1443 C CA . PHE A 1 182 ? -17.856 3.269 18.007 1.00 97.50 182 PHE A CA 1
ATOM 1444 C C . PHE A 1 182 ? -19.345 3.547 18.233 1.00 97.50 182 PHE A C 1
ATOM 1446 O O . PHE A 1 182 ? -19.916 4.313 17.470 1.00 97.50 182 PHE A O 1
ATOM 1453 N N . SER A 1 183 ? -19.960 2.980 19.279 1.00 97.62 183 SER A N 1
ATOM 1454 C CA . SER A 1 183 ? -21.382 3.203 19.584 1.00 97.62 183 SER A CA 1
ATOM 1455 C C . SER A 1 183 ? -21.651 4.642 20.038 1.00 97.62 183 SER A C 1
ATOM 1457 O O . SER A 1 183 ? -22.657 5.236 19.655 1.00 97.62 183 SER A O 1
ATOM 1459 N N . TYR A 1 184 ? -20.725 5.240 20.799 1.00 96.81 184 TYR A N 1
ATOM 1460 C CA . TYR A 1 184 ? -20.770 6.663 21.141 1.00 96.81 184 TYR A CA 1
ATOM 1461 C C . TYR A 1 184 ? -20.643 7.545 19.890 1.00 96.81 184 TYR A C 1
ATOM 1463 O O . TYR A 1 184 ? -21.464 8.435 19.677 1.00 96.81 184 TYR A O 1
ATOM 1471 N N . ILE A 1 185 ? -19.660 7.263 19.028 1.00 97.19 185 ILE A N 1
ATOM 1472 C CA . ILE A 1 185 ? -19.462 8.001 17.772 1.00 97.19 185 ILE A CA 1
ATOM 1473 C C . ILE A 1 185 ? -20.667 7.831 16.834 1.00 97.19 185 ILE A C 1
ATOM 1475 O O . ILE A 1 185 ? -21.070 8.789 16.177 1.00 97.19 185 ILE A O 1
ATOM 1479 N N . ASP A 1 186 ? -21.282 6.647 16.796 1.00 95.25 186 ASP A N 1
ATOM 1480 C CA . ASP A 1 186 ? -22.473 6.401 15.986 1.00 95.25 186 ASP A CA 1
ATOM 1481 C C . ASP A 1 186 ? -23.679 7.219 16.444 1.00 95.25 186 ASP A C 1
ATOM 1483 O O . ASP A 1 186 ? -24.381 7.759 15.590 1.00 95.25 186 ASP A O 1
ATOM 1487 N N . LYS A 1 187 ? -23.873 7.353 17.763 1.00 96.88 187 LYS A N 1
ATOM 1488 C CA . LYS A 1 187 ? -24.982 8.100 18.372 1.00 96.88 187 LYS A CA 1
ATOM 1489 C C . LYS A 1 187 ? -24.794 9.622 18.349 1.00 96.88 187 LYS A C 1
ATOM 1491 O O . LYS A 1 187 ? -25.771 10.338 18.167 1.00 96.88 187 LYS A O 1
ATOM 1496 N N . TYR A 1 188 ? -23.575 10.118 18.570 1.00 93.12 188 TYR A N 1
ATOM 1497 C CA . TYR A 1 188 ? -23.319 11.549 18.808 1.00 93.12 188 TYR A CA 1
ATOM 1498 C C . TYR A 1 188 ? -22.532 12.257 17.687 1.00 93.12 188 TYR A C 1
ATOM 1500 O O . TYR A 1 188 ? -22.375 13.476 17.733 1.00 93.12 188 TYR A O 1
ATOM 1508 N N . ASN A 1 189 ? -22.015 11.521 16.695 1.00 93.19 189 ASN A N 1
ATOM 1509 C CA . ASN A 1 189 ? -21.147 12.018 15.612 1.00 93.19 189 ASN A CA 1
ATOM 1510 C C . ASN A 1 189 ? -19.962 12.892 16.084 1.00 93.19 189 ASN A C 1
ATOM 1512 O O . ASN A 1 189 ? -19.527 13.826 15.408 1.00 93.19 189 ASN A O 1
ATOM 1516 N N . THR A 1 190 ? -19.436 12.578 17.267 1.00 92.88 190 THR A N 1
ATOM 1517 C CA . THR A 1 190 ? -18.246 13.183 17.869 1.00 92.88 190 THR A CA 1
ATOM 1518 C C . THR A 1 190 ? -17.428 12.099 18.567 1.00 92.88 190 THR A C 1
ATOM 1520 O O . THR A 1 190 ? -17.990 11.113 19.059 1.00 92.88 190 THR A O 1
ATOM 1523 N N . ALA A 1 191 ? -16.104 12.241 18.588 1.00 95.56 191 ALA A N 1
ATOM 1524 C CA . ALA A 1 191 ? -15.248 11.344 19.354 1.00 95.56 191 ALA A CA 1
ATOM 1525 C C . ALA A 1 191 ? -15.419 11.575 20.871 1.00 95.56 191 ALA A C 1
ATOM 1527 O O . ALA A 1 191 ? -15.609 12.705 21.323 1.00 95.56 191 ALA A O 1
ATOM 1528 N N . PRO A 1 192 ? -15.347 10.520 21.701 1.00 95.62 192 PRO A N 1
ATOM 1529 C CA . PRO A 1 192 ? -15.460 10.668 23.145 1.00 95.62 192 PRO A CA 1
ATOM 1530 C C . PRO A 1 192 ? -14.165 11.231 23.751 1.00 95.62 192 PRO A C 1
ATOM 1532 O O . PRO A 1 192 ? -13.078 10.697 23.525 1.00 95.62 192 PRO A O 1
ATOM 1535 N N . LYS A 1 193 ? -14.285 12.249 24.619 1.00 93.94 193 LYS A N 1
ATOM 1536 C CA . LYS A 1 193 ? -13.158 12.807 25.403 1.00 93.94 193 LYS A CA 1
ATOM 1537 C C . LYS A 1 193 ? -12.401 11.744 26.218 1.00 93.94 193 LYS A C 1
ATOM 1539 O O . LYS A 1 193 ? -11.176 11.803 26.343 1.00 93.94 193 LYS A O 1
ATOM 1544 N N . TYR A 1 194 ? -13.133 10.742 26.703 1.00 94.19 194 TYR A N 1
ATOM 1545 C CA . TYR A 1 194 ? -12.613 9.472 27.197 1.00 94.19 194 TYR A CA 1
ATOM 1546 C C . TYR A 1 194 ? -13.617 8.345 26.977 1.00 94.19 194 TYR A C 1
ATOM 1548 O O . TYR A 1 194 ? -14.827 8.566 26.978 1.00 94.19 194 TYR A O 1
ATOM 1556 N N . ALA A 1 195 ? -13.116 7.117 26.891 1.00 92.12 195 ALA A N 1
ATOM 1557 C CA . ALA A 1 195 ? -13.927 5.912 26.966 1.00 92.12 195 ALA A CA 1
ATOM 1558 C C . ALA A 1 195 ? -13.883 5.329 28.386 1.00 92.12 195 ALA A C 1
ATOM 1560 O O . ALA A 1 195 ? -12.811 5.013 28.908 1.00 92.12 195 ALA A O 1
ATOM 1561 N N . SER A 1 196 ? -15.049 5.189 29.019 1.00 91.00 196 SER A N 1
ATOM 1562 C CA . SER A 1 196 ? -15.181 4.517 30.317 1.00 91.00 196 SER A CA 1
ATOM 1563 C C . SER A 1 196 ? -14.944 3.011 30.181 1.00 91.00 196 SER A C 1
ATOM 1565 O O . SER A 1 196 ? -15.413 2.381 29.229 1.00 91.00 196 SER A O 1
ATOM 1567 N N . SER A 1 197 ? -14.235 2.429 31.149 1.00 90.62 197 SER A N 1
ATOM 1568 C CA . SER A 1 197 ? -13.911 1.001 31.193 1.00 90.62 197 SER A CA 1
ATOM 1569 C C . SER A 1 197 ? -13.703 0.512 32.627 1.00 90.62 197 SER A C 1
ATOM 1571 O O . SER A 1 197 ? -13.431 1.314 33.522 1.00 90.62 197 SER A O 1
ATOM 1573 N N . SER A 1 198 ? -13.714 -0.808 32.825 1.00 88.25 198 SER A N 1
ATOM 1574 C CA . SER A 1 198 ? -13.353 -1.455 34.097 1.00 88.25 198 SER A CA 1
ATOM 1575 C C . SER A 1 198 ? -11.898 -1.227 34.535 1.00 88.25 198 SER A C 1
ATOM 1577 O O . SER A 1 198 ? -11.523 -1.599 35.642 1.00 88.25 198 SER A O 1
ATOM 1579 N N . PHE A 1 199 ? -11.058 -0.618 33.691 1.00 86.69 199 PHE A N 1
ATOM 1580 C CA . PHE A 1 199 ? -9.666 -0.296 34.002 1.00 86.69 199 PHE A CA 1
ATOM 1581 C C . PHE A 1 199 ? -9.369 1.211 34.093 1.00 86.69 199 PHE A C 1
ATOM 1583 O O . PHE A 1 199 ? -8.207 1.567 34.300 1.00 86.69 199 PHE A O 1
ATOM 1590 N N . GLY A 1 200 ? -10.396 2.066 34.003 1.00 92.62 200 GLY A N 1
ATOM 1591 C CA . GLY A 1 200 ? -10.312 3.527 34.120 1.00 92.62 200 GLY A CA 1
ATOM 1592 C C . GLY A 1 200 ? -10.920 4.273 32.924 1.00 92.62 200 GLY A C 1
ATOM 1593 O O . GLY A 1 200 ? -11.360 3.668 31.942 1.00 92.62 200 GLY A O 1
ATOM 1594 N N . LYS A 1 201 ? -10.932 5.608 32.992 1.00 95.88 201 LYS A N 1
ATOM 1595 C CA . LYS A 1 201 ? -11.289 6.492 31.872 1.00 95.88 201 LYS A CA 1
ATOM 1596 C C . LYS A 1 201 ? -10.101 6.578 30.914 1.00 95.88 201 LYS A C 1
ATOM 1598 O O . LYS A 1 201 ? -9.103 7.232 31.221 1.00 95.88 201 LYS A O 1
ATOM 1603 N N . VAL A 1 202 ? -10.194 5.908 29.768 1.00 96.62 202 VAL A N 1
ATOM 1604 C CA . VAL A 1 202 ? -9.141 5.908 28.743 1.00 96.62 202 VAL A CA 1
ATOM 1605 C C . VAL A 1 202 ? -9.281 7.170 27.897 1.00 96.62 202 VAL A C 1
ATOM 1607 O O . VAL A 1 202 ? -10.252 7.306 27.154 1.00 96.62 202 VAL A O 1
ATOM 1610 N N . GLN A 1 203 ? -8.325 8.092 28.011 1.00 96.38 203 GLN A N 1
ATOM 1611 C CA . GLN A 1 203 ? -8.320 9.339 27.241 1.00 96.38 203 GLN A CA 1
ATOM 1612 C C . GLN A 1 203 ? -8.263 9.070 25.727 1.00 96.38 203 GLN A C 1
ATOM 1614 O O . GLN A 1 203 ? -7.566 8.156 25.282 1.00 96.38 203 GLN A O 1
ATOM 1619 N N . TYR A 1 204 ? -8.951 9.913 24.951 1.00 96.75 204 TYR A N 1
ATOM 1620 C CA . TYR A 1 204 ? -8.984 9.940 23.482 1.00 96.75 204 TYR A CA 1
ATOM 1621 C C . TYR A 1 204 ? -7.674 9.503 22.788 1.00 96.75 204 TYR A C 1
ATOM 1623 O O . TYR A 1 204 ? -7.654 8.473 22.108 1.00 96.75 204 TYR A O 1
ATOM 1631 N N . GLN A 1 205 ? -6.559 10.217 23.002 1.00 96.19 205 GLN A N 1
ATOM 1632 C CA . GLN A 1 205 ? -5.299 9.906 22.312 1.00 96.19 205 GLN A CA 1
ATOM 1633 C C . GLN A 1 205 ? -4.704 8.552 22.734 1.00 96.19 205 GLN A C 1
ATOM 1635 O O . GLN A 1 205 ? -4.207 7.797 21.895 1.00 96.19 205 GLN A O 1
ATOM 1640 N N . THR A 1 206 ? -4.812 8.203 24.021 1.00 96.69 206 THR A N 1
ATOM 1641 C CA . THR A 1 206 ? -4.393 6.891 24.546 1.00 96.69 206 THR A CA 1
ATOM 1642 C C . THR A 1 206 ? -5.210 5.746 23.931 1.00 96.69 206 THR A C 1
ATOM 1644 O O . THR A 1 206 ? -4.648 4.688 23.643 1.00 96.69 206 THR A O 1
ATOM 1647 N N . ALA A 1 207 ? -6.508 5.946 23.675 1.00 97.94 207 ALA A N 1
ATOM 1648 C CA . ALA A 1 207 ? -7.360 4.949 23.027 1.00 97.94 207 ALA A CA 1
ATOM 1649 C C . ALA A 1 207 ? -6.964 4.717 21.555 1.00 97.94 207 ALA A C 1
ATOM 1651 O O . ALA A 1 207 ? -6.759 3.567 21.162 1.00 97.94 207 ALA A O 1
ATOM 1652 N N . ILE A 1 208 ? -6.764 5.785 20.767 1.00 98.25 208 ILE A N 1
ATOM 1653 C CA . ILE A 1 208 ? -6.287 5.684 19.371 1.00 98.25 208 ILE A CA 1
ATOM 1654 C C . ILE A 1 208 ? -4.934 4.964 19.312 1.00 98.25 208 ILE A C 1
ATOM 1656 O O . ILE A 1 208 ? -4.758 4.040 18.515 1.00 98.25 208 ILE A O 1
ATOM 1660 N N . TYR A 1 209 ? -3.989 5.331 20.181 1.00 97.88 209 TYR A N 1
ATOM 1661 C CA . TYR A 1 209 ? -2.673 4.694 20.245 1.00 97.88 209 TYR A CA 1
ATOM 1662 C C . TYR A 1 209 ? -2.750 3.212 20.657 1.00 97.88 209 TYR A C 1
ATOM 1664 O O . TYR A 1 209 ? -2.126 2.351 20.029 1.00 97.88 209 TYR A O 1
ATOM 1672 N N . GLY A 1 210 ? -3.561 2.883 21.668 1.00 97.94 210 GLY A N 1
ATOM 1673 C CA . GLY A 1 210 ? -3.775 1.508 22.120 1.00 97.94 210 GLY A CA 1
ATOM 1674 C C . GLY A 1 210 ? -4.384 0.614 21.037 1.00 97.94 210 GLY A C 1
ATOM 1675 O O . GLY A 1 210 ? -3.874 -0.478 20.774 1.00 97.94 210 GLY A O 1
ATOM 1676 N N . PHE A 1 211 ? -5.419 1.094 20.346 1.00 98.81 211 PHE A N 1
ATOM 1677 C CA . PHE A 1 211 ? -6.035 0.381 19.225 1.00 98.81 211 PHE A CA 1
ATOM 1678 C C . PHE A 1 211 ? -5.109 0.283 18.009 1.00 98.81 211 PHE A C 1
ATOM 1680 O O . PHE A 1 211 ? -5.056 -0.771 17.374 1.00 98.81 211 PHE A O 1
ATOM 1687 N N . SER A 1 212 ? -4.304 1.316 17.743 1.00 97.56 212 SER A N 1
ATOM 1688 C CA . SER A 1 212 ? -3.257 1.265 16.718 1.00 97.56 212 SER A CA 1
ATOM 1689 C C . SER A 1 212 ? -2.251 0.143 17.003 1.00 97.56 212 SER A C 1
ATOM 1691 O O . SER A 1 212 ? -1.897 -0.607 16.098 1.00 97.56 212 SER A O 1
ATOM 1693 N N . ARG A 1 213 ? -1.856 -0.063 18.270 1.00 98.06 213 ARG A N 1
ATOM 1694 C CA . ARG A 1 213 ? -0.989 -1.189 18.675 1.00 98.06 213 ARG A CA 1
ATOM 1695 C C . ARG A 1 213 ? -1.668 -2.557 18.546 1.00 98.06 213 ARG A C 1
ATOM 1697 O O . ARG A 1 213 ? -1.028 -3.486 18.058 1.00 98.06 213 ARG A O 1
ATOM 1704 N N . ILE A 1 214 ? -2.946 -2.681 18.912 1.00 98.62 214 ILE A N 1
ATOM 1705 C CA . ILE A 1 214 ? -3.730 -3.922 18.748 1.00 98.62 214 ILE A CA 1
ATOM 1706 C C . ILE A 1 214 ? -3.832 -4.328 17.271 1.00 98.62 214 ILE A C 1
ATOM 1708 O O . ILE A 1 214 ? -3.571 -5.481 16.921 1.00 98.62 214 ILE A O 1
ATOM 1712 N N . LEU A 1 215 ? -4.168 -3.389 16.385 1.00 95.25 215 LEU A N 1
ATOM 1713 C CA . LEU A 1 215 ? -4.327 -3.685 14.961 1.00 95.25 215 LEU A CA 1
ATOM 1714 C C . LEU A 1 215 ? -2.985 -3.809 14.220 1.00 95.25 215 LEU A C 1
ATOM 1716 O O . LEU A 1 215 ? -2.888 -4.613 13.298 1.00 95.25 215 LEU A O 1
ATOM 1720 N N . ALA A 1 216 ? -1.922 -3.141 14.677 1.00 70.12 216 ALA A N 1
ATOM 1721 C CA . ALA A 1 216 ? -0.563 -3.385 14.189 1.00 70.12 216 ALA A CA 1
ATOM 1722 C C . ALA A 1 216 ? -0.029 -4.782 14.566 1.00 70.12 216 ALA A C 1
ATOM 1724 O O . ALA A 1 216 ? 0.684 -5.389 13.772 1.00 70.12 216 ALA A O 1
ATOM 1725 N N . TYR A 1 217 ? -0.387 -5.318 15.741 1.00 86.94 217 TYR A N 1
ATOM 1726 C CA . TYR A 1 217 ? -0.144 -6.731 16.069 1.00 86.94 217 TYR A CA 1
ATOM 1727 C C . TYR A 1 217 ? -0.973 -7.643 15.153 1.00 86.94 217 TYR A C 1
ATOM 1729 O O . TYR A 1 217 ? -0.443 -8.575 14.554 1.00 86.94 217 TYR A O 1
ATOM 1737 N N . THR A 1 218 ? -2.259 -7.321 14.977 1.00 75.00 218 THR A N 1
ATOM 1738 C CA . THR A 1 218 ? -3.183 -8.087 14.119 1.00 75.00 218 THR A CA 1
ATOM 1739 C C . THR A 1 218 ? -2.717 -8.137 12.659 1.00 75.00 218 THR A C 1
ATOM 1741 O O . THR A 1 218 ? -2.935 -9.142 11.993 1.00 75.00 218 THR A O 1
ATOM 1744 N N . TYR A 1 219 ? -2.030 -7.098 12.170 1.00 68.44 219 TYR A N 1
ATOM 1745 C CA . TYR A 1 219 ? -1.370 -7.095 10.860 1.00 68.44 219 TYR A CA 1
ATOM 1746 C C . TYR A 1 219 ? -0.277 -8.169 10.748 1.00 68.44 219 TYR A C 1
ATOM 1748 O O . TYR A 1 219 ? -0.199 -8.857 9.736 1.00 68.44 219 TYR A O 1
ATOM 1756 N N . SER A 1 220 ? 0.578 -8.301 11.767 1.00 63.53 220 SER A N 1
ATOM 1757 C CA . SER A 1 220 ? 1.737 -9.205 11.732 1.00 63.53 220 SER A CA 1
ATOM 1758 C C . SER A 1 220 ? 1.390 -10.665 12.037 1.00 63.53 220 SER A C 1
ATOM 1760 O O . SER A 1 220 ? 2.059 -11.555 11.527 1.00 63.53 220 SER A O 1
ATOM 1762 N N . TYR A 1 221 ? 0.368 -10.913 12.864 1.00 64.81 221 TYR A N 1
ATOM 1763 C CA . TYR A 1 221 ? 0.038 -12.250 13.391 1.00 64.81 221 TYR A CA 1
ATOM 1764 C C . TYR A 1 221 ? -1.366 -12.746 12.995 1.00 64.81 221 TYR A C 1
ATOM 1766 O O . TYR A 1 221 ? -1.873 -13.697 13.587 1.00 64.81 221 TYR A O 1
ATOM 1774 N N . ASN A 1 222 ? -2.028 -12.061 12.051 1.00 78.00 222 ASN A N 1
ATOM 1775 C CA . ASN A 1 222 ? -3.392 -12.315 11.545 1.00 78.00 222 ASN A CA 1
ATOM 1776 C C . ASN A 1 222 ? -4.489 -12.496 12.625 1.00 78.00 222 ASN A C 1
ATOM 1778 O O . ASN A 1 222 ? -5.577 -13.002 12.357 1.00 78.00 222 ASN A O 1
ATOM 1782 N N . SER A 1 223 ? -4.220 -12.090 13.867 1.00 84.50 223 SER A N 1
ATOM 1783 C CA . SER A 1 223 ? -5.039 -12.416 15.034 1.00 84.50 223 SER A CA 1
ATOM 1784 C C . SER A 1 223 ? -5.005 -11.295 16.072 1.00 84.50 223 SER A C 1
ATOM 1786 O O . SER A 1 223 ? -4.011 -10.586 16.231 1.00 84.50 223 SER A O 1
ATOM 1788 N N . LEU A 1 224 ? -6.115 -11.115 16.792 1.00 95.56 224 LEU A N 1
ATOM 1789 C CA . LEU A 1 224 ? -6.180 -10.167 17.904 1.00 95.56 224 LEU A CA 1
ATOM 1790 C C . LEU A 1 224 ? -5.312 -10.666 19.078 1.00 95.56 224 LEU A C 1
ATOM 1792 O O . LEU A 1 224 ? -5.496 -11.818 19.491 1.00 95.56 224 LEU A O 1
ATOM 1796 N N . PRO A 1 225 ? -4.444 -9.828 19.681 1.00 96.06 225 PRO A N 1
ATOM 1797 C CA . PRO A 1 225 ? -3.572 -10.233 20.786 1.00 96.06 225 PRO A CA 1
ATOM 1798 C C . PRO A 1 225 ? -4.373 -10.629 22.035 1.00 96.06 225 PRO A C 1
ATOM 1800 O O . PRO A 1 225 ? -5.441 -10.073 22.303 1.00 96.06 225 PRO A O 1
ATOM 1803 N N . SER A 1 226 ? -3.862 -11.566 22.838 1.00 97.38 226 SER A N 1
ATOM 1804 C CA . SER A 1 226 ? -4.499 -11.997 24.099 1.00 97.38 226 SER A CA 1
ATOM 1805 C C . SER A 1 226 ? -4.667 -10.847 25.105 1.00 97.38 226 SER A C 1
ATOM 1807 O O . SER A 1 226 ? -5.691 -10.765 25.790 1.00 97.38 226 SER A O 1
ATOM 1809 N N . TYR A 1 227 ? -3.712 -9.913 25.135 1.00 96.94 227 TYR A N 1
ATOM 1810 C CA . TYR A 1 227 ? -3.788 -8.657 25.877 1.00 96.94 227 TYR A CA 1
ATOM 1811 C C . TYR A 1 227 ? -3.032 -7.519 25.173 1.00 96.94 227 TYR A C 1
ATOM 1813 O O . TYR A 1 227 ? -2.104 -7.743 24.400 1.00 96.94 227 TYR A O 1
ATOM 1821 N N . LEU A 1 228 ? -3.390 -6.277 25.499 1.00 97.25 228 LEU A N 1
ATOM 1822 C CA . LEU A 1 228 ? -2.598 -5.077 25.233 1.00 97.25 228 LEU A CA 1
ATOM 1823 C C . LEU A 1 228 ? -1.957 -4.610 26.546 1.00 97.25 228 LEU A C 1
ATOM 1825 O O . LEU A 1 228 ? -2.670 -4.294 27.492 1.00 97.25 228 LEU A O 1
ATOM 1829 N N . SER A 1 229 ? -0.628 -4.519 26.613 1.00 95.25 229 SER A N 1
ATOM 1830 C CA . SER A 1 229 ? 0.045 -3.856 27.740 1.00 95.25 229 SER A CA 1
ATOM 1831 C C . SER A 1 229 ? 0.156 -2.352 27.473 1.00 95.25 229 SER A C 1
ATOM 1833 O O . SER A 1 229 ? 0.807 -1.956 26.498 1.00 95.25 229 SER A O 1
ATOM 1835 N N . LEU A 1 230 ? -0.478 -1.517 28.302 1.00 94.00 230 LEU A N 1
ATOM 1836 C CA . LEU A 1 230 ? -0.312 -0.058 28.299 1.00 94.00 230 LEU A CA 1
ATOM 1837 C C . LEU A 1 230 ? 0.329 0.399 29.610 1.00 94.00 230 LEU A C 1
ATOM 1839 O O . LEU A 1 230 ? -0.128 0.010 30.681 1.00 94.00 230 LEU A O 1
ATOM 1843 N N . ASN A 1 231 ? 1.337 1.265 29.488 1.00 94.75 231 ASN A N 1
ATOM 1844 C CA . ASN A 1 231 ? 1.900 2.077 30.564 1.00 94.75 231 ASN A CA 1
ATOM 1845 C C . ASN A 1 231 ? 1.988 3.527 30.064 1.00 94.75 231 ASN A C 1
ATOM 1847 O O . ASN A 1 231 ? 2.968 3.926 29.440 1.00 94.75 231 ASN A O 1
ATOM 1851 N N . ILE A 1 232 ? 0.900 4.278 30.245 1.00 94.19 232 ILE A N 1
ATOM 1852 C CA . ILE A 1 232 ? 0.729 5.661 29.790 1.00 94.19 232 ILE A CA 1
ATOM 1853 C C . ILE A 1 232 ? 0.169 6.480 30.954 1.00 94.19 232 ILE A C 1
ATOM 1855 O O . ILE A 1 232 ? -0.985 6.312 31.351 1.00 94.19 232 ILE A O 1
ATOM 1859 N N . LYS A 1 233 ? 0.987 7.388 31.499 1.00 94.94 233 LYS A N 1
ATOM 1860 C CA . LYS A 1 233 ? 0.540 8.386 32.483 1.00 94.94 233 LYS A CA 1
ATOM 1861 C C . LYS A 1 233 ? -0.449 9.361 31.827 1.00 94.94 233 LYS A C 1
ATOM 1863 O O . LYS A 1 233 ? -0.297 9.698 30.653 1.00 94.94 233 LYS A O 1
ATOM 1868 N N . ASN A 1 234 ? -1.413 9.879 32.583 1.00 90.81 234 ASN A N 1
ATOM 1869 C CA . ASN A 1 234 ? -2.282 10.974 32.129 1.00 90.81 234 ASN A CA 1
ATOM 1870 C C . ASN A 1 234 ? -1.466 12.197 31.646 1.00 90.81 234 ASN A C 1
ATOM 1872 O O . ASN A 1 234 ? -1.789 12.790 30.625 1.00 90.81 234 ASN A O 1
ATOM 1876 N N . THR A 1 235 ? -0.335 12.488 32.294 1.00 92.56 235 THR A N 1
ATOM 1877 C CA . THR A 1 235 ? 0.617 13.558 31.939 1.00 92.56 235 THR A CA 1
ATOM 1878 C C . THR A 1 235 ? 1.580 13.239 30.781 1.00 92.56 235 THR A C 1
ATOM 1880 O O . THR A 1 235 ? 2.452 14.058 30.474 1.00 92.56 235 THR A O 1
ATOM 1883 N N . ASN A 1 236 ? 1.459 12.076 30.127 1.00 92.88 236 ASN A N 1
ATOM 1884 C CA . ASN A 1 236 ? 2.311 11.678 28.999 1.00 92.88 236 ASN A CA 1
ATOM 1885 C C . ASN A 1 236 ? 2.152 12.623 27.786 1.00 92.88 236 ASN A C 1
ATOM 1887 O O . ASN A 1 236 ? 1.074 13.163 27.536 1.00 92.88 236 ASN A O 1
ATOM 1891 N N . SER A 1 237 ? 3.220 12.796 27.000 1.00 88.88 237 SER A N 1
ATOM 1892 C CA . SER A 1 237 ? 3.257 13.652 25.803 1.00 88.88 237 SER A CA 1
ATOM 1893 C C . SER A 1 237 ? 2.145 13.358 24.786 1.00 88.88 237 SER A C 1
ATOM 1895 O O . SER A 1 237 ? 1.591 14.302 24.221 1.00 88.88 237 SER A O 1
ATOM 1897 N N . ILE A 1 238 ? 1.748 12.088 24.634 1.00 90.44 238 ILE A N 1
ATOM 1898 C CA . ILE A 1 238 ? 0.664 11.647 23.739 1.00 90.44 238 ILE A CA 1
ATOM 1899 C C . ILE A 1 238 ? -0.685 12.264 24.144 1.00 90.44 238 ILE A C 1
ATOM 1901 O O . ILE A 1 238 ? -1.483 12.623 23.282 1.00 90.44 238 ILE A O 1
ATOM 1905 N N . ASN A 1 239 ? -0.929 12.430 25.447 1.00 91.44 239 ASN A N 1
ATOM 1906 C CA . ASN A 1 239 ? -2.167 12.994 25.994 1.00 91.44 239 ASN A CA 1
ATOM 1907 C C . ASN A 1 239 ? -2.144 14.533 26.069 1.00 91.44 239 ASN A C 1
ATOM 1909 O O . ASN A 1 239 ? -3.204 15.156 26.114 1.00 91.44 239 ASN A O 1
ATOM 1913 N N . LYS A 1 240 ? -0.953 15.153 26.048 1.00 87.44 240 LYS A N 1
ATOM 1914 C CA . LYS A 1 240 ? -0.767 16.618 26.077 1.00 87.44 240 LYS A CA 1
ATOM 1915 C C . LYS A 1 240 ? -0.998 17.307 24.729 1.00 87.44 240 LYS A C 1
ATOM 1917 O O . LYS A 1 240 ? -1.192 18.517 24.699 1.00 87.44 240 LYS A O 1
ATOM 1922 N N . LYS A 1 241 ? -0.935 16.575 23.613 1.00 84.19 241 LYS A N 1
ATOM 1923 C CA . LYS A 1 241 ? -1.063 17.134 22.258 1.00 84.19 241 LYS A CA 1
ATOM 1924 C C . LYS A 1 241 ? -2.360 16.652 21.615 1.00 84.19 241 LYS A C 1
ATOM 1926 O O . LYS A 1 241 ? -2.585 15.448 21.503 1.00 84.19 241 LYS A O 1
ATOM 1931 N N . MET A 1 242 ? -3.206 17.591 21.198 1.00 85.38 242 MET A N 1
ATOM 1932 C CA . MET A 1 242 ? -4.347 17.299 20.330 1.00 85.38 242 MET A CA 1
ATOM 1933 C C . MET A 1 242 ? -3.885 17.283 18.868 1.00 85.38 242 MET A C 1
ATOM 1935 O O . MET A 1 242 ? -3.182 18.218 18.475 1.00 85.38 242 MET A O 1
ATOM 1939 N N . PRO A 1 243 ? -4.261 16.268 18.068 1.00 83.38 243 PRO A N 1
ATOM 1940 C CA . PRO A 1 243 ? -4.159 16.359 16.615 1.00 83.38 243 PRO A CA 1
ATOM 1941 C C . PRO A 1 243 ? -5.081 17.482 16.116 1.00 83.38 243 PRO A C 1
ATOM 1943 O O . PRO A 1 243 ? -6.152 17.688 16.689 1.00 83.38 243 PRO A O 1
ATOM 1946 N N . LYS A 1 244 ? -4.680 18.215 15.073 1.00 76.94 244 LYS A N 1
ATOM 1947 C CA . LYS A 1 244 ? -5.515 19.261 14.455 1.00 76.94 244 LYS A CA 1
ATOM 1948 C C . LYS A 1 244 ? -5.654 19.033 12.953 1.00 76.94 244 LYS A C 1
ATOM 1950 O O . LYS A 1 244 ? -4.701 19.249 12.210 1.00 76.94 244 LYS A O 1
ATOM 1955 N N . TYR A 1 245 ? -6.855 18.671 12.504 1.00 60.50 245 TYR A N 1
ATOM 1956 C CA . TYR A 1 245 ? -7.174 18.552 11.082 1.00 60.50 245 TYR A CA 1
ATOM 1957 C C . TYR A 1 245 ? -8.433 19.347 10.729 1.00 60.50 245 TYR A C 1
ATOM 1959 O O . TYR A 1 245 ? -9.555 18.910 10.972 1.00 60.50 245 TYR A O 1
ATOM 1967 N N . THR A 1 246 ? -8.240 20.519 10.127 1.00 55.53 246 THR A N 1
ATOM 1968 C CA . THR A 1 246 ? -9.294 21.231 9.405 1.00 55.53 246 THR A CA 1
ATOM 1969 C C . THR A 1 246 ? -9.390 20.662 7.993 1.00 55.53 246 THR A C 1
ATOM 1971 O O . THR A 1 246 ? -8.444 20.743 7.210 1.00 55.53 246 THR A O 1
ATOM 1974 N N . GLN A 1 247 ? -10.540 20.082 7.656 1.00 48.25 247 GLN A N 1
ATOM 1975 C CA . GLN A 1 247 ? -10.787 19.549 6.321 1.00 48.25 247 GLN A CA 1
ATOM 1976 C C . GLN A 1 247 ? -11.090 20.694 5.347 1.00 48.25 247 GLN A C 1
ATOM 1978 O O . GLN A 1 247 ? -12.238 21.096 5.167 1.00 48.25 247 GLN A O 1
ATOM 1983 N N . THR A 1 248 ? -10.045 21.246 4.732 1.00 32.66 248 THR A N 1
ATOM 1984 C CA . THR A 1 248 ? -10.182 22.200 3.631 1.00 32.66 248 THR A CA 1
ATOM 1985 C C . THR A 1 248 ? -10.773 21.493 2.412 1.00 32.66 248 THR A C 1
ATOM 1987 O O . THR A 1 248 ? -10.177 20.563 1.872 1.00 32.66 248 THR A O 1
ATOM 1990 N N . ASN A 1 249 ? -11.959 21.927 1.980 1.00 30.56 249 ASN A N 1
ATOM 1991 C CA . ASN A 1 249 ? -12.599 21.432 0.761 1.00 30.56 249 ASN A CA 1
ATOM 1992 C C . ASN A 1 249 ? -11.746 21.851 -0.457 1.00 30.56 249 ASN A C 1
ATOM 1994 O O . ASN A 1 249 ? -11.642 23.055 -0.707 1.00 30.56 249 ASN A O 1
ATOM 1998 N N . PRO A 1 250 ? -11.141 20.926 -1.229 1.00 27.95 250 PRO A N 1
ATOM 1999 C CA . PRO A 1 250 ? -10.328 21.293 -2.382 1.00 27.95 250 PRO A CA 1
ATOM 2000 C C . PRO A 1 250 ? -11.247 21.581 -3.576 1.00 27.95 250 PRO A C 1
ATOM 2002 O O . PRO A 1 250 ? -11.609 20.671 -4.310 1.00 27.95 250 PRO A O 1
ATOM 2005 N N . ASN A 1 251 ? -11.606 22.857 -3.735 1.00 25.84 251 ASN A N 1
ATOM 2006 C CA . ASN A 1 251 ? -12.402 23.451 -4.816 1.00 25.84 251 ASN A CA 1
ATOM 2007 C C . ASN A 1 251 ? -13.784 22.835 -5.104 1.00 25.84 251 ASN A C 1
ATOM 2009 O O . ASN A 1 251 ? -13.938 21.710 -5.573 1.00 25.84 251 ASN A O 1
ATOM 2013 N N . ILE A 1 252 ? -14.807 23.683 -4.990 1.00 31.38 252 ILE A N 1
ATOM 2014 C CA . ILE A 1 252 ? -16.054 23.504 -5.733 1.00 31.38 252 ILE A CA 1
ATOM 2015 C C . ILE A 1 252 ? -15.732 23.745 -7.217 1.00 31.38 252 ILE A C 1
ATOM 2017 O O . ILE A 1 252 ? -15.632 24.891 -7.648 1.00 31.38 252 ILE A O 1
ATOM 2021 N N . GLN A 1 253 ? -15.572 22.681 -8.008 1.00 24.80 253 GLN A N 1
ATOM 2022 C CA . GLN A 1 253 ? -15.790 22.774 -9.453 1.00 24.80 253 GLN A CA 1
ATOM 2023 C C . GLN A 1 253 ? -17.250 22.433 -9.744 1.00 24.80 253 GLN A C 1
ATOM 2025 O O . GLN A 1 253 ? -17.675 21.285 -9.617 1.00 24.80 253 GLN A O 1
ATOM 2030 N N . ASN A 1 254 ? -18.015 23.450 -10.141 1.00 27.19 254 ASN A N 1
ATOM 2031 C CA . ASN A 1 254 ? -19.390 23.302 -10.602 1.00 27.19 254 ASN A CA 1
ATOM 2032 C C . ASN A 1 254 ? -19.420 22.664 -12.000 1.00 27.19 254 ASN A C 1
ATOM 2034 O O . ASN A 1 254 ? -19.592 23.365 -12.992 1.00 27.19 254 ASN A O 1
ATOM 2038 N N . ASN A 1 255 ? -19.305 21.337 -12.076 1.00 27.52 255 ASN A N 1
ATOM 2039 C CA . ASN A 1 255 ? -19.739 20.586 -13.254 1.00 27.52 255 ASN A CA 1
ATOM 2040 C C . ASN A 1 255 ? -21.113 19.968 -12.975 1.00 27.52 255 ASN A C 1
ATOM 2042 O O . ASN A 1 255 ? -21.226 18.921 -12.337 1.00 27.52 255 ASN A O 1
ATOM 2046 N N . SER A 1 256 ? -22.163 20.623 -13.471 1.00 33.22 256 SER A N 1
ATOM 2047 C CA . SER A 1 256 ? -23.476 19.995 -13.617 1.00 33.22 256 SER A CA 1
ATOM 2048 C C . SER A 1 256 ? -23.389 18.987 -14.765 1.00 33.22 256 SER A C 1
ATOM 2050 O O . SER A 1 256 ? -23.300 19.385 -15.924 1.00 33.22 256 SER A O 1
ATOM 2052 N N . GLY A 1 257 ? -23.328 17.690 -14.451 1.00 26.61 257 GLY A N 1
ATOM 2053 C CA . GLY A 1 257 ? -23.114 16.658 -15.468 1.00 26.61 257 GLY A CA 1
ATOM 2054 C C . GLY A 1 257 ? -22.909 15.250 -14.912 1.00 26.61 257 GLY A C 1
ATOM 2055 O O . GLY A 1 257 ? -21.778 14.806 -14.798 1.00 26.61 257 GLY A O 1
ATOM 2056 N N . ASN A 1 258 ? -24.029 14.580 -14.624 1.00 29.56 258 ASN A N 1
ATOM 2057 C CA . ASN A 1 258 ? -24.290 13.132 -14.720 1.00 29.56 258 ASN A CA 1
ATOM 2058 C C . ASN A 1 258 ? -23.320 12.096 -14.092 1.00 29.56 258 ASN A C 1
ATOM 2060 O O . ASN A 1 258 ? -22.143 12.026 -14.406 1.00 29.56 258 ASN A O 1
ATOM 2064 N N . ASN A 1 259 ? -23.921 11.168 -13.333 1.00 29.86 259 ASN A N 1
ATOM 2065 C CA . ASN A 1 259 ? -23.481 9.795 -13.021 1.00 29.86 259 ASN A CA 1
ATOM 2066 C C . ASN A 1 259 ? -22.059 9.569 -12.452 1.00 29.86 259 ASN A C 1
ATOM 2068 O O . ASN A 1 259 ? -21.038 9.673 -13.119 1.00 29.86 259 ASN A O 1
ATOM 2072 N N . SER A 1 260 ? -22.013 9.125 -11.190 1.00 30.20 260 SER A N 1
ATOM 2073 C CA . SER A 1 260 ? -20.771 8.829 -10.465 1.00 30.20 260 SER A CA 1
ATOM 2074 C C . SER A 1 260 ? -20.208 7.438 -10.800 1.00 30.20 260 SER A C 1
ATOM 2076 O O . SER A 1 260 ? -20.586 6.441 -10.180 1.00 30.20 260 SER A O 1
ATOM 2078 N N . GLU A 1 261 ? -19.281 7.377 -11.756 1.00 28.52 261 GLU A N 1
ATOM 2079 C CA . GLU A 1 261 ? -18.479 6.185 -12.071 1.00 28.52 261 GLU A CA 1
ATOM 2080 C C . GLU A 1 261 ? -17.086 6.220 -11.403 1.00 28.52 261 GLU A C 1
ATOM 2082 O O . GLU A 1 261 ? -16.534 7.281 -11.109 1.00 28.52 261 GLU A O 1
ATOM 2087 N N . ASN A 1 262 ? -16.477 5.049 -11.161 1.00 35.47 262 ASN A N 1
ATOM 2088 C CA . ASN A 1 262 ? -15.144 4.941 -10.539 1.00 35.47 262 ASN A CA 1
ATOM 2089 C C . ASN A 1 262 ? -14.011 5.154 -11.564 1.00 35.47 262 ASN A C 1
ATOM 2091 O O . ASN A 1 262 ? -13.335 4.210 -11.977 1.00 35.47 262 ASN A O 1
ATOM 2095 N N . VAL A 1 263 ? -13.795 6.404 -11.975 1.00 42.16 263 VAL A N 1
ATOM 2096 C CA . VAL A 1 263 ? -12.762 6.763 -12.961 1.00 42.16 263 VAL A CA 1
ATOM 2097 C C . VAL A 1 263 ? -11.346 6.657 -12.363 1.00 42.16 263 VAL A C 1
ATOM 2099 O O . VAL A 1 263 ? -11.035 7.269 -11.337 1.00 42.16 263 VAL A O 1
ATOM 2102 N N . LYS A 1 264 ? -10.454 5.903 -13.030 1.00 54.56 264 LYS A N 1
ATOM 2103 C CA . LYS A 1 264 ? -9.022 5.778 -12.673 1.00 54.56 264 LYS A CA 1
ATOM 2104 C C . LYS A 1 264 ? -8.358 7.177 -12.715 1.00 54.56 264 LYS A C 1
ATOM 2106 O O . LYS A 1 264 ? -8.586 7.917 -13.671 1.00 54.56 264 LYS A O 1
ATOM 2111 N N . PRO A 1 265 ? -7.559 7.585 -11.707 1.00 53.34 265 PRO A N 1
ATOM 2112 C CA . PRO A 1 265 ? -7.134 8.978 -11.556 1.00 53.34 265 PRO A CA 1
ATOM 2113 C C . PRO A 1 265 ? -6.014 9.351 -12.533 1.00 53.34 265 PRO A C 1
ATOM 2115 O O . PRO A 1 265 ? -4.972 8.690 -12.581 1.00 53.34 265 PRO A O 1
ATOM 2118 N N . THR A 1 266 ? -6.227 10.428 -13.294 1.00 72.19 266 THR A N 1
ATOM 2119 C CA . THR A 1 266 ? -5.348 10.909 -14.382 1.00 72.19 266 THR A CA 1
ATOM 2120 C C . THR A 1 266 ? -4.062 11.587 -13.902 1.00 72.19 266 THR A C 1
ATOM 2122 O O . THR A 1 266 ? -3.148 11.820 -14.696 1.00 72.19 266 THR A O 1
ATOM 2125 N N . LYS A 1 267 ? -3.961 11.882 -12.602 1.00 75.75 267 LYS A N 1
ATOM 2126 C CA . LYS A 1 267 ? -2.761 12.378 -11.914 1.00 75.75 267 LYS 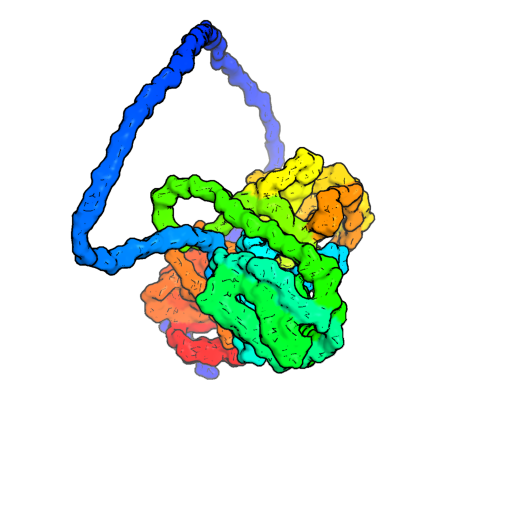A CA 1
ATOM 2127 C C . LYS A 1 267 ? -2.557 11.597 -10.613 1.00 75.75 267 LYS A C 1
ATOM 2129 O O . LYS A 1 267 ? -3.528 11.192 -9.975 1.00 75.75 267 LYS A O 1
ATOM 2134 N N . LEU A 1 268 ? -1.301 11.393 -10.219 1.00 66.12 268 LEU A N 1
ATOM 2135 C CA . LEU A 1 268 ? -0.915 10.740 -8.966 1.00 66.12 268 LEU A CA 1
ATOM 2136 C C . LEU A 1 268 ? 0.123 11.571 -8.214 1.00 66.12 268 LEU A C 1
ATOM 2138 O O . LEU A 1 268 ? 1.132 11.988 -8.784 1.00 66.12 268 LEU A O 1
ATOM 2142 N N . SER A 1 269 ? -0.074 11.737 -6.907 1.00 78.75 269 SER A N 1
ATOM 2143 C CA . SER A 1 269 ? 0.891 12.447 -6.071 1.00 78.75 269 SER A CA 1
ATOM 2144 C C . SER A 1 269 ? 2.177 11.653 -5.892 1.00 78.75 269 SER A C 1
ATOM 2146 O O . SER A 1 269 ? 2.149 10.427 -5.727 1.00 78.75 269 SER A O 1
ATOM 2148 N N . GLN A 1 270 ? 3.320 12.347 -5.875 1.00 80.69 270 GLN A N 1
ATOM 2149 C CA . GLN A 1 270 ? 4.635 11.702 -5.797 1.00 80.69 270 GLN A CA 1
ATOM 2150 C C . GLN A 1 270 ? 4.734 10.745 -4.597 1.00 80.69 270 GLN A C 1
ATOM 2152 O O . GLN A 1 270 ? 5.207 9.619 -4.729 1.00 80.69 270 GLN A O 1
ATOM 2157 N N . ASN A 1 271 ? 4.199 11.131 -3.433 1.00 71.56 271 ASN A N 1
ATOM 2158 C CA . ASN A 1 271 ? 4.219 10.281 -2.241 1.00 71.56 271 ASN A CA 1
ATOM 2159 C C . ASN A 1 271 ? 3.437 8.959 -2.419 1.00 71.56 271 ASN A C 1
ATOM 2161 O O . ASN A 1 271 ? 3.837 7.949 -1.846 1.00 71.56 271 ASN A O 1
ATOM 2165 N N . SER A 1 272 ? 2.373 8.922 -3.233 1.00 61.06 272 SER A N 1
ATOM 2166 C CA . SER A 1 272 ? 1.632 7.678 -3.514 1.00 61.06 272 SER A CA 1
ATOM 2167 C C . SER A 1 272 ? 2.464 6.674 -4.330 1.00 61.06 272 SER A C 1
ATOM 2169 O O . SER A 1 272 ? 2.502 5.487 -4.002 1.00 61.06 272 SER A O 1
ATOM 2171 N N . ILE A 1 273 ? 3.216 7.168 -5.319 1.00 77.88 273 ILE A N 1
ATOM 2172 C CA . ILE A 1 273 ? 4.138 6.386 -6.159 1.00 77.88 273 ILE A CA 1
ATOM 2173 C C . ILE A 1 273 ? 5.343 5.905 -5.326 1.00 77.88 273 ILE A C 1
ATOM 2175 O O . ILE A 1 273 ? 5.765 4.758 -5.448 1.00 77.88 273 ILE A O 1
ATOM 2179 N N . LEU A 1 274 ? 5.852 6.737 -4.412 1.00 78.19 274 LEU A N 1
ATOM 2180 C CA . LEU A 1 274 ? 6.961 6.390 -3.510 1.00 78.19 274 LEU A CA 1
ATOM 2181 C C . LEU A 1 274 ? 6.591 5.319 -2.467 1.00 78.19 274 LEU A C 1
ATOM 2183 O O . LEU A 1 274 ? 7.403 4.447 -2.152 1.00 78.19 274 LEU A O 1
ATOM 2187 N N . VAL A 1 275 ? 5.358 5.336 -1.950 1.00 66.06 275 VAL A N 1
ATOM 2188 C CA . VAL A 1 275 ? 4.839 4.260 -1.083 1.00 66.06 275 VAL A CA 1
ATOM 2189 C C . VAL A 1 275 ? 4.714 2.946 -1.863 1.00 66.06 275 VAL A C 1
ATOM 2191 O O . VAL A 1 275 ? 5.069 1.883 -1.346 1.00 66.06 275 VAL A O 1
ATOM 2194 N N . ALA A 1 276 ? 4.284 3.017 -3.126 1.00 65.00 276 ALA A N 1
ATOM 2195 C CA . ALA A 1 276 ? 4.248 1.869 -4.026 1.00 65.00 276 ALA A CA 1
ATOM 2196 C C . ALA A 1 276 ? 5.653 1.286 -4.284 1.00 65.00 276 ALA A C 1
ATOM 2198 O O . ALA A 1 276 ? 5.799 0.062 -4.300 1.00 65.00 276 ALA A O 1
ATOM 2199 N N . SER A 1 277 ? 6.699 2.123 -4.361 1.00 80.19 277 SER A N 1
ATOM 2200 C CA . SER A 1 277 ? 8.097 1.672 -4.469 1.00 80.19 277 SER A CA 1
ATOM 2201 C C . SER A 1 277 ? 8.501 0.748 -3.318 1.00 80.19 277 SER A C 1
ATOM 2203 O O . SER A 1 277 ? 9.007 -0.345 -3.561 1.00 80.19 277 SER A O 1
ATOM 2205 N N . SER A 1 278 ? 8.232 1.139 -2.067 1.00 72.50 278 SER A N 1
ATOM 2206 C CA . SER A 1 278 ? 8.539 0.299 -0.899 1.00 72.50 278 SER A CA 1
ATOM 2207 C C . SER A 1 278 ? 7.774 -1.033 -0.917 1.00 72.50 278 SER A C 1
ATOM 2209 O O . SER A 1 278 ? 8.329 -2.055 -0.522 1.00 72.50 278 SER A O 1
ATOM 2211 N N . SER A 1 279 ? 6.531 -1.044 -1.416 1.00 63.47 279 SER A N 1
ATOM 2212 C CA . SER A 1 279 ? 5.723 -2.268 -1.545 1.00 63.47 279 SER A CA 1
ATOM 2213 C C . SER A 1 279 ? 6.279 -3.232 -2.602 1.00 63.47 279 SER A C 1
ATOM 2215 O O . SER A 1 279 ? 6.470 -4.417 -2.323 1.00 63.47 279 SER A O 1
ATOM 2217 N N . ILE A 1 280 ? 6.612 -2.726 -3.798 1.00 81.75 280 ILE A N 1
ATOM 2218 C CA . ILE A 1 280 ? 7.207 -3.540 -4.873 1.00 81.75 280 ILE A CA 1
ATOM 2219 C C . ILE A 1 280 ? 8.573 -4.069 -4.441 1.00 81.75 280 ILE A C 1
ATOM 2221 O O . ILE A 1 280 ? 8.868 -5.238 -4.668 1.00 81.75 280 ILE A O 1
ATOM 2225 N N . LYS A 1 281 ? 9.389 -3.241 -3.777 1.00 88.50 281 LYS A N 1
ATOM 2226 C CA . LYS A 1 281 ? 10.709 -3.644 -3.287 1.00 88.50 281 LYS A CA 1
ATOM 2227 C C . LYS A 1 281 ? 10.615 -4.863 -2.368 1.00 88.50 281 LYS A C 1
ATOM 2229 O O . LYS A 1 281 ? 11.237 -5.876 -2.663 1.00 88.50 281 LYS A O 1
ATOM 2234 N N . SER A 1 282 ? 9.779 -4.808 -1.329 1.00 67.12 282 SER A N 1
ATOM 2235 C CA . SER A 1 282 ? 9.603 -5.942 -0.414 1.00 67.12 282 SER A CA 1
ATOM 2236 C C . SER A 1 282 ? 8.927 -7.157 -1.064 1.00 67.12 282 SER A C 1
ATOM 2238 O O . SER A 1 282 ? 9.128 -8.275 -0.596 1.00 67.12 282 SER A O 1
ATOM 2240 N N . TYR A 1 283 ? 8.167 -6.982 -2.153 1.00 73.06 283 TYR A N 1
ATOM 2241 C CA . TYR A 1 283 ? 7.705 -8.112 -2.963 1.00 73.06 283 TYR A CA 1
ATOM 2242 C C . TYR A 1 283 ? 8.863 -8.764 -3.735 1.00 73.06 283 TYR A C 1
ATOM 2244 O O . TYR A 1 283 ? 8.995 -9.985 -3.696 1.00 73.06 283 TYR A O 1
ATOM 2252 N N . VAL A 1 284 ? 9.714 -7.981 -4.403 1.00 80.19 284 VAL A N 1
ATOM 2253 C CA . VAL A 1 284 ? 10.871 -8.495 -5.159 1.00 80.19 284 VAL A CA 1
ATOM 2254 C C . VAL A 1 284 ? 11.878 -9.170 -4.226 1.00 80.19 284 VAL A C 1
ATOM 2256 O O . VAL A 1 284 ? 12.296 -10.292 -4.496 1.00 80.19 284 VAL A O 1
ATOM 2259 N N . GLU A 1 285 ? 12.206 -8.533 -3.099 1.00 83.75 285 GLU A N 1
ATOM 2260 C CA . GLU A 1 285 ? 13.121 -9.064 -2.078 1.00 83.75 285 GLU A CA 1
ATOM 2261 C C . GLU A 1 285 ? 12.612 -10.375 -1.450 1.00 83.75 285 GLU A C 1
ATOM 2263 O O . GLU A 1 285 ? 13.425 -11.208 -1.061 1.00 83.75 285 GLU A O 1
ATOM 2268 N N . LYS A 1 286 ? 11.287 -10.591 -1.382 1.00 73.19 286 LYS A N 1
ATOM 2269 C CA . LYS A 1 286 ? 10.695 -11.846 -0.885 1.00 73.19 286 LYS A CA 1
ATOM 2270 C C . LYS A 1 286 ? 10.581 -12.935 -1.959 1.00 73.19 286 LYS A C 1
ATOM 2272 O O . LYS A 1 286 ? 10.819 -14.099 -1.658 1.00 73.19 286 LYS A O 1
ATOM 2277 N N . ASN A 1 287 ? 10.126 -12.589 -3.164 1.00 68.62 287 ASN A N 1
ATOM 2278 C CA . ASN A 1 287 ? 9.658 -13.570 -4.157 1.00 68.62 287 ASN A CA 1
ATOM 2279 C C . ASN A 1 287 ? 10.620 -13.757 -5.344 1.00 68.62 287 ASN A C 1
ATOM 2281 O O . ASN A 1 287 ? 10.330 -14.547 -6.240 1.00 68.62 287 ASN A O 1
ATOM 2285 N N . GLY A 1 288 ? 11.717 -12.996 -5.415 1.00 79.38 288 GLY A N 1
ATOM 2286 C CA . GLY A 1 288 ? 12.695 -13.070 -6.505 1.00 79.38 288 GLY A CA 1
ATOM 2287 C C . GLY A 1 288 ? 12.175 -12.626 -7.878 1.00 79.38 288 GLY A C 1
ATOM 2288 O O . GLY A 1 288 ? 12.887 -12.779 -8.862 1.00 79.38 288 GLY A O 1
ATOM 2289 N N . LYS A 1 289 ? 10.954 -12.083 -7.971 1.00 81.25 289 LYS A N 1
ATOM 2290 C CA . LYS A 1 289 ? 10.319 -11.628 -9.217 1.00 81.25 289 LYS A CA 1
ATOM 2291 C C . LYS A 1 289 ? 9.495 -10.362 -9.006 1.00 81.25 289 LYS A C 1
ATOM 2293 O O . LYS A 1 289 ? 9.113 -10.044 -7.879 1.00 81.25 289 LYS A O 1
ATOM 2298 N N . LEU A 1 290 ? 9.229 -9.627 -10.086 1.00 77.50 290 LEU A N 1
ATOM 2299 C CA . LEU A 1 290 ? 8.307 -8.488 -10.057 1.00 77.50 290 LEU A CA 1
ATOM 2300 C C . LEU A 1 290 ? 6.867 -8.973 -9.794 1.00 77.50 290 LEU A C 1
ATOM 2302 O O . LEU A 1 290 ? 6.496 -10.045 -10.273 1.00 77.50 290 LEU A O 1
ATOM 2306 N N . PRO A 1 291 ? 6.041 -8.209 -9.054 1.00 69.06 291 PRO A N 1
ATOM 2307 C CA . PRO A 1 291 ? 4.617 -8.505 -8.935 1.00 69.06 291 PRO A CA 1
ATOM 2308 C C . PRO A 1 291 ? 3.910 -8.196 -10.257 1.00 69.06 291 PRO A C 1
ATOM 2310 O O . PRO A 1 291 ? 4.317 -7.283 -10.962 1.00 69.06 291 PRO A O 1
ATOM 2313 N N . ASN A 1 292 ? 2.810 -8.882 -10.574 1.00 67.12 292 ASN A N 1
ATOM 2314 C CA . ASN A 1 292 ? 2.053 -8.620 -11.808 1.00 67.12 292 ASN A CA 1
ATOM 2315 C C . ASN A 1 292 ? 1.510 -7.179 -11.894 1.00 67.12 292 ASN A C 1
ATOM 2317 O O . ASN A 1 292 ? 1.452 -6.597 -12.972 1.00 67.12 292 ASN A O 1
ATOM 2321 N N . TYR A 1 293 ? 1.149 -6.577 -10.760 1.00 76.38 293 TYR A N 1
ATOM 2322 C CA . TYR A 1 293 ? 0.700 -5.188 -10.672 1.00 76.38 293 TYR A CA 1
ATOM 2323 C C . TYR A 1 293 ? 1.093 -4.565 -9.334 1.00 76.38 293 TYR A C 1
ATOM 2325 O O . TYR A 1 293 ? 1.435 -5.264 -8.377 1.00 76.38 293 TYR A O 1
ATOM 2333 N N . VAL A 1 294 ? 0.961 -3.243 -9.236 1.00 73.06 294 VAL A N 1
ATOM 2334 C CA . VAL A 1 294 ? 0.991 -2.521 -7.961 1.00 73.06 294 VAL A CA 1
ATOM 2335 C C . VAL A 1 294 ? -0.322 -1.778 -7.732 1.00 73.06 294 VAL A C 1
ATOM 2337 O O . VAL A 1 294 ? -0.928 -1.258 -8.665 1.00 73.06 294 VAL A O 1
ATOM 2340 N N . THR A 1 295 ? -0.785 -1.730 -6.484 1.00 65.44 295 THR A N 1
ATOM 2341 C CA . THR A 1 295 ? -1.970 -0.948 -6.114 1.00 65.44 295 THR A CA 1
ATOM 2342 C C . THR A 1 295 ? -1.544 0.443 -5.657 1.00 65.44 295 THR A C 1
ATOM 2344 O O . THR A 1 295 ? -0.889 0.574 -4.623 1.00 65.44 295 THR A O 1
ATOM 2347 N N . ILE A 1 296 ? -1.962 1.482 -6.382 1.00 60.72 296 ILE A N 1
ATOM 2348 C CA . ILE A 1 296 ? -1.809 2.889 -5.981 1.00 60.72 296 ILE A CA 1
ATOM 2349 C C . ILE A 1 296 ? -3.208 3.481 -5.882 1.00 60.72 296 ILE A C 1
ATOM 2351 O O . ILE A 1 296 ? -4.027 3.282 -6.774 1.00 60.72 296 ILE A O 1
ATOM 2355 N N . SER A 1 297 ? -3.521 4.174 -4.786 1.00 50.28 297 SER A N 1
ATOM 2356 C CA . SER A 1 297 ? -4.818 4.858 -4.636 1.00 50.28 297 SER A CA 1
ATOM 2357 C C . SER A 1 297 ? -6.045 3.948 -4.845 1.00 50.28 297 SER A C 1
ATOM 2359 O O . SER A 1 297 ? -7.076 4.397 -5.325 1.00 50.28 297 SER A O 1
ATOM 2361 N N . ASN A 1 298 ? -5.925 2.666 -4.466 1.00 45.00 298 ASN A N 1
ATOM 2362 C CA . ASN A 1 298 ? -6.849 1.544 -4.726 1.00 45.00 298 ASN A CA 1
ATOM 2363 C C . ASN A 1 298 ? -6.949 1.029 -6.171 1.00 45.00 298 ASN A C 1
ATOM 2365 O O . ASN A 1 298 ? -7.469 -0.070 -6.358 1.00 45.00 298 ASN A O 1
ATOM 2369 N N . TYR A 1 299 ? -6.415 1.732 -7.164 1.00 51.22 299 TYR A N 1
ATOM 2370 C CA . TYR A 1 299 ? -6.386 1.258 -8.545 1.00 51.22 299 TYR A CA 1
ATOM 2371 C C . TYR A 1 299 ? -5.175 0.348 -8.777 1.00 51.22 299 TYR A C 1
ATOM 2373 O O . TYR A 1 299 ? -4.086 0.587 -8.249 1.00 51.22 299 TYR A O 1
ATOM 2381 N N . LYS A 1 300 ? -5.364 -0.715 -9.566 1.00 68.44 300 LYS A N 1
ATOM 2382 C CA . LYS A 1 300 ? -4.263 -1.563 -10.036 1.00 68.44 300 LYS A CA 1
ATOM 2383 C C . LYS A 1 300 ? -3.552 -0.863 -11.199 1.00 68.44 300 LYS A C 1
ATOM 2385 O O . LYS A 1 300 ? -4.203 -0.409 -12.143 1.00 68.44 300 LYS A O 1
ATOM 2390 N N . TYR A 1 301 ? -2.228 -0.808 -11.125 1.00 75.62 301 TYR A N 1
ATOM 2391 C CA . TYR A 1 301 ? -1.350 -0.318 -12.180 1.00 75.62 301 TYR A CA 1
ATOM 2392 C C . TYR A 1 301 ? -0.446 -1.444 -12.665 1.00 75.62 301 TYR A C 1
ATOM 2394 O O . TYR A 1 301 ? 0.127 -2.166 -11.844 1.00 75.62 301 TYR A O 1
ATOM 2402 N N . SER A 1 302 ? -0.306 -1.584 -13.983 1.00 83.00 302 SER A N 1
ATOM 2403 C CA . SER A 1 302 ? 0.662 -2.520 -14.559 1.00 83.00 302 SER A CA 1
ATOM 2404 C C . SER A 1 302 ? 2.083 -2.110 -14.161 1.00 83.00 302 SER A C 1
ATOM 2406 O O . SER A 1 302 ? 2.347 -0.939 -13.873 1.00 83.00 302 SER A O 1
ATOM 2408 N N . ILE A 1 303 ? 3.029 -3.049 -14.152 1.00 90.31 303 ILE A N 1
ATOM 2409 C CA . ILE A 1 303 ? 4.433 -2.680 -13.929 1.00 90.31 303 ILE A CA 1
ATOM 2410 C C . ILE A 1 303 ? 4.983 -1.785 -15.057 1.00 90.31 303 ILE A C 1
ATOM 2412 O O . ILE A 1 303 ? 5.726 -0.861 -14.737 1.00 90.31 303 ILE A O 1
ATOM 2416 N N . PRO A 1 304 ? 4.567 -1.919 -16.334 1.00 90.19 304 PRO A N 1
ATOM 2417 C CA . PRO A 1 304 ? 4.820 -0.901 -17.359 1.00 90.19 304 PRO A CA 1
ATOM 2418 C C . PRO A 1 304 ? 4.277 0.507 -17.048 1.00 90.19 304 PRO A C 1
ATOM 2420 O O . PRO A 1 304 ? 4.998 1.489 -17.226 1.00 90.19 304 PRO A O 1
ATOM 2423 N N . GLU A 1 305 ? 3.043 0.633 -16.542 1.00 90.81 305 GLU A N 1
ATOM 2424 C CA . GLU A 1 305 ? 2.492 1.922 -16.087 1.00 90.81 305 GLU A CA 1
ATOM 2425 C C . GLU A 1 305 ? 3.306 2.478 -14.913 1.00 90.81 305 GLU A C 1
ATOM 2427 O O . GLU A 1 305 ? 3.654 3.659 -14.880 1.00 90.81 305 GLU A O 1
ATOM 2432 N N . TYR A 1 306 ? 3.653 1.619 -13.954 1.00 96.88 306 TYR A N 1
ATOM 2433 C CA . TYR A 1 306 ? 4.449 2.008 -12.799 1.00 96.88 306 TYR A CA 1
ATOM 2434 C C . TYR A 1 306 ? 5.890 2.399 -13.169 1.00 96.88 306 TYR A C 1
ATOM 2436 O O . TYR A 1 306 ? 6.415 3.350 -12.588 1.00 96.88 306 TYR A O 1
ATOM 2444 N N . LEU A 1 307 ? 6.512 1.739 -14.155 1.00 98.31 307 LEU A N 1
ATOM 2445 C CA . LEU A 1 307 ? 7.839 2.095 -14.664 1.00 98.31 307 LEU A CA 1
ATOM 2446 C C . LEU A 1 307 ? 7.848 3.533 -15.185 1.00 98.31 307 LEU A C 1
ATOM 2448 O O . LEU A 1 307 ? 8.740 4.305 -14.834 1.00 98.31 307 LEU A O 1
ATOM 2452 N N . TYR A 1 308 ? 6.833 3.908 -15.966 1.00 98.44 308 TYR A N 1
ATOM 2453 C CA . TYR A 1 308 ? 6.643 5.282 -16.423 1.00 98.44 308 TYR A CA 1
ATOM 2454 C C . TYR A 1 308 ? 6.471 6.258 -15.249 1.00 98.44 308 TYR A C 1
ATOM 2456 O O . TYR A 1 308 ? 7.164 7.276 -15.194 1.00 98.44 308 TYR A O 1
ATOM 2464 N N . LEU A 1 309 ? 5.607 5.927 -14.281 1.00 98.00 309 LEU A N 1
ATOM 2465 C CA . LEU A 1 309 ? 5.321 6.779 -13.121 1.00 98.00 309 LEU A CA 1
ATOM 2466 C C . LEU A 1 309 ? 6.562 7.041 -12.253 1.00 98.00 309 LEU A C 1
ATOM 2468 O O . LEU A 1 309 ? 6.830 8.196 -11.918 1.00 98.00 309 LEU A O 1
ATOM 2472 N N . ILE A 1 310 ? 7.341 6.007 -11.906 1.00 98.62 310 ILE A N 1
ATOM 2473 C CA . ILE A 1 310 ? 8.557 6.189 -11.096 1.00 98.62 310 ILE A CA 1
ATOM 2474 C C . ILE A 1 310 ? 9.668 6.890 -11.888 1.00 98.62 310 ILE A C 1
ATOM 2476 O O . ILE A 1 310 ? 10.374 7.727 -11.329 1.00 98.62 310 ILE A O 1
ATOM 2480 N N . SER A 1 311 ? 9.776 6.622 -13.194 1.00 98.62 311 SER A N 1
ATOM 2481 C CA . SER A 1 311 ? 10.739 7.288 -14.077 1.00 98.62 311 SER A CA 1
ATOM 2482 C C . SER A 1 311 ? 10.464 8.792 -14.176 1.00 98.62 311 SER A C 1
ATOM 2484 O O . SER A 1 311 ? 11.362 9.597 -13.922 1.00 98.62 311 SER A O 1
ATOM 2486 N N . LYS A 1 312 ? 9.207 9.188 -14.438 1.00 97.94 312 LYS A N 1
ATOM 2487 C CA . LYS A 1 312 ? 8.794 10.602 -14.416 1.00 97.94 312 LYS A CA 1
ATOM 2488 C C . LYS A 1 312 ? 9.059 11.246 -13.062 1.00 97.94 312 LYS A C 1
ATOM 2490 O O . LYS A 1 312 ? 9.633 12.327 -13.027 1.00 97.94 312 LYS A O 1
ATOM 2495 N N . LEU A 1 313 ? 8.699 10.579 -11.964 1.00 97.88 313 LEU A N 1
ATOM 2496 C CA . LEU A 1 313 ? 8.912 11.097 -10.612 1.00 97.88 313 LEU A CA 1
ATOM 2497 C C . LEU A 1 313 ? 10.389 11.395 -10.336 1.00 97.88 313 LEU A C 1
ATOM 2499 O O . LEU A 1 313 ? 10.707 12.477 -9.844 1.00 97.88 313 LEU A O 1
ATOM 2503 N N . ILE A 1 314 ? 11.291 10.469 -10.671 1.00 98.31 314 ILE A N 1
ATOM 2504 C CA . ILE A 1 314 ? 12.734 10.656 -10.475 1.00 98.31 314 ILE A CA 1
ATOM 2505 C C . ILE A 1 314 ? 13.238 11.846 -11.303 1.00 98.31 314 ILE A C 1
ATOM 2507 O O . ILE A 1 314 ? 13.956 12.689 -10.764 1.00 98.31 314 ILE A O 1
ATOM 2511 N N . SER A 1 315 ? 12.818 11.977 -12.566 1.00 95.69 315 SER A N 1
ATOM 2512 C CA . SER A 1 315 ? 13.192 13.121 -13.409 1.00 95.69 315 SER A CA 1
ATOM 2513 C C . SER A 1 315 ? 12.619 14.455 -12.912 1.00 95.69 315 SER A C 1
ATOM 2515 O O . SER A 1 315 ? 13.364 15.430 -12.823 1.00 95.69 315 SER A O 1
ATOM 2517 N N . SER A 1 316 ? 11.342 14.507 -12.517 1.00 93.06 316 SER A N 1
ATOM 2518 C CA . SER A 1 316 ? 10.718 15.702 -11.929 1.00 93.06 316 SER A CA 1
ATOM 2519 C C . SER A 1 316 ? 11.424 16.134 -10.646 1.00 93.06 316 SER A C 1
ATOM 2521 O O . SER A 1 316 ? 11.758 17.308 -10.500 1.00 93.06 316 SER A O 1
ATOM 2523 N N . LYS A 1 317 ? 11.716 15.186 -9.746 1.00 92.50 317 LYS A N 1
ATOM 2524 C CA . LYS A 1 317 ? 12.358 15.471 -8.458 1.00 92.50 317 LYS A CA 1
ATOM 2525 C C . LYS A 1 317 ? 13.840 15.836 -8.594 1.00 92.50 317 LYS A C 1
ATOM 2527 O O . LYS A 1 317 ? 14.357 16.555 -7.742 1.00 92.50 317 LYS A O 1
ATOM 2532 N N . TYR A 1 318 ? 14.516 15.373 -9.648 1.00 95.00 318 TYR A N 1
ATOM 2533 C CA . TYR A 1 318 ? 15.863 15.831 -10.002 1.00 95.00 318 TYR A CA 1
ATOM 2534 C C . TYR A 1 318 ? 15.834 17.297 -10.462 1.00 95.00 318 TYR A C 1
ATOM 2536 O O . TYR A 1 318 ? 16.635 18.099 -9.996 1.00 95.00 318 TYR A O 1
ATOM 2544 N N . GLY A 1 319 ? 14.850 17.672 -11.287 1.00 88.88 319 GLY A N 1
ATOM 2545 C CA . GLY A 1 319 ? 14.576 19.061 -11.682 1.00 88.88 319 GLY A CA 1
ATOM 2546 C C . GLY A 1 319 ? 13.860 19.915 -10.622 1.00 88.88 319 GLY A C 1
ATOM 2547 O O . GLY A 1 319 ? 13.222 20.899 -10.978 1.00 88.88 319 GLY A O 1
ATOM 2548 N N . GLY A 1 320 ? 13.889 19.528 -9.340 1.00 88.12 320 GLY A N 1
ATOM 2549 C CA . GLY A 1 320 ? 13.296 20.288 -8.227 1.00 88.12 320 GLY A CA 1
ATOM 2550 C C . GLY A 1 320 ? 11.760 20.306 -8.142 1.00 88.12 320 GLY A C 1
ATOM 2551 O O . GLY A 1 320 ? 11.215 20.854 -7.183 1.00 88.12 320 GLY A O 1
ATOM 2552 N N . SER A 1 321 ? 11.042 19.692 -9.086 1.00 84.94 321 SER A N 1
ATOM 2553 C CA . SER A 1 321 ? 9.577 19.720 -9.136 1.00 84.94 321 SER A CA 1
ATOM 2554 C C . SER A 1 321 ? 8.935 18.665 -8.230 1.00 84.94 321 SER A C 1
ATOM 2556 O O . SER A 1 321 ? 9.174 17.461 -8.361 1.00 84.94 321 SER A O 1
ATOM 2558 N N . ASN A 1 322 ? 8.061 19.128 -7.333 1.00 78.56 322 ASN A N 1
ATOM 2559 C CA . ASN A 1 322 ? 7.335 18.306 -6.356 1.00 78.56 322 ASN A CA 1
ATOM 2560 C C . ASN A 1 322 ? 5.859 18.052 -6.743 1.00 78.56 322 ASN A C 1
ATOM 2562 O O . ASN A 1 322 ? 5.108 17.496 -5.942 1.00 78.56 322 ASN A O 1
ATOM 2566 N N . GLY A 1 323 ? 5.434 18.466 -7.944 1.00 73.75 323 GLY A N 1
ATOM 2567 C CA . GLY A 1 323 ? 4.049 18.340 -8.412 1.00 73.75 323 GLY A CA 1
ATOM 2568 C C . GLY A 1 323 ? 3.618 16.907 -8.752 1.00 73.75 323 GLY A C 1
ATOM 2569 O O . GLY A 1 323 ? 4.451 16.012 -8.925 1.00 73.75 323 GLY A O 1
ATOM 2570 N N . ASP A 1 324 ? 2.303 16.705 -8.863 1.00 73.38 324 ASP A N 1
ATOM 2571 C CA . ASP A 1 324 ? 1.690 15.426 -9.237 1.00 73.38 324 ASP A CA 1
ATOM 2572 C C . ASP A 1 324 ? 2.116 14.957 -10.636 1.00 73.38 324 ASP A C 1
ATOM 2574 O O . ASP A 1 324 ? 2.228 15.738 -11.583 1.00 73.38 324 ASP A O 1
ATOM 2578 N N . ILE A 1 325 ? 2.294 13.645 -10.780 1.00 86.56 325 ILE A N 1
ATOM 2579 C CA . ILE A 1 325 ? 2.692 12.999 -12.029 1.00 86.56 325 ILE A CA 1
ATOM 2580 C C . ILE A 1 325 ? 1.440 12.683 -12.852 1.00 86.56 325 ILE A C 1
ATOM 2582 O O . ILE A 1 325 ? 0.543 11.979 -12.382 1.00 86.56 325 ILE A O 1
ATOM 2586 N N . ILE A 1 326 ? 1.383 13.191 -14.087 1.00 84.44 326 ILE A N 1
ATOM 2587 C CA . ILE A 1 326 ? 0.342 12.830 -15.060 1.00 84.44 326 ILE A CA 1
ATOM 2588 C C . ILE A 1 326 ? 0.484 11.348 -15.395 1.00 84.44 326 ILE A C 1
ATOM 2590 O O . ILE A 1 326 ? 1.577 10.872 -15.687 1.00 84.44 326 ILE A O 1
ATOM 2594 N N . VAL A 1 327 ? -0.625 10.622 -15.358 1.00 80.94 327 VAL A N 1
ATOM 2595 C CA . VAL A 1 327 ? -0.665 9.182 -15.597 1.00 80.94 327 VAL A CA 1
ATOM 2596 C C . VAL A 1 327 ? -0.818 8.890 -17.092 1.00 80.94 327 VAL A C 1
ATOM 2598 O O . VAL A 1 327 ? -1.518 9.599 -17.814 1.00 80.94 327 VAL A O 1
ATOM 2601 N N . LYS A 1 328 ? -0.187 7.810 -17.555 1.00 82.12 328 LYS A N 1
ATOM 2602 C CA . LYS A 1 328 ? -0.429 7.198 -18.867 1.00 82.12 328 LYS A CA 1
ATOM 2603 C C . LYS A 1 328 ? -0.966 5.783 -18.641 1.00 82.12 328 LYS A C 1
ATOM 2605 O O . LYS A 1 328 ? -0.488 5.091 -17.743 1.00 82.12 328 LYS A O 1
ATOM 2610 N N . TYR A 1 329 ? -1.964 5.384 -19.426 1.00 79.00 329 TYR A N 1
ATOM 2611 C CA . TYR A 1 329 ? -2.642 4.085 -19.328 1.00 79.00 329 TYR A CA 1
ATOM 2612 C C . TYR A 1 329 ? -2.359 3.208 -20.545 1.00 79.00 329 TYR A C 1
ATOM 2614 O O . TYR A 1 329 ? -1.848 3.700 -21.551 1.00 79.00 329 TYR A O 1
ATOM 2622 N N . GLY A 1 330 ? -2.695 1.916 -20.460 1.00 73.50 330 GLY A N 1
ATOM 2623 C CA . GLY A 1 330 ? -2.550 0.984 -21.583 1.00 73.50 330 GLY A CA 1
ATOM 2624 C C . GLY A 1 330 ? -1.104 0.778 -22.047 1.00 73.50 330 GLY A C 1
ATOM 2625 O O . GLY A 1 330 ? -0.885 0.347 -23.177 1.00 73.50 330 GLY A O 1
ATOM 2626 N N . ILE A 1 331 ? -0.114 1.104 -21.203 1.00 79.88 331 ILE A N 1
ATOM 2627 C CA . ILE A 1 331 ? 1.301 0.933 -21.541 1.00 79.88 331 ILE A CA 1
ATOM 2628 C C . ILE A 1 331 ? 1.588 -0.566 -21.666 1.00 79.88 331 ILE A C 1
ATOM 2630 O O . ILE A 1 331 ? 1.474 -1.310 -20.686 1.00 79.88 331 ILE A O 1
ATOM 2634 N N . LYS A 1 332 ? 1.979 -0.993 -22.869 1.00 80.00 332 LYS A N 1
ATOM 2635 C CA . LYS A 1 332 ? 2.304 -2.389 -23.176 1.00 80.00 332 LYS A CA 1
ATOM 2636 C C . LYS A 1 332 ? 3.542 -2.860 -22.408 1.00 80.00 332 LYS A C 1
ATOM 2638 O O . LYS A 1 332 ? 4.466 -2.084 -22.140 1.00 80.00 332 LYS A O 1
ATOM 2643 N N . ASN A 1 333 ? 3.575 -4.157 -22.110 1.00 79.94 333 ASN A N 1
ATOM 2644 C CA . ASN A 1 333 ? 4.796 -4.842 -21.693 1.00 79.94 333 ASN A CA 1
ATOM 2645 C C . ASN A 1 333 ? 5.881 -4.748 -22.789 1.00 79.94 333 ASN A C 1
ATOM 2647 O O . ASN A 1 333 ? 5.538 -4.606 -23.964 1.00 79.94 333 ASN A O 1
ATOM 2651 N N . PRO A 1 334 ? 7.176 -4.838 -22.433 1.00 82.44 334 PRO A N 1
ATOM 2652 C CA . PRO A 1 334 ? 8.230 -5.106 -23.413 1.00 82.44 334 PRO A CA 1
ATOM 2653 C C . PRO A 1 334 ? 7.960 -6.426 -24.153 1.00 82.44 334 PRO A C 1
ATOM 2655 O O . PRO A 1 334 ? 7.432 -7.366 -23.560 1.00 82.44 334 PRO A O 1
ATOM 2658 N N . SER A 1 335 ? 8.346 -6.510 -25.428 1.00 81.38 335 SER A N 1
ATOM 2659 C CA . SER A 1 335 ? 8.111 -7.706 -26.252 1.00 81.38 335 SER A CA 1
ATOM 2660 C C . SER A 1 335 ? 9.109 -8.824 -25.938 1.00 81.38 335 SER A C 1
ATOM 2662 O O . SER A 1 335 ? 8.726 -9.983 -25.822 1.00 81.38 335 SER A O 1
ATOM 2664 N N . SER A 1 336 ? 10.390 -8.467 -25.788 1.00 82.00 336 SER A N 1
ATOM 2665 C CA . SER A 1 336 ? 11.506 -9.419 -25.674 1.00 82.00 336 SER A CA 1
ATOM 2666 C C . SER A 1 336 ? 12.617 -8.829 -24.787 1.00 82.00 336 SER A C 1
ATOM 2668 O O . SER A 1 336 ? 13.600 -8.296 -25.307 1.00 82.00 336 SER A O 1
ATOM 2670 N N . PRO A 1 337 ? 12.477 -8.833 -23.447 1.00 88.25 337 PRO A N 1
ATOM 2671 C CA . PRO A 1 337 ? 13.487 -8.266 -22.557 1.00 88.25 337 PRO A CA 1
ATOM 2672 C C . PRO A 1 337 ? 14.792 -9.065 -22.604 1.00 88.25 337 PRO A C 1
ATOM 2674 O O . PRO A 1 337 ? 14.809 -10.237 -22.241 1.00 88.25 337 PRO A O 1
ATOM 2677 N N . SER A 1 338 ? 15.899 -8.413 -22.948 1.00 82.50 338 SER A N 1
ATOM 2678 C CA . SER A 1 338 ? 17.254 -8.980 -22.919 1.00 82.50 338 SER A CA 1
ATOM 2679 C C . SER A 1 338 ? 18.241 -7.997 -22.277 1.00 82.50 338 SER A C 1
ATOM 2681 O O . SER A 1 338 ? 17.908 -6.832 -22.059 1.00 82.50 338 SER A O 1
ATOM 2683 N N . GLY A 1 339 ? 19.447 -8.440 -21.920 1.00 91.81 339 GLY A N 1
ATOM 2684 C CA . GLY A 1 339 ? 20.447 -7.564 -21.307 1.00 91.81 339 GLY A CA 1
ATOM 2685 C C . GLY A 1 339 ? 21.712 -8.288 -20.856 1.00 91.81 339 GLY A C 1
ATOM 2686 O O . GLY A 1 339 ? 21.895 -9.471 -21.126 1.00 91.81 339 GLY A O 1
ATOM 2687 N N . ALA A 1 340 ? 22.579 -7.556 -20.159 1.00 90.94 340 ALA A N 1
ATOM 2688 C CA . ALA A 1 340 ? 23.820 -8.056 -19.573 1.00 90.94 340 ALA A CA 1
ATOM 2689 C C . ALA A 1 340 ? 23.708 -8.231 -18.046 1.00 90.94 340 ALA A C 1
ATOM 2691 O O . ALA A 1 340 ? 22.832 -7.654 -17.400 1.00 90.94 340 ALA A O 1
ATOM 2692 N N . SER A 1 341 ? 24.639 -8.984 -17.449 1.00 92.81 341 SER A N 1
ATOM 2693 C CA . SER A 1 341 ? 24.828 -9.017 -15.992 1.00 92.81 341 SER A CA 1
ATOM 2694 C C . SER A 1 341 ? 25.301 -7.652 -15.487 1.00 92.81 341 SER A C 1
ATOM 2696 O O . SER A 1 341 ? 26.383 -7.196 -15.856 1.00 92.81 341 SER A O 1
ATOM 2698 N N . ILE A 1 342 ? 24.530 -7.013 -14.607 1.00 93.50 342 ILE A N 1
ATOM 2699 C CA . ILE A 1 342 ? 24.854 -5.687 -14.069 1.00 93.50 342 ILE A CA 1
ATOM 2700 C C . ILE A 1 342 ? 25.355 -5.836 -12.635 1.00 93.50 342 ILE A C 1
ATOM 2702 O O . ILE A 1 342 ? 24.583 -6.190 -11.754 1.00 93.50 342 ILE A O 1
ATOM 2706 N N . ASN A 1 343 ? 26.630 -5.529 -12.388 1.00 92.75 343 ASN A N 1
ATOM 2707 C CA . ASN A 1 343 ? 27.199 -5.397 -11.041 1.00 92.75 343 ASN A CA 1
ATOM 2708 C C . ASN A 1 343 ? 27.968 -4.072 -10.943 1.00 92.75 343 ASN A C 1
ATOM 2710 O O . ASN A 1 343 ? 29.182 -4.023 -11.162 1.00 92.75 343 ASN A O 1
ATOM 2714 N N . ARG A 1 344 ? 27.230 -2.970 -10.764 1.00 95.00 344 ARG A N 1
ATOM 2715 C CA . ARG A 1 344 ? 27.732 -1.591 -10.889 1.00 95.00 344 ARG A CA 1
ATOM 2716 C C . ARG A 1 344 ? 27.018 -0.633 -9.933 1.00 95.00 344 ARG A C 1
ATOM 2718 O O . ARG A 1 344 ? 25.928 -0.908 -9.430 1.00 95.00 344 ARG A O 1
ATOM 2725 N N . ILE A 1 345 ? 27.639 0.521 -9.707 1.00 96.56 345 ILE A N 1
ATOM 2726 C CA . ILE A 1 345 ? 27.055 1.652 -8.984 1.00 96.56 345 ILE A CA 1
ATOM 2727 C C . ILE A 1 345 ? 26.847 2.776 -9.998 1.00 96.56 345 ILE A C 1
ATOM 2729 O O . ILE A 1 345 ? 27.810 3.235 -10.603 1.00 96.56 345 ILE A O 1
ATOM 2733 N N . PHE A 1 346 ? 25.600 3.207 -10.171 1.00 97.19 346 PHE A N 1
ATOM 2734 C CA . PHE A 1 346 ? 25.233 4.343 -11.018 1.00 97.19 346 PHE A CA 1
ATOM 2735 C C . PHE A 1 346 ? 25.171 5.618 -10.176 1.00 97.19 346 PHE A C 1
ATOM 2737 O O . PHE A 1 346 ? 24.649 5.595 -9.058 1.00 97.19 346 PHE A O 1
ATOM 2744 N N . THR A 1 347 ? 25.668 6.740 -10.684 1.00 98.00 347 THR A N 1
ATOM 2745 C CA . THR A 1 347 ? 25.592 8.038 -9.993 1.00 98.00 347 THR A CA 1
ATOM 2746 C C . THR A 1 347 ? 24.176 8.633 -10.039 1.00 98.00 347 THR A C 1
ATOM 2748 O O . THR A 1 347 ? 23.304 8.176 -10.783 1.00 98.00 347 THR A O 1
ATOM 2751 N N . LYS A 1 348 ? 23.945 9.706 -9.265 1.00 97.94 348 LYS A N 1
ATOM 2752 C CA . LYS A 1 348 ? 22.702 10.497 -9.308 1.00 97.94 348 LYS A CA 1
ATOM 2753 C C . LYS A 1 348 ? 22.356 11.016 -10.709 1.00 97.94 348 LYS A C 1
ATOM 2755 O O . LYS A 1 348 ? 21.178 11.048 -11.047 1.00 97.94 348 LYS A O 1
ATOM 2760 N N . THR A 1 349 ? 23.350 11.403 -11.513 1.00 97.56 349 THR A N 1
ATOM 2761 C CA . THR A 1 349 ? 23.136 11.866 -12.894 1.00 97.56 349 THR A CA 1
ATOM 2762 C C . THR A 1 349 ? 22.795 10.709 -13.833 1.00 97.56 349 THR A C 1
ATOM 2764 O O . THR A 1 349 ? 21.891 10.841 -14.653 1.00 97.56 349 THR A O 1
ATOM 2767 N N . GLU A 1 350 ? 23.447 9.554 -13.679 1.00 97.69 350 GLU A N 1
ATOM 2768 C CA . GLU A 1 350 ? 23.243 8.386 -14.546 1.00 97.69 350 GLU A CA 1
ATOM 2769 C C . GLU A 1 350 ? 21.865 7.741 -14.366 1.00 97.69 350 GLU A C 1
ATOM 2771 O O . GLU A 1 350 ? 21.176 7.486 -15.354 1.00 97.69 350 GLU A O 1
ATOM 2776 N N . TYR A 1 351 ? 21.408 7.506 -13.127 1.00 97.75 351 TYR A N 1
ATOM 2777 C CA . TYR A 1 351 ? 20.067 6.933 -12.934 1.00 97.75 351 TYR A CA 1
ATOM 2778 C C . TYR A 1 351 ? 18.948 7.949 -13.243 1.00 97.75 351 TYR A C 1
ATOM 2780 O O . TYR A 1 351 ? 17.836 7.546 -13.600 1.00 97.75 351 TYR A O 1
ATOM 2788 N N . TYR A 1 352 ? 19.230 9.256 -13.155 1.00 97.75 352 TYR A N 1
ATOM 2789 C CA . TYR A 1 352 ? 18.337 10.319 -13.630 1.00 97.75 352 TYR A CA 1
ATOM 2790 C C . TYR A 1 352 ? 18.185 10.294 -15.157 1.00 97.75 352 TYR A C 1
ATOM 2792 O O . TYR A 1 352 ? 17.053 10.295 -15.642 1.00 97.75 352 TYR A O 1
ATOM 2800 N N . ASP A 1 353 ? 19.290 10.223 -15.904 1.00 98.06 353 ASP A N 1
ATOM 2801 C CA . ASP A 1 353 ? 19.275 10.098 -17.366 1.00 98.06 353 ASP A CA 1
ATOM 2802 C C . ASP A 1 353 ? 18.512 8.840 -17.809 1.00 98.06 353 ASP A C 1
ATOM 2804 O O . ASP A 1 353 ? 17.600 8.924 -18.632 1.00 98.06 353 ASP A O 1
ATOM 2808 N N . ILE A 1 354 ? 18.801 7.692 -17.189 1.00 98.12 354 ILE A N 1
ATOM 2809 C CA . ILE A 1 354 ? 18.079 6.440 -17.443 1.00 98.12 354 ILE A CA 1
ATOM 2810 C C . ILE A 1 354 ? 16.567 6.615 -17.208 1.00 98.12 354 ILE A C 1
ATOM 2812 O O . ILE A 1 354 ? 15.765 6.212 -18.050 1.00 98.12 354 ILE A O 1
ATOM 2816 N N . SER A 1 355 ? 16.166 7.272 -16.113 1.00 98.19 355 SER A N 1
ATOM 2817 C CA . SER A 1 355 ? 14.752 7.570 -15.826 1.00 98.19 355 SER A CA 1
ATOM 2818 C C . SER A 1 355 ? 14.135 8.497 -16.882 1.00 98.19 355 SER A C 1
ATOM 2820 O O . SER A 1 355 ? 13.026 8.252 -17.364 1.00 98.19 355 SER A O 1
ATOM 2822 N N . LYS A 1 356 ? 14.871 9.528 -17.317 1.00 98.25 356 LYS A N 1
ATOM 2823 C CA . LYS A 1 356 ? 14.426 10.448 -18.370 1.00 98.25 356 LYS A CA 1
ATOM 2824 C C . LYS A 1 356 ? 14.183 9.679 -19.673 1.00 98.25 356 LYS A C 1
ATOM 2826 O O . LYS A 1 356 ? 13.058 9.702 -20.173 1.00 98.25 356 LYS A O 1
ATOM 2831 N N . ARG A 1 357 ? 15.181 8.923 -20.150 1.00 98.44 357 ARG A N 1
ATOM 2832 C CA . ARG A 1 357 ? 15.110 8.116 -21.382 1.00 98.44 357 ARG A CA 1
ATOM 2833 C C . ARG A 1 357 ? 13.985 7.078 -21.348 1.00 98.44 357 ARG A C 1
ATOM 2835 O O . ARG A 1 357 ? 13.254 6.969 -22.329 1.00 98.44 357 ARG A O 1
ATOM 2842 N N . ILE A 1 358 ? 13.779 6.379 -20.229 1.00 98.56 358 ILE A N 1
ATOM 2843 C CA . ILE A 1 358 ? 12.672 5.416 -20.078 1.00 98.56 358 ILE A CA 1
ATOM 2844 C C . ILE A 1 358 ? 11.309 6.111 -20.174 1.00 98.56 358 ILE A C 1
ATOM 2846 O O . ILE A 1 358 ? 10.435 5.634 -20.899 1.00 98.56 358 ILE A O 1
ATOM 2850 N N . SER A 1 359 ? 11.111 7.241 -19.484 1.00 97.69 359 SER A N 1
ATOM 2851 C CA . SER A 1 359 ? 9.819 7.939 -19.536 1.00 97.69 359 SER A CA 1
ATOM 2852 C C . SER A 1 359 ? 9.506 8.493 -20.933 1.00 97.69 359 SER A C 1
ATOM 2854 O O . SER A 1 359 ? 8.382 8.320 -21.400 1.00 97.69 359 SER A O 1
ATOM 2856 N N . THR A 1 360 ? 10.501 9.053 -21.634 1.00 97.94 360 THR A N 1
ATOM 2857 C CA . THR A 1 360 ? 10.371 9.506 -23.030 1.00 97.94 360 THR A CA 1
ATOM 2858 C C . THR A 1 360 ? 10.102 8.345 -23.992 1.00 97.94 360 THR A C 1
ATOM 2860 O O . THR A 1 360 ? 9.225 8.455 -24.847 1.00 97.94 360 THR A O 1
ATOM 2863 N N . PHE A 1 361 ? 10.785 7.203 -23.837 1.00 97.69 361 PHE A N 1
ATOM 2864 C CA . PHE A 1 361 ? 10.521 6.017 -24.659 1.00 97.69 361 PHE A CA 1
ATOM 2865 C C . PHE A 1 361 ? 9.066 5.551 -24.519 1.00 97.69 361 PHE A C 1
ATOM 2867 O O . PHE A 1 361 ? 8.409 5.283 -25.525 1.00 97.69 361 PHE A O 1
ATOM 2874 N N . ILE A 1 362 ? 8.548 5.489 -23.288 1.00 96.44 362 ILE A N 1
ATOM 2875 C CA . ILE A 1 362 ? 7.174 5.043 -23.026 1.00 96.44 362 ILE A CA 1
ATOM 2876 C C . ILE A 1 362 ? 6.141 6.044 -23.568 1.00 96.44 362 ILE A C 1
ATOM 2878 O O . ILE A 1 362 ? 5.096 5.623 -24.061 1.00 96.44 362 ILE A O 1
ATOM 2882 N N . GLU A 1 363 ? 6.421 7.349 -23.528 1.00 93.75 363 GLU A N 1
ATOM 2883 C CA . GLU A 1 363 ? 5.533 8.369 -24.106 1.00 93.75 363 GLU A CA 1
ATOM 2884 C C . GLU A 1 363 ? 5.418 8.255 -25.625 1.00 93.75 363 GLU A C 1
ATOM 2886 O O . GLU A 1 363 ? 4.305 8.334 -26.146 1.00 93.75 363 GLU A O 1
ATOM 2891 N N . ASN A 1 364 ? 6.533 7.997 -26.310 1.00 95.88 364 ASN A N 1
ATOM 2892 C CA . ASN A 1 364 ? 6.559 7.871 -27.766 1.00 95.88 364 ASN A CA 1
ATOM 2893 C C . ASN A 1 364 ? 5.964 6.530 -28.241 1.00 95.88 364 ASN A C 1
ATOM 2895 O O . ASN A 1 364 ? 5.191 6.501 -29.193 1.00 95.88 364 ASN A O 1
ATOM 2899 N N . ASN A 1 365 ? 6.292 5.420 -27.566 1.00 87.06 365 ASN A N 1
ATOM 2900 C CA . ASN A 1 365 ? 5.973 4.064 -28.038 1.00 87.06 365 ASN A CA 1
ATOM 2901 C C . ASN A 1 365 ? 4.723 3.441 -27.389 1.00 87.06 365 ASN A C 1
ATOM 2903 O O . ASN A 1 365 ? 4.272 2.383 -27.823 1.00 87.06 365 ASN A O 1
ATOM 2907 N N . LYS A 1 366 ? 4.178 4.039 -26.316 1.00 89.75 366 LYS A N 1
ATOM 2908 C CA . LYS A 1 366 ? 3.098 3.464 -25.476 1.00 89.75 366 LYS A CA 1
ATOM 2909 C C . LYS A 1 366 ? 3.429 2.052 -24.951 1.00 89.75 366 LYS A C 1
ATOM 2911 O O . LYS A 1 366 ? 2.543 1.252 -24.657 1.00 89.75 366 LYS A O 1
ATOM 2916 N N . GLN A 1 367 ? 4.718 1.748 -24.820 1.00 88.25 367 GLN A N 1
ATOM 2917 C CA . GLN A 1 367 ? 5.260 0.435 -24.480 1.00 88.25 367 GLN A CA 1
ATOM 2918 C C . GLN A 1 367 ? 6.510 0.600 -23.609 1.00 88.25 367 GLN A C 1
ATOM 2920 O O . GLN A 1 367 ? 7.290 1.530 -23.811 1.00 88.25 367 GLN A O 1
ATOM 2925 N N . SER A 1 368 ? 6.709 -0.292 -22.637 1.00 92.88 368 SER A N 1
ATOM 2926 C CA . SER A 1 368 ? 7.958 -0.355 -21.869 1.00 92.88 368 SER A CA 1
ATOM 2927 C C . SER A 1 368 ? 9.117 -0.916 -22.702 1.00 92.88 368 SER A C 1
ATOM 2929 O O . SER A 1 368 ? 8.912 -1.862 -23.462 1.00 92.88 368 SER A O 1
ATOM 2931 N N . PRO A 1 369 ? 10.339 -0.370 -22.564 1.00 94.88 369 PRO A N 1
ATOM 2932 C CA . PRO A 1 369 ? 11.483 -0.814 -23.350 1.00 94.88 369 PRO A CA 1
ATOM 2933 C C . PRO A 1 369 ? 11.975 -2.195 -22.897 1.00 94.88 369 PRO A C 1
ATOM 2935 O O . PRO A 1 369 ? 11.986 -2.490 -21.702 1.00 94.88 369 PRO A O 1
ATOM 2938 N N . ASN A 1 370 ? 12.441 -3.018 -23.845 1.00 87.38 370 ASN A N 1
ATOM 2939 C CA . ASN A 1 370 ? 13.065 -4.323 -23.571 1.00 87.38 370 ASN A CA 1
ATOM 2940 C C . ASN A 1 370 ? 14.290 -4.189 -22.640 1.00 87.38 370 ASN A C 1
ATOM 2942 O O . ASN A 1 370 ? 14.509 -5.020 -21.756 1.00 87.38 370 ASN A O 1
ATOM 2946 N N . TYR A 1 371 ? 15.062 -3.117 -22.832 1.00 96.12 371 TYR A N 1
ATOM 2947 C CA . TYR A 1 371 ? 16.223 -2.730 -22.036 1.00 96.12 371 TYR A CA 1
ATOM 2948 C C . TYR A 1 371 ? 16.463 -1.219 -22.112 1.00 96.12 371 TYR A C 1
ATOM 2950 O O . TYR A 1 371 ? 15.936 -0.537 -22.989 1.00 96.12 371 TYR A O 1
ATOM 2958 N N . VAL A 1 372 ? 17.331 -0.698 -21.246 1.00 96.75 372 VAL A N 1
ATOM 2959 C CA . VAL A 1 372 ? 17.947 0.626 -21.412 1.00 96.75 372 VAL A CA 1
ATOM 2960 C C . VAL A 1 372 ? 19.462 0.485 -21.553 1.00 96.75 372 VAL A C 1
ATOM 2962 O O . VAL A 1 372 ? 20.120 -0.161 -20.738 1.00 96.75 372 VAL A O 1
ATOM 2965 N N . SER A 1 373 ? 20.031 1.075 -22.603 1.00 95.00 373 SER A N 1
ATOM 2966 C CA . SER A 1 373 ? 21.476 1.029 -22.842 1.00 95.00 373 SER A CA 1
ATOM 2967 C C . SER A 1 373 ? 22.237 1.930 -21.869 1.00 95.00 373 SER A C 1
ATOM 2969 O O . SER A 1 373 ? 21.814 3.055 -21.570 1.00 95.00 373 SER A O 1
ATOM 2971 N N . SER A 1 374 ? 23.378 1.437 -21.394 1.00 92.44 374 SER A N 1
ATOM 2972 C CA . SER A 1 374 ? 24.310 2.140 -20.513 1.00 92.44 374 SER A CA 1
ATOM 2973 C C . SER A 1 374 ? 25.756 1.867 -20.939 1.00 92.44 374 SER A C 1
ATOM 2975 O O . SER A 1 374 ? 26.019 0.914 -21.672 1.00 92.44 374 SER A O 1
ATOM 2977 N N . LYS A 1 375 ? 26.715 2.628 -20.397 1.00 89.25 375 LYS A N 1
ATOM 2978 C CA . LYS A 1 375 ? 28.162 2.379 -20.571 1.00 89.25 375 LYS A CA 1
ATOM 2979 C C . LYS A 1 375 ? 28.656 1.037 -19.993 1.00 89.25 375 LYS A C 1
ATOM 2981 O O . LYS A 1 375 ? 29.831 0.714 -20.103 1.00 89.25 375 LYS A O 1
ATOM 2986 N N . TYR A 1 376 ? 27.768 0.270 -19.356 1.00 88.62 376 TYR A N 1
ATOM 2987 C CA . TYR A 1 376 ? 28.012 -1.069 -18.819 1.00 88.62 376 TYR A CA 1
ATOM 2988 C C . TYR A 1 376 ? 27.169 -2.147 -19.531 1.00 88.62 376 TYR A C 1
ATOM 2990 O O . TYR A 1 376 ? 26.952 -3.223 -18.979 1.00 88.62 376 TYR A O 1
ATOM 2998 N N . GLY A 1 377 ? 26.668 -1.851 -20.736 1.00 92.88 377 GLY A N 1
ATOM 2999 C CA . GLY A 1 377 ? 25.788 -2.722 -21.513 1.00 92.88 377 GLY A CA 1
ATOM 3000 C C . GLY A 1 377 ? 24.297 -2.423 -21.321 1.00 92.88 377 GLY A C 1
ATOM 3001 O O . GLY A 1 377 ? 23.902 -1.446 -20.672 1.00 92.88 377 GLY A O 1
ATOM 3002 N N . ASN A 1 378 ? 23.460 -3.266 -21.925 1.00 96.19 378 ASN A N 1
ATOM 3003 C CA . ASN A 1 378 ? 22.003 -3.146 -21.885 1.00 96.19 378 ASN A CA 1
ATOM 3004 C C . ASN A 1 378 ? 21.446 -3.659 -20.550 1.00 96.19 378 ASN A C 1
ATOM 3006 O O . ASN A 1 378 ? 21.622 -4.826 -20.199 1.00 96.19 378 ASN A O 1
ATOM 3010 N N . ILE A 1 379 ? 20.746 -2.792 -19.818 1.00 97.38 379 ILE A N 1
ATOM 3011 C CA . ILE A 1 379 ? 20.073 -3.125 -18.561 1.00 97.38 379 ILE A CA 1
ATOM 3012 C C . ILE A 1 379 ? 18.650 -3.583 -18.894 1.00 97.38 379 ILE A C 1
ATOM 3014 O O . ILE A 1 379 ? 17.819 -2.767 -19.294 1.00 97.38 379 ILE A O 1
ATOM 3018 N N . GLN A 1 380 ? 18.372 -4.876 -18.732 1.00 96.19 380 GLN A N 1
ATOM 3019 C CA . GLN A 1 380 ? 17.071 -5.490 -19.024 1.00 96.19 380 GLN A CA 1
ATOM 3020 C C . GLN A 1 380 ? 15.928 -4.841 -18.220 1.00 96.19 380 GLN A C 1
ATOM 3022 O O . GLN A 1 380 ? 16.129 -4.429 -17.071 1.00 96.19 380 GLN A O 1
ATOM 3027 N N . TYR A 1 381 ? 14.724 -4.796 -18.803 1.00 95.94 381 TYR A N 1
ATOM 3028 C CA . TYR A 1 381 ? 13.498 -4.231 -18.218 1.00 95.94 381 TYR A CA 1
ATOM 3029 C C . TYR A 1 381 ? 13.325 -4.520 -16.715 1.00 95.94 381 TYR A C 1
ATOM 3031 O O . TYR A 1 381 ? 13.201 -3.586 -15.919 1.00 95.94 381 TYR A O 1
ATOM 3039 N N . GLN A 1 382 ? 13.362 -5.791 -16.300 1.00 94.50 382 GLN A N 1
ATOM 3040 C CA . GLN A 1 382 ? 13.118 -6.165 -14.903 1.00 94.50 382 GLN A CA 1
ATOM 3041 C C . GLN A 1 382 ? 14.224 -5.670 -13.960 1.00 94.50 382 GLN A C 1
ATOM 3043 O O . GLN A 1 382 ? 13.940 -5.162 -12.871 1.00 94.50 382 GLN A O 1
ATOM 3048 N N . THR A 1 383 ? 15.479 -5.754 -14.409 1.00 96.44 383 THR A N 1
ATOM 3049 C CA . THR A 1 383 ? 16.653 -5.266 -13.676 1.00 96.44 383 THR A CA 1
ATOM 3050 C C . THR A 1 383 ? 16.579 -3.750 -13.449 1.00 96.44 383 THR A C 1
ATOM 3052 O O . THR A 1 383 ? 16.779 -3.298 -12.315 1.00 96.44 383 THR A O 1
ATOM 3055 N N . ILE A 1 384 ? 16.232 -2.944 -14.466 1.00 97.50 384 ILE A N 1
ATOM 3056 C CA . ILE A 1 384 ? 16.100 -1.489 -14.267 1.00 97.50 384 ILE A CA 1
ATOM 3057 C C . ILE A 1 384 ? 14.836 -1.110 -13.488 1.00 97.50 384 ILE A C 1
ATOM 3059 O O . ILE A 1 384 ? 14.896 -0.220 -12.638 1.00 97.50 384 ILE A O 1
ATOM 3063 N N . MET A 1 385 ? 13.721 -1.820 -13.682 1.00 98.06 385 MET A N 1
ATOM 3064 C CA . MET A 1 385 ? 12.501 -1.620 -12.896 1.00 98.06 385 MET A CA 1
ATOM 3065 C C . MET A 1 385 ? 12.783 -1.777 -11.393 1.00 98.06 385 MET A C 1
ATOM 3067 O O . MET A 1 385 ? 12.391 -0.926 -10.591 1.00 98.06 385 MET A O 1
ATOM 3071 N N . TYR A 1 386 ? 13.542 -2.809 -11.008 1.00 97.62 386 TYR A N 1
ATOM 3072 C CA . TYR A 1 386 ? 13.998 -2.991 -9.630 1.00 97.62 386 TYR A CA 1
ATOM 3073 C C . TYR A 1 386 ? 14.983 -1.899 -9.178 1.00 97.62 386 TYR A C 1
ATOM 3075 O O . TYR A 1 386 ? 14.879 -1.399 -8.056 1.00 97.62 386 TYR A O 1
ATOM 3083 N N . GLY A 1 387 ? 15.887 -1.459 -10.058 1.00 98.12 387 GLY A N 1
ATOM 3084 C CA . GLY A 1 387 ? 16.773 -0.319 -9.810 1.00 98.12 387 GLY A CA 1
ATOM 3085 C C . GLY A 1 387 ? 16.016 0.959 -9.422 1.00 98.12 387 GLY A C 1
ATOM 3086 O O . GLY A 1 387 ? 16.273 1.536 -8.363 1.00 98.12 387 GLY A O 1
ATOM 3087 N N . LEU A 1 388 ? 15.025 1.367 -10.220 1.00 98.69 388 LEU A N 1
ATOM 3088 C CA . LEU A 1 388 ? 14.219 2.564 -9.944 1.00 98.69 388 LEU A CA 1
ATOM 3089 C C . LEU A 1 388 ? 13.282 2.377 -8.734 1.00 98.69 388 LEU A C 1
ATOM 3091 O O . LEU A 1 388 ? 13.037 3.326 -7.990 1.00 98.69 388 LEU A O 1
ATOM 3095 N N . VAL A 1 389 ? 12.834 1.148 -8.454 1.00 98.31 389 VAL A N 1
ATOM 3096 C CA . VAL A 1 389 ? 12.135 0.788 -7.204 1.00 98.31 389 VAL A CA 1
ATOM 3097 C C . VAL A 1 389 ? 13.016 1.002 -5.968 1.00 98.31 389 VAL A C 1
ATOM 3099 O O . VAL A 1 389 ? 12.532 1.538 -4.968 1.00 98.31 389 VAL A O 1
ATOM 3102 N N . LYS A 1 390 ? 14.312 0.663 -6.024 1.00 98.44 390 LYS A N 1
ATOM 3103 C CA . LYS A 1 390 ? 15.263 0.941 -4.930 1.00 98.44 390 LYS A CA 1
ATOM 3104 C C . LYS A 1 390 ? 15.472 2.447 -4.725 1.00 98.44 390 LYS A C 1
ATOM 3106 O O . LYS A 1 390 ? 15.531 2.885 -3.576 1.00 98.44 390 LYS A O 1
ATOM 3111 N N . VAL A 1 391 ? 15.524 3.236 -5.804 1.00 98.69 391 VAL A N 1
ATOM 3112 C CA . VAL A 1 391 ? 15.571 4.711 -5.733 1.00 98.69 391 VAL A CA 1
ATOM 3113 C C . VAL A 1 391 ? 14.294 5.265 -5.090 1.00 98.69 391 VAL A C 1
ATOM 3115 O O . VAL A 1 391 ? 14.380 6.051 -4.148 1.00 98.69 391 VAL A O 1
ATOM 3118 N N . GLY A 1 392 ? 13.115 4.809 -5.522 1.00 95.69 392 GLY A N 1
ATOM 3119 C CA . GLY A 1 392 ? 11.829 5.217 -4.951 1.00 95.69 392 GLY A CA 1
ATOM 3120 C C . GLY A 1 392 ? 11.686 4.884 -3.462 1.00 95.69 392 GLY A C 1
ATOM 3121 O O . GLY A 1 392 ? 11.311 5.746 -2.671 1.00 95.69 392 GLY A O 1
ATOM 3122 N N . ASP A 1 393 ? 12.073 3.679 -3.034 1.00 87.62 393 ASP A N 1
ATOM 3123 C CA . ASP A 1 393 ? 12.083 3.300 -1.612 1.00 87.62 393 ASP A CA 1
ATOM 3124 C C . ASP A 1 393 ? 13.027 4.185 -0.775 1.00 87.62 393 ASP A C 1
ATOM 3126 O O . ASP A 1 393 ? 12.687 4.574 0.347 1.00 87.62 393 ASP A O 1
ATOM 3130 N N . TYR A 1 394 ? 14.188 4.561 -1.325 1.00 94.69 394 TYR A N 1
ATOM 3131 C CA . TYR A 1 394 ? 15.107 5.491 -0.668 1.00 94.69 394 TYR A CA 1
ATOM 3132 C C . TYR A 1 394 ? 14.494 6.891 -0.530 1.00 94.69 394 TYR A C 1
ATOM 3134 O O . TYR A 1 394 ? 14.517 7.455 0.566 1.00 94.69 394 TYR A O 1
ATOM 3142 N N . ILE A 1 395 ? 13.903 7.444 -1.597 1.00 91.25 395 ILE A N 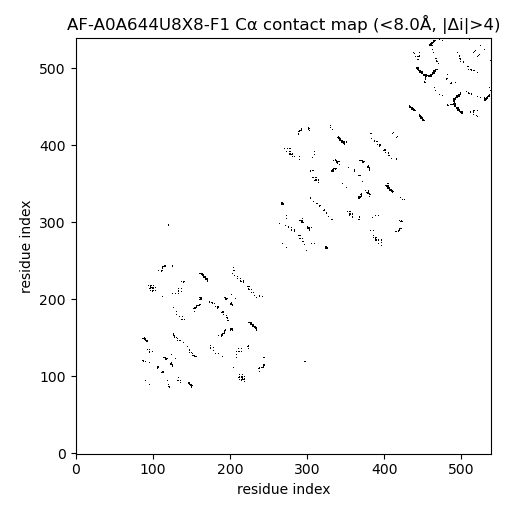1
ATOM 3143 C CA . ILE A 1 395 ? 13.230 8.753 -1.542 1.00 91.25 395 ILE A CA 1
ATOM 3144 C C . ILE A 1 395 ? 12.038 8.692 -0.572 1.00 91.25 395 ILE A C 1
ATOM 3146 O O . ILE A 1 395 ? 11.813 9.640 0.176 1.00 91.25 395 ILE A O 1
ATOM 3150 N N . ASN A 1 396 ? 11.292 7.583 -0.510 1.00 81.88 396 ASN A N 1
ATOM 3151 C CA . ASN A 1 396 ? 10.190 7.431 0.441 1.00 81.88 396 ASN A CA 1
ATOM 3152 C C . ASN A 1 396 ? 10.669 7.573 1.898 1.00 81.88 396 ASN A C 1
ATOM 3154 O O . ASN A 1 396 ? 10.045 8.284 2.690 1.00 81.88 396 ASN A O 1
ATOM 3158 N N . LYS A 1 397 ? 11.795 6.934 2.236 1.00 72.75 397 LYS A N 1
ATOM 3159 C CA . LYS A 1 397 ? 12.366 6.911 3.592 1.00 72.75 397 LYS A CA 1
ATOM 3160 C C . LYS A 1 397 ? 13.092 8.207 3.959 1.00 72.75 397 LYS A C 1
ATOM 3162 O O . LYS A 1 397 ? 12.859 8.740 5.040 1.00 72.75 397 LYS A O 1
ATOM 3167 N N . ASN A 1 398 ? 13.918 8.728 3.052 1.00 77.31 398 ASN A N 1
ATOM 3168 C CA . ASN A 1 398 ? 14.865 9.817 3.326 1.00 77.31 398 ASN A CA 1
ATOM 3169 C C . ASN A 1 398 ? 14.435 11.180 2.750 1.00 77.31 398 ASN A C 1
ATOM 3171 O O . ASN A 1 398 ? 15.092 12.185 3.001 1.00 77.31 398 ASN A O 1
ATOM 3175 N N . LYS A 1 399 ? 13.361 11.225 1.949 1.00 84.38 399 LYS A N 1
ATOM 3176 C CA . LYS A 1 399 ? 12.788 12.400 1.247 1.00 84.38 399 LYS A CA 1
ATOM 3177 C C . LYS A 1 399 ? 13.707 13.115 0.236 1.00 84.38 399 LYS A C 1
ATOM 3179 O O . LYS A 1 399 ? 13.216 13.880 -0.599 1.00 84.38 399 LYS A O 1
ATOM 3184 N N . VAL A 1 400 ? 14.999 12.791 0.208 1.00 89.25 400 VAL A N 1
ATOM 3185 C CA . VAL A 1 400 ? 15.993 13.225 -0.789 1.00 89.25 400 VAL A CA 1
ATOM 3186 C C . VAL A 1 400 ? 16.285 12.138 -1.837 1.00 89.25 400 VAL A C 1
ATOM 3188 O O . VAL A 1 400 ? 16.007 10.959 -1.623 1.00 89.25 400 VAL A O 1
ATOM 3191 N N . LEU A 1 401 ? 16.845 12.539 -2.984 1.00 95.50 401 LEU A N 1
ATOM 3192 C CA . LEU A 1 401 ? 17.374 11.618 -4.000 1.00 95.50 401 LEU A CA 1
ATOM 3193 C C . LEU A 1 401 ? 18.690 10.984 -3.509 1.00 95.50 401 LEU A C 1
ATOM 3195 O O . LEU A 1 401 ? 19.563 11.735 -3.063 1.00 95.50 401 LEU A O 1
ATOM 3199 N N . PRO A 1 402 ? 18.883 9.653 -3.615 1.00 97.62 402 PRO A N 1
ATOM 3200 C CA . PRO A 1 402 ? 20.144 9.020 -3.234 1.00 97.62 402 PRO A CA 1
ATOM 3201 C C . PRO A 1 402 ? 21.304 9.515 -4.110 1.00 97.62 402 PRO A C 1
ATOM 3203 O O . PRO A 1 402 ? 21.122 9.826 -5.288 1.00 97.62 402 PRO A O 1
ATOM 3206 N N . ASN A 1 403 ? 22.517 9.566 -3.558 1.00 97.81 403 ASN A N 1
ATOM 3207 C CA . ASN A 1 403 ? 23.701 9.982 -4.323 1.00 97.81 403 ASN A CA 1
ATOM 3208 C C . ASN A 1 403 ? 24.137 8.943 -5.372 1.00 97.81 403 ASN A C 1
ATOM 3210 O O . ASN A 1 403 ? 24.771 9.308 -6.361 1.00 97.81 403 ASN A O 1
ATOM 3214 N N . SER A 1 404 ? 23.744 7.679 -5.200 1.00 96.62 404 SER A N 1
ATOM 3215 C CA . SER A 1 404 ? 23.992 6.599 -6.153 1.00 96.62 404 SER A CA 1
ATOM 3216 C C . SER A 1 404 ? 22.940 5.486 -6.069 1.00 96.62 404 SER A C 1
ATOM 3218 O O . SER A 1 404 ? 22.197 5.370 -5.092 1.00 96.62 404 SER A O 1
ATOM 3220 N N . LEU A 1 405 ? 22.888 4.654 -7.108 1.00 97.38 405 LEU A N 1
ATOM 3221 C CA . LEU A 1 405 ? 22.099 3.430 -7.204 1.00 97.38 405 LEU A CA 1
ATOM 3222 C C . LEU A 1 405 ? 23.056 2.244 -7.389 1.00 97.38 405 LEU A C 1
ATOM 3224 O O . LEU A 1 405 ? 23.574 2.018 -8.479 1.00 97.38 405 LEU A O 1
ATOM 3228 N N . SER A 1 406 ? 23.278 1.470 -6.324 1.00 95.94 406 SER A N 1
ATOM 3229 C CA . SER A 1 406 ? 23.959 0.173 -6.423 1.00 95.94 406 SER A CA 1
ATOM 3230 C C . SER A 1 406 ? 23.015 -0.876 -7.017 1.00 95.94 406 SER A C 1
ATOM 3232 O O . SER A 1 406 ? 21.897 -1.079 -6.518 1.00 95.94 406 SER A O 1
ATOM 3234 N N . LEU A 1 407 ? 23.457 -1.540 -8.083 1.00 95.12 407 LEU A N 1
ATOM 3235 C CA . LEU A 1 407 ? 22.684 -2.498 -8.862 1.00 95.12 407 LEU A CA 1
ATOM 3236 C C . LEU A 1 407 ? 23.574 -3.720 -9.154 1.00 95.12 407 LEU A C 1
ATOM 3238 O O . LEU A 1 407 ? 24.490 -3.653 -9.970 1.00 95.12 407 LEU A O 1
ATOM 3242 N N . ASN A 1 408 ? 23.312 -4.813 -8.432 1.00 93.94 408 ASN A N 1
ATOM 3243 C CA . ASN A 1 408 ? 23.983 -6.105 -8.572 1.00 93.94 408 ASN A CA 1
ATOM 3244 C C . ASN A 1 408 ? 22.923 -7.182 -8.851 1.00 93.94 408 ASN A C 1
ATOM 3246 O O . ASN A 1 408 ? 22.205 -7.595 -7.940 1.00 93.94 408 ASN A O 1
ATOM 3250 N N . VAL A 1 409 ? 22.769 -7.537 -10.126 1.00 91.75 409 VAL A N 1
ATOM 3251 C CA . VAL A 1 409 ? 21.818 -8.512 -10.671 1.00 91.75 409 VAL A CA 1
ATOM 3252 C C . VAL A 1 409 ? 22.502 -9.235 -11.846 1.00 91.75 409 VAL A C 1
ATOM 3254 O O . VAL A 1 409 ? 22.682 -8.640 -12.913 1.00 91.75 409 VAL A O 1
ATOM 3257 N N . PRO A 1 410 ? 22.896 -10.512 -11.683 1.00 90.06 410 PRO A N 1
ATOM 3258 C CA . PRO A 1 410 ? 23.341 -11.357 -12.792 1.00 90.06 410 PRO A CA 1
ATOM 3259 C C . PRO A 1 410 ? 22.224 -11.569 -13.820 1.00 90.06 410 PRO A C 1
ATOM 3261 O O . PRO A 1 410 ? 21.051 -11.624 -13.450 1.00 90.06 410 PRO A O 1
ATOM 3264 N N . ILE A 1 411 ? 22.565 -11.773 -15.096 1.00 86.12 411 ILE A N 1
ATOM 3265 C CA . ILE A 1 411 ? 21.564 -12.025 -16.148 1.00 86.12 411 ILE A CA 1
ATOM 3266 C C . ILE A 1 411 ? 20.704 -13.266 -15.847 1.00 86.12 411 ILE A C 1
ATOM 3268 O O . ILE A 1 411 ? 19.498 -13.249 -16.065 1.00 86.12 411 ILE A O 1
ATOM 3272 N N . SER A 1 412 ? 21.299 -14.288 -15.224 1.00 83.50 412 SER A N 1
ATOM 3273 C CA . SER A 1 412 ? 20.652 -15.530 -14.777 1.00 83.50 412 SER A CA 1
ATOM 3274 C C . SER A 1 412 ? 19.729 -15.386 -13.555 1.00 83.50 412 SER A C 1
ATOM 3276 O O . SER A 1 412 ? 19.085 -16.364 -13.163 1.00 83.50 412 SER A O 1
ATOM 3278 N N . SER A 1 413 ? 19.653 -14.197 -12.941 1.00 84.19 413 SER A N 1
ATOM 3279 C CA . SER A 1 413 ? 18.820 -13.935 -11.763 1.00 84.19 413 SER A CA 1
ATOM 3280 C C . SER A 1 413 ? 17.342 -14.229 -12.031 1.00 84.19 413 SER A C 1
ATOM 3282 O O . SER A 1 413 ? 16.809 -13.904 -13.092 1.00 84.19 413 SER A O 1
ATOM 3284 N N . SER A 1 414 ? 16.648 -14.791 -11.038 1.00 81.75 414 SER A N 1
ATOM 3285 C CA . SER A 1 414 ? 15.212 -15.090 -11.100 1.00 81.75 414 SER A CA 1
ATOM 3286 C C . SER A 1 414 ? 14.363 -13.884 -11.513 1.00 81.75 414 SER A C 1
ATOM 3288 O O . SER A 1 414 ? 13.391 -14.061 -12.245 1.00 81.75 414 SER A O 1
ATOM 3290 N N . ILE A 1 415 ? 14.766 -12.660 -11.154 1.00 83.38 415 ILE A N 1
ATOM 3291 C CA . ILE A 1 415 ? 14.018 -11.442 -11.495 1.00 83.38 415 ILE A CA 1
ATOM 3292 C C . ILE A 1 415 ? 13.930 -11.197 -13.008 1.00 83.38 415 ILE A C 1
ATOM 3294 O O . ILE A 1 415 ? 12.957 -10.613 -13.478 1.00 83.38 415 ILE A O 1
ATOM 3298 N N . ASN A 1 416 ? 14.914 -11.681 -13.767 1.00 84.62 416 ASN A N 1
ATOM 3299 C CA . ASN A 1 416 ? 15.006 -11.529 -15.217 1.00 84.62 416 ASN A CA 1
ATOM 3300 C C . ASN A 1 416 ? 14.286 -12.649 -15.986 1.00 84.62 416 ASN A C 1
ATOM 3302 O O . ASN A 1 416 ? 14.003 -12.483 -17.171 1.00 84.62 416 ASN A O 1
ATOM 3306 N N . LYS A 1 417 ? 13.953 -13.765 -15.317 1.00 74.50 417 LYS A N 1
ATOM 3307 C CA . LYS A 1 417 ? 13.241 -14.908 -15.917 1.00 74.50 417 LYS A CA 1
ATOM 3308 C C . LYS A 1 417 ? 11.735 -14.675 -16.062 1.00 74.50 417 LYS A C 1
ATOM 3310 O O . LYS A 1 417 ? 11.117 -15.243 -16.950 1.00 74.50 417 LYS A O 1
ATOM 3315 N N . TYR A 1 418 ? 11.145 -13.840 -15.204 1.00 70.19 418 TYR A N 1
ATOM 3316 C CA . TYR A 1 418 ? 9.704 -13.579 -15.196 1.00 70.19 418 TYR A CA 1
ATOM 3317 C C . TYR A 1 418 ? 9.391 -12.184 -15.738 1.00 70.19 418 TYR A C 1
ATOM 3319 O O . TYR A 1 418 ? 9.954 -11.193 -15.270 1.00 70.19 418 TYR A O 1
ATOM 3327 N N . LEU A 1 419 ? 8.452 -12.089 -16.680 1.00 72.12 419 LEU A N 1
ATOM 3328 C CA . LEU A 1 419 ? 7.855 -10.823 -17.103 1.00 72.12 419 LEU A CA 1
ATOM 3329 C C . LEU A 1 419 ? 6.494 -10.655 -16.394 1.00 72.12 419 LEU A C 1
ATOM 3331 O O . LEU A 1 419 ? 5.649 -11.537 -16.529 1.00 72.12 419 LEU A O 1
ATOM 3335 N N . PRO A 1 420 ? 6.248 -9.572 -15.630 1.00 65.50 420 PRO A N 1
ATOM 3336 C CA . PRO A 1 420 ? 4.977 -9.383 -14.932 1.00 65.50 420 PRO A CA 1
ATOM 3337 C C . PRO A 1 420 ? 3.835 -9.134 -15.926 1.00 65.50 420 PRO A C 1
ATOM 3339 O O . PRO A 1 420 ? 3.861 -8.164 -16.686 1.00 65.50 420 PRO A O 1
ATOM 3342 N N . ILE A 1 421 ? 2.809 -9.985 -15.912 1.00 55.09 421 ILE A N 1
ATOM 3343 C CA . ILE A 1 421 ? 1.645 -9.865 -16.801 1.00 55.09 421 ILE A CA 1
ATOM 3344 C C . ILE A 1 421 ? 0.516 -9.154 -16.055 1.00 55.09 421 ILE A C 1
ATOM 3346 O O . ILE A 1 421 ? 0.061 -9.621 -15.011 1.00 55.09 421 ILE A O 1
ATOM 3350 N N . PHE A 1 422 ? 0.030 -8.037 -16.603 1.00 40.78 422 PHE A N 1
ATOM 3351 C CA . PHE A 1 422 ? -1.174 -7.376 -16.107 1.00 40.78 422 PHE A CA 1
ATOM 3352 C C . PHE A 1 422 ? -2.224 -7.242 -17.201 1.00 40.78 422 PHE A C 1
ATOM 3354 O O . PHE A 1 422 ? -2.139 -6.353 -18.050 1.00 40.78 422 PHE A O 1
ATOM 3361 N N . ASN A 1 423 ? -3.261 -8.071 -17.104 1.00 43.72 423 ASN A N 1
ATOM 3362 C CA . ASN A 1 423 ? -4.464 -7.945 -17.915 1.00 43.72 423 ASN A CA 1
ATOM 3363 C C . ASN A 1 423 ? -5.272 -6.752 -17.385 1.00 43.72 423 ASN A C 1
ATOM 3365 O O . ASN A 1 423 ? -6.180 -6.884 -16.562 1.00 43.72 423 ASN A O 1
ATOM 3369 N N . GLN A 1 424 ? -4.882 -5.554 -17.820 1.00 39.62 424 GLN A N 1
ATOM 3370 C CA . GLN A 1 424 ? -5.697 -4.360 -17.673 1.00 39.62 424 GLN A CA 1
ATOM 3371 C C . GLN A 1 424 ? -6.932 -4.548 -18.550 1.00 39.62 424 GLN A C 1
ATOM 3373 O O . GLN A 1 424 ? -6.824 -4.450 -19.769 1.00 39.62 424 GLN A O 1
ATOM 3378 N N . SER A 1 425 ? -8.091 -4.802 -17.933 1.00 32.28 425 SER A N 1
ATOM 3379 C CA . SER A 1 425 ? -9.368 -4.630 -18.627 1.00 32.28 425 SER A CA 1
ATOM 3380 C C . SER A 1 425 ? -9.391 -3.205 -19.177 1.00 32.28 425 SER A C 1
ATOM 3382 O O . SER A 1 425 ? -9.307 -2.242 -18.408 1.00 32.28 425 SER A O 1
ATOM 3384 N N . GLY A 1 426 ? -9.348 -3.082 -20.502 1.00 30.94 426 GLY A N 1
ATOM 3385 C CA . GLY A 1 426 ? -9.303 -1.790 -21.169 1.00 30.94 426 GLY A CA 1
ATOM 3386 C C . GLY A 1 426 ? -10.632 -1.062 -21.011 1.00 30.94 426 GLY A C 1
ATOM 3387 O O . GLY A 1 426 ? -11.678 -1.693 -20.875 1.00 30.94 426 GLY A O 1
ATOM 3388 N N . ASN A 1 427 ? -10.606 0.269 -21.090 1.00 31.03 427 ASN A N 1
ATOM 3389 C CA . ASN A 1 427 ? -11.834 1.034 -21.285 1.00 31.03 427 ASN A CA 1
ATOM 3390 C C . ASN A 1 427 ? -12.360 0.778 -22.707 1.00 31.03 427 ASN A C 1
ATOM 3392 O O . ASN A 1 427 ? -12.030 1.508 -23.640 1.00 31.03 427 ASN A O 1
ATOM 3396 N N . LEU A 1 428 ? -13.170 -0.268 -22.848 1.00 30.47 428 LEU A N 1
ATOM 3397 C CA . LEU A 1 428 ? -14.117 -0.472 -23.938 1.00 30.47 428 LEU A CA 1
ATOM 3398 C C . LEU A 1 428 ? -15.511 -0.644 -23.329 1.00 30.47 428 LEU A C 1
ATOM 3400 O O . LEU A 1 428 ? -15.662 -1.072 -22.184 1.00 30.47 428 LEU A O 1
ATOM 3404 N N . ASN A 1 429 ? -16.526 -0.211 -24.070 1.00 29.56 429 ASN A N 1
ATOM 3405 C CA . ASN A 1 429 ? -17.802 0.171 -23.479 1.00 29.56 429 ASN A CA 1
ATOM 3406 C C . ASN A 1 429 ? -18.606 -1.019 -22.927 1.00 29.56 429 ASN A C 1
ATOM 3408 O O . ASN A 1 429 ? -19.032 -1.897 -23.667 1.00 29.56 429 ASN A O 1
ATOM 3412 N N . ASN A 1 430 ? -18.907 -0.940 -21.630 1.00 39.94 430 ASN A N 1
ATOM 3413 C CA . ASN A 1 430 ? -20.126 -1.446 -20.999 1.00 39.94 430 ASN A CA 1
ATOM 3414 C C . ASN A 1 430 ? -20.525 -2.917 -21.276 1.00 39.94 430 ASN A C 1
ATOM 3416 O O . ASN A 1 430 ? -21.554 -3.204 -21.888 1.00 39.94 430 ASN A O 1
ATOM 3420 N N . SER A 1 431 ? -19.765 -3.861 -20.715 1.00 39.09 431 SER A N 1
ATOM 3421 C CA . SER A 1 431 ? -20.309 -5.150 -20.256 1.00 39.09 431 SER A CA 1
ATOM 3422 C C . SER A 1 431 ? -19.496 -5.694 -19.082 1.00 39.09 431 SER A C 1
ATOM 3424 O O . SER A 1 431 ? -18.284 -5.884 -19.176 1.00 39.09 431 SER A O 1
ATOM 3426 N N . SER A 1 432 ? -20.167 -5.927 -17.954 1.00 42.66 432 SER A N 1
ATOM 3427 C CA . SER A 1 432 ? -19.538 -6.371 -16.706 1.00 42.66 432 SER A CA 1
ATOM 3428 C C . SER A 1 432 ? -19.186 -7.859 -16.753 1.00 42.66 432 SER A C 1
ATOM 3430 O O . SER A 1 432 ? -19.937 -8.691 -16.242 1.00 42.66 432 SER A O 1
ATOM 3432 N N . VAL A 1 433 ? -18.037 -8.195 -17.347 1.00 50.78 433 VAL A N 1
ATOM 3433 C CA . VAL A 1 433 ? -17.448 -9.541 -17.254 1.00 50.78 433 VAL A CA 1
ATOM 3434 C C . VAL A 1 433 ? -17.284 -9.898 -15.777 1.00 50.78 433 VAL A C 1
ATOM 3436 O O . VAL A 1 433 ? -16.587 -9.210 -15.029 1.00 50.78 433 VAL A O 1
ATOM 3439 N N . SER A 1 434 ? -17.946 -10.969 -15.351 1.00 57.19 434 SER A N 1
ATOM 3440 C CA . SER A 1 434 ? -17.897 -11.452 -13.977 1.00 57.19 434 SER A CA 1
ATOM 3441 C C . SER A 1 434 ? -16.693 -12.371 -13.788 1.00 57.19 434 SER A C 1
ATOM 3443 O O . SER A 1 434 ? -16.339 -13.137 -14.687 1.00 57.19 434 SER A O 1
ATOM 3445 N N . SER A 1 435 ? -16.085 -12.343 -12.603 1.00 64.69 435 SER A N 1
ATOM 3446 C CA . SER A 1 435 ? -15.232 -13.438 -12.145 1.00 64.69 435 SER A CA 1
ATOM 3447 C C . SER A 1 435 ? -15.662 -13.905 -10.759 1.00 64.69 435 SER A C 1
ATOM 3449 O O . SER A 1 435 ? -16.082 -13.117 -9.906 1.00 64.69 435 SER A O 1
ATOM 3451 N N . LYS A 1 436 ? -15.604 -15.219 -10.548 1.00 73.44 436 LYS A N 1
ATOM 3452 C CA . LYS A 1 436 ? -16.036 -15.891 -9.321 1.00 73.44 436 LYS A CA 1
ATOM 3453 C C . LYS A 1 436 ? -15.026 -16.980 -8.982 1.00 73.44 436 LYS A C 1
ATOM 3455 O O . LYS A 1 436 ? -14.853 -17.927 -9.746 1.00 73.44 436 LYS A O 1
ATOM 3460 N N . LEU A 1 437 ? -14.417 -16.879 -7.803 1.00 70.75 437 LEU A N 1
ATOM 3461 C CA . LEU A 1 437 ? -13.658 -17.978 -7.212 1.00 70.75 437 LEU A CA 1
ATOM 3462 C C . LEU A 1 437 ? -14.604 -19.162 -6.963 1.00 70.75 437 LEU A C 1
ATOM 3464 O O . LEU A 1 437 ? -15.630 -19.006 -6.297 1.00 70.75 437 LEU A O 1
ATOM 3468 N N . LEU A 1 438 ? -14.267 -20.325 -7.515 1.00 64.19 438 LEU A N 1
ATOM 3469 C CA . LEU A 1 438 ? -14.973 -21.585 -7.281 1.00 64.19 438 LEU A CA 1
ATOM 3470 C C . LEU A 1 438 ? -14.397 -22.318 -6.071 1.00 64.19 438 LEU A C 1
ATOM 3472 O O . LEU A 1 438 ? -15.156 -22.828 -5.252 1.00 64.19 438 LEU A O 1
ATOM 3476 N N . GLY A 1 439 ? -13.072 -22.292 -5.920 1.00 60.59 439 GLY A N 1
ATOM 3477 C CA . GLY A 1 439 ? -12.392 -22.839 -4.754 1.00 60.59 439 GLY A CA 1
ATOM 3478 C C . GLY A 1 439 ? -10.890 -22.577 -4.744 1.00 60.59 439 GLY A C 1
ATOM 3479 O O . GLY A 1 439 ? -10.324 -21.997 -5.677 1.00 60.59 439 GLY A O 1
ATOM 3480 N N . SER A 1 440 ? -10.264 -22.964 -3.637 1.00 73.06 440 SER A N 1
ATOM 3481 C CA . SER A 1 440 ? -8.835 -22.795 -3.378 1.00 73.06 440 SER A CA 1
ATOM 3482 C C . SER A 1 440 ? -8.366 -23.777 -2.308 1.00 73.06 440 SER A C 1
ATOM 3484 O O . SER A 1 440 ? -9.012 -23.874 -1.262 1.00 73.06 440 SER A O 1
ATOM 3486 N N . ASN A 1 441 ? -7.224 -24.418 -2.532 1.00 67.38 441 ASN A N 1
ATOM 3487 C CA . ASN A 1 441 ? -6.549 -25.313 -1.590 1.00 67.38 441 ASN A CA 1
ATOM 3488 C C . ASN A 1 441 ? -5.036 -24.981 -1.560 1.00 67.38 441 ASN A C 1
ATOM 3490 O O . ASN A 1 441 ? -4.609 -23.975 -2.128 1.00 67.38 441 ASN A O 1
ATOM 3494 N N . ASP A 1 442 ? -4.211 -25.815 -0.921 1.00 74.62 442 ASP A N 1
ATOM 3495 C CA . ASP A 1 442 ? -2.754 -25.595 -0.844 1.00 74.62 442 ASP A CA 1
ATOM 3496 C C . ASP A 1 442 ? -2.004 -25.816 -2.179 1.00 74.62 442 ASP A C 1
ATOM 3498 O O . ASP A 1 442 ? -0.810 -25.526 -2.271 1.00 74.62 442 ASP A O 1
ATOM 3502 N N . LEU A 1 443 ? -2.681 -26.311 -3.224 1.00 69.94 443 LEU A N 1
ATOM 3503 C CA . LEU A 1 443 ? -2.144 -26.445 -4.584 1.00 69.94 443 LEU A CA 1
ATOM 3504 C C . LEU A 1 443 ? -2.327 -25.151 -5.394 1.00 69.94 443 LEU A C 1
ATOM 3506 O O . LEU A 1 443 ? -1.431 -24.756 -6.145 1.00 69.94 443 LEU A O 1
ATOM 3510 N N . GLY A 1 444 ? -3.471 -24.475 -5.245 1.00 68.38 444 GLY A N 1
ATOM 3511 C CA . GLY A 1 444 ? -3.839 -23.336 -6.086 1.00 68.38 444 GLY A CA 1
ATOM 3512 C C . GLY A 1 444 ? -5.290 -22.872 -5.965 1.00 68.38 444 GLY A C 1
ATOM 3513 O O . GLY A 1 444 ? -5.969 -23.123 -4.967 1.00 68.38 444 GLY A O 1
ATOM 3514 N N . THR A 1 445 ? -5.770 -22.169 -6.993 1.00 68.56 445 THR A N 1
ATOM 3515 C CA . THR A 1 445 ? -7.144 -21.639 -7.074 1.00 68.56 445 THR A CA 1
ATOM 3516 C C . THR A 1 445 ? -7.812 -21.969 -8.405 1.00 68.56 445 THR A C 1
ATOM 3518 O O . THR A 1 445 ? -7.144 -22.143 -9.424 1.00 68.56 445 THR A O 1
ATOM 3521 N N . VAL A 1 446 ? -9.147 -21.998 -8.413 1.00 72.81 446 VAL A N 1
ATOM 3522 C CA . VAL A 1 446 ? -9.948 -22.065 -9.644 1.00 72.81 446 VAL A CA 1
ATOM 3523 C C . VAL A 1 446 ? -10.963 -20.931 -9.662 1.00 72.81 446 VAL A C 1
ATOM 3525 O O . VAL A 1 446 ? -11.784 -20.805 -8.751 1.00 72.81 446 VAL A O 1
ATOM 3528 N N . GLU A 1 447 ? -10.932 -20.121 -10.716 1.00 76.12 447 GLU A N 1
ATOM 3529 C CA . GLU A 1 447 ? -11.882 -19.033 -10.961 1.00 76.12 447 GLU A CA 1
ATOM 3530 C C . GLU A 1 447 ? -12.664 -19.294 -12.253 1.00 76.12 447 GLU A C 1
ATOM 3532 O O . GLU A 1 447 ? -12.074 -19.634 -13.274 1.00 76.12 447 GLU A O 1
ATOM 3537 N N . ILE A 1 448 ? -13.985 -19.097 -12.240 1.00 81.69 448 ILE A N 1
ATOM 3538 C CA . ILE A 1 448 ? -14.759 -18.950 -13.479 1.00 81.69 448 ILE A CA 1
ATOM 3539 C C . ILE A 1 448 ? -14.793 -17.473 -13.875 1.00 81.69 448 ILE A C 1
ATOM 3541 O O . ILE A 1 448 ? -15.046 -16.604 -13.037 1.00 81.69 448 ILE A O 1
ATOM 3545 N N . ILE A 1 449 ? -14.558 -17.199 -15.156 1.00 73.88 449 ILE A N 1
ATOM 3546 C CA . ILE A 1 449 ? -14.537 -15.865 -15.757 1.00 73.88 449 ILE A CA 1
ATOM 3547 C C . ILE A 1 449 ? -15.506 -15.850 -16.948 1.00 73.88 449 ILE A C 1
ATOM 3549 O O . ILE A 1 449 ? -15.474 -16.759 -17.781 1.00 73.88 449 ILE A O 1
ATOM 3553 N N . GLY A 1 450 ? -16.374 -14.841 -17.035 1.00 74.38 450 GLY A N 1
ATOM 3554 C CA . GLY A 1 450 ? -17.331 -14.678 -18.134 1.00 74.38 450 GLY A CA 1
ATOM 3555 C C . GLY A 1 450 ? -18.627 -13.957 -17.728 1.00 74.38 450 GLY A C 1
ATOM 3556 O O . GLY A 1 450 ? -18.749 -13.426 -16.628 1.00 74.38 450 GLY A O 1
ATOM 3557 N N . ALA A 1 451 ? -19.649 -13.913 -18.576 1.00 76.00 451 ALA A N 1
ATOM 3558 C CA . ALA A 1 451 ? -19.654 -14.417 -19.948 1.00 76.00 451 ALA A CA 1
ATOM 3559 C C . ALA A 1 451 ? -18.813 -13.543 -20.901 1.00 76.00 451 ALA A C 1
ATOM 3561 O O . ALA A 1 451 ? -18.629 -12.349 -20.663 1.00 76.00 451 ALA A O 1
ATOM 3562 N N . PHE A 1 452 ? -18.337 -14.150 -21.985 1.00 73.75 452 PHE A N 1
ATOM 3563 C CA . PHE A 1 452 ? -17.711 -13.500 -23.140 1.00 73.75 452 PHE A CA 1
ATOM 3564 C C . PHE A 1 452 ? -18.497 -13.830 -24.420 1.00 73.75 452 PHE A C 1
ATOM 3566 O O . PHE A 1 452 ? -19.305 -14.762 -24.432 1.00 73.75 452 PHE A O 1
ATOM 3573 N N . GLY A 1 453 ? -18.241 -13.096 -25.506 1.00 78.31 453 GLY A N 1
ATOM 3574 C CA . GLY A 1 453 ? -18.967 -13.251 -26.771 1.00 78.31 453 GLY A CA 1
ATOM 3575 C C . GLY A 1 453 ? -20.431 -12.821 -26.654 1.00 78.31 453 GLY A C 1
ATOM 3576 O O . GLY A 1 453 ? -20.756 -11.858 -25.954 1.00 78.31 453 GLY A O 1
ATOM 3577 N N . ASN A 1 454 ? -21.335 -13.535 -27.325 1.00 79.88 454 ASN A N 1
ATOM 3578 C CA . ASN A 1 454 ? -22.764 -13.241 -27.271 1.00 79.88 454 ASN A CA 1
ATOM 3579 C C . ASN A 1 454 ? -23.386 -13.793 -25.982 1.00 79.88 454 ASN A C 1
ATOM 3581 O O . ASN A 1 454 ? -23.886 -14.917 -25.927 1.00 79.88 454 ASN A O 1
ATOM 3585 N N . ILE A 1 455 ? -23.424 -12.943 -24.955 1.00 79.62 455 ILE A N 1
ATOM 3586 C CA . ILE A 1 455 ? -24.002 -13.243 -23.636 1.00 79.62 455 ILE A CA 1
ATOM 3587 C C . ILE A 1 455 ? -25.505 -13.586 -23.659 1.00 79.62 455 ILE A C 1
ATOM 3589 O O . ILE A 1 455 ? -26.027 -14.062 -22.653 1.00 79.62 455 ILE A O 1
ATOM 3593 N N . LYS A 1 456 ? -26.204 -13.334 -24.778 1.00 80.06 456 LYS A N 1
ATOM 3594 C CA . LYS A 1 456 ? -27.619 -13.686 -24.997 1.00 80.06 456 LYS A CA 1
ATOM 3595 C C . LYS A 1 456 ? -27.800 -15.017 -25.740 1.00 80.06 456 LYS A C 1
ATOM 3597 O O . LYS A 1 456 ? -28.935 -15.413 -25.971 1.00 80.06 456 LYS A O 1
ATOM 3602 N N . SER A 1 457 ? -26.718 -15.682 -26.146 1.00 82.88 457 SER A N 1
ATOM 3603 C CA . SER A 1 457 ? -26.787 -16.973 -26.832 1.00 82.88 457 SER A CA 1
ATOM 3604 C C . SER A 1 457 ? -27.151 -18.082 -25.841 1.00 82.88 457 SER A C 1
ATOM 3606 O O . SER A 1 457 ? -26.450 -18.287 -24.846 1.00 82.88 457 SER A O 1
ATOM 3608 N N . ASP A 1 458 ? -28.224 -18.826 -26.123 1.00 84.62 458 ASP A N 1
ATOM 3609 C CA . ASP A 1 458 ? -28.605 -20.018 -25.349 1.00 84.62 458 ASP A CA 1
ATOM 3610 C C . ASP A 1 458 ? -27.549 -21.130 -25.441 1.00 84.62 458 ASP A C 1
ATOM 3612 O O . ASP A 1 458 ? -27.435 -21.964 -24.542 1.00 84.62 458 ASP A O 1
ATOM 3616 N N . ALA A 1 459 ? -26.741 -21.116 -26.507 1.00 86.75 459 ALA A N 1
ATOM 3617 C CA . ALA A 1 459 ? -25.581 -21.975 -26.661 1.00 86.75 459 ALA A CA 1
ATOM 3618 C C . ALA A 1 459 ? -24.404 -21.445 -25.821 1.00 86.75 459 ALA A C 1
ATOM 3620 O O . ALA A 1 459 ? -23.783 -20.426 -26.136 1.00 86.75 459 ALA A O 1
ATOM 3621 N N . LYS A 1 460 ? -24.088 -22.171 -24.747 1.00 91.06 460 LYS A N 1
ATOM 3622 C CA . LYS A 1 460 ? -23.025 -21.862 -23.785 1.00 91.06 460 LYS A CA 1
ATOM 3623 C C . LYS A 1 460 ? -21.851 -22.817 -23.945 1.00 91.06 460 LYS A C 1
ATOM 3625 O O . LYS A 1 460 ? -22.032 -24.037 -23.986 1.00 91.06 460 LYS A O 1
ATOM 3630 N N . VAL A 1 461 ? -20.642 -22.265 -23.964 1.00 89.25 461 VAL A N 1
ATOM 3631 C CA . VAL A 1 461 ? -19.392 -23.019 -24.127 1.00 89.25 461 VAL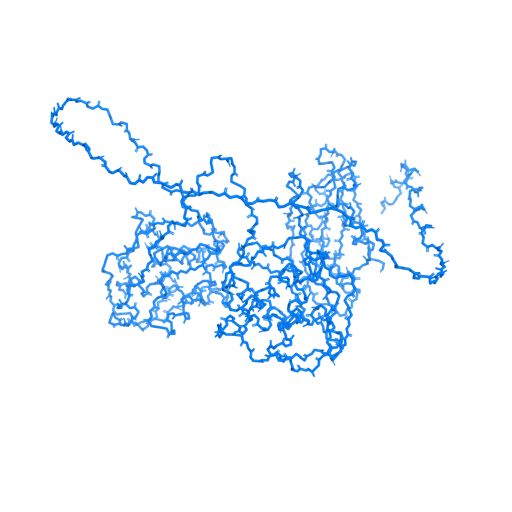 A CA 1
ATOM 3632 C C . VAL A 1 461 ? -18.458 -22.723 -22.957 1.00 89.25 461 VAL A C 1
ATOM 3634 O O . VAL A 1 461 ? -18.197 -21.561 -22.651 1.00 89.25 461 VAL A O 1
ATOM 3637 N N . ALA A 1 462 ? -17.940 -23.765 -22.312 1.00 89.62 462 ALA A N 1
ATOM 3638 C CA . ALA A 1 462 ? -16.921 -23.647 -21.273 1.00 89.62 462 ALA A CA 1
ATOM 3639 C C . ALA A 1 462 ? -15.553 -24.096 -21.799 1.00 89.62 462 ALA A C 1
ATOM 3641 O O . ALA A 1 462 ? -15.433 -25.190 -22.346 1.00 89.62 462 ALA A O 1
ATOM 3642 N N . PHE A 1 463 ? -14.520 -23.290 -21.576 1.00 86.00 463 PHE A N 1
ATOM 3643 C CA . PHE A 1 463 ? -13.122 -23.681 -21.754 1.00 86.00 463 PHE A CA 1
ATOM 3644 C C . PHE A 1 463 ? -12.484 -23.926 -20.388 1.00 86.00 463 PHE A C 1
ATOM 3646 O O . PHE A 1 463 ? -12.626 -23.091 -19.495 1.00 86.00 463 PHE A O 1
ATOM 3653 N N . VAL A 1 464 ? -11.775 -25.040 -20.223 1.00 84.38 464 VAL A N 1
ATOM 3654 C CA . VAL A 1 464 ? -10.948 -25.312 -19.039 1.00 84.38 464 VAL A CA 1
ATOM 3655 C C . VAL A 1 464 ? -9.494 -25.051 -19.415 1.00 84.38 464 VAL A C 1
ATOM 3657 O O . VAL A 1 464 ? -8.974 -25.676 -20.339 1.00 84.38 464 VAL A O 1
ATOM 3660 N N . ILE A 1 465 ? -8.869 -24.090 -18.732 1.00 72.25 465 ILE A N 1
ATOM 3661 C CA . ILE A 1 465 ? -7.509 -23.617 -19.010 1.00 72.25 465 ILE A CA 1
ATOM 3662 C C . ILE A 1 465 ? -6.706 -23.663 -17.708 1.00 72.25 465 ILE A C 1
ATOM 3664 O O . ILE A 1 465 ? -7.049 -22.998 -16.728 1.00 72.25 465 ILE A O 1
ATOM 3668 N N . GLY A 1 466 ? -5.641 -24.464 -17.698 1.00 64.12 466 GLY A N 1
ATOM 3669 C CA . GLY A 1 466 ? -4.671 -24.499 -16.606 1.00 64.12 466 GLY A CA 1
ATOM 3670 C C . GLY A 1 466 ? -3.479 -23.597 -16.881 1.00 64.12 466 GLY A C 1
ATOM 3671 O O . GLY A 1 466 ? -2.696 -23.908 -17.774 1.00 64.12 466 GLY A O 1
ATOM 3672 N N . LEU A 1 467 ? -3.329 -22.531 -16.091 1.00 55.56 467 LEU A N 1
ATOM 3673 C CA . LEU A 1 467 ? -2.126 -21.703 -16.056 1.00 55.56 467 LEU A CA 1
ATOM 3674 C C . LEU A 1 467 ? -1.079 -22.394 -15.173 1.00 55.56 467 LEU A C 1
ATOM 3676 O O . LEU A 1 467 ? -1.054 -22.208 -13.949 1.00 55.56 467 LEU A O 1
ATOM 3680 N N . THR A 1 468 ? -0.212 -23.190 -15.787 1.00 51.75 468 THR A N 1
ATOM 3681 C CA . THR A 1 468 ? 1.043 -23.621 -15.165 1.00 51.75 468 THR A CA 1
ATOM 3682 C C . THR A 1 468 ? 2.124 -22.549 -15.378 1.00 51.75 468 THR A C 1
ATOM 3684 O O . THR A 1 468 ? 2.101 -21.815 -16.370 1.00 51.75 468 THR A O 1
ATOM 3687 N N . PRO A 1 469 ? 3.102 -22.404 -14.470 1.00 42.62 469 PRO A N 1
ATOM 3688 C CA . PRO A 1 469 ? 4.311 -21.604 -14.693 1.00 42.62 469 PRO A CA 1
ATOM 3689 C C . PRO A 1 469 ? 5.093 -21.870 -15.998 1.00 42.62 469 PRO A C 1
ATOM 3691 O O . PRO A 1 469 ? 5.936 -21.043 -16.357 1.00 42.62 469 PRO A O 1
ATOM 3694 N N . LEU A 1 470 ? 4.813 -22.976 -16.696 1.00 43.94 470 LEU A N 1
ATOM 3695 C CA . LEU A 1 470 ? 5.436 -23.429 -17.948 1.00 43.94 470 LEU A CA 1
ATOM 3696 C C . LEU A 1 470 ? 4.453 -23.485 -19.146 1.00 43.94 470 LEU A C 1
ATOM 3698 O O . LEU A 1 470 ? 4.711 -24.183 -20.123 1.00 43.94 470 LEU A O 1
ATOM 3702 N N . GLU A 1 471 ? 3.334 -22.756 -19.081 1.00 55.72 471 GLU A N 1
ATOM 3703 C CA . GLU A 1 471 ? 2.221 -22.845 -20.041 1.00 55.72 471 GLU A CA 1
ATOM 3704 C C . GLU A 1 471 ? 2.611 -22.664 -21.529 1.00 55.72 471 GLU A C 1
ATOM 3706 O O . GLU A 1 471 ? 3.363 -21.758 -21.904 1.00 55.72 471 GLU A O 1
ATOM 3711 N N . SER A 1 472 ? 2.016 -23.484 -22.407 1.00 56.28 472 SER A N 1
ATOM 3712 C CA . SER A 1 472 ? 2.204 -23.387 -23.858 1.00 56.28 472 SER A CA 1
ATOM 3713 C C . SER A 1 472 ? 1.560 -22.133 -24.473 1.00 56.28 472 SER A C 1
ATOM 3715 O O . SER A 1 472 ? 0.495 -21.656 -24.068 1.00 56.28 472 SER A O 1
ATOM 3717 N N . SER A 1 473 ? 2.184 -21.615 -25.535 1.00 55.91 473 SER A N 1
ATOM 3718 C CA . SER A 1 473 ? 1.721 -20.424 -26.266 1.00 55.91 473 SER A CA 1
ATOM 3719 C C . SER A 1 473 ? 0.299 -20.558 -26.832 1.00 55.91 473 SER A C 1
ATOM 3721 O O . SER A 1 473 ? -0.393 -19.550 -26.985 1.00 55.91 473 SER A O 1
ATOM 3723 N N . ILE A 1 474 ? -0.151 -21.789 -27.096 1.00 60.94 474 ILE A N 1
ATOM 3724 C CA . ILE A 1 474 ? -1.471 -22.121 -27.647 1.00 60.94 474 ILE A CA 1
ATOM 3725 C C . ILE A 1 474 ? -2.589 -21.785 -26.651 1.00 60.94 474 ILE A C 1
ATOM 3727 O O . ILE A 1 474 ? -3.550 -21.103 -27.018 1.00 60.94 474 ILE A O 1
ATOM 3731 N N . LYS A 1 475 ? -2.457 -22.202 -25.382 1.00 64.62 475 LYS A N 1
ATOM 3732 C CA . LYS A 1 475 ? -3.450 -21.912 -24.331 1.00 64.62 475 LYS A CA 1
ATOM 3733 C C . LYS A 1 475 ? -3.625 -20.404 -24.139 1.00 64.62 475 LYS A C 1
ATOM 3735 O O . LYS A 1 475 ? -4.752 -19.900 -24.160 1.00 64.62 475 LYS A O 1
ATOM 3740 N N . LYS A 1 476 ? -2.506 -19.673 -24.060 1.00 60.81 476 LYS A N 1
ATOM 3741 C CA . LYS A 1 476 ? -2.504 -18.208 -23.974 1.00 60.81 476 LYS A CA 1
ATOM 3742 C C . LYS A 1 476 ? -3.168 -17.559 -25.196 1.00 60.81 476 LYS A C 1
ATOM 3744 O O . LYS A 1 476 ? -3.993 -16.663 -25.027 1.00 60.81 476 LYS A O 1
ATOM 3749 N N . ALA A 1 477 ? -2.836 -18.003 -26.410 1.00 63.81 477 ALA A N 1
ATOM 3750 C CA . ALA A 1 477 ? -3.416 -17.458 -27.639 1.00 63.81 477 ALA A CA 1
ATOM 3751 C C . ALA A 1 477 ? -4.942 -17.651 -27.697 1.00 63.81 477 ALA A C 1
ATOM 3753 O O . ALA A 1 477 ? -5.664 -16.739 -28.110 1.00 63.81 477 ALA A O 1
ATOM 3754 N N . LEU A 1 478 ? -5.454 -18.797 -27.232 1.00 67.62 478 LEU A N 1
ATOM 3755 C CA . LEU A 1 478 ? -6.896 -19.023 -27.151 1.00 67.62 478 LEU A CA 1
ATOM 3756 C C . LEU A 1 478 ? -7.561 -18.165 -26.065 1.00 67.62 478 LEU A C 1
ATOM 3758 O O . LEU A 1 478 ? -8.604 -17.569 -26.334 1.00 67.62 478 LEU A O 1
ATOM 3762 N N . TYR A 1 479 ? -6.965 -18.049 -24.872 1.00 67.56 479 TYR A N 1
ATOM 3763 C CA . TYR A 1 479 ? -7.461 -17.138 -23.833 1.00 67.56 479 TYR A CA 1
ATOM 3764 C C . TYR A 1 479 ? -7.583 -15.703 -24.367 1.00 67.56 479 TYR A C 1
ATOM 3766 O O . TYR A 1 479 ? -8.649 -15.093 -24.255 1.00 67.56 479 TYR A O 1
ATOM 3774 N N . ASP A 1 480 ? -6.531 -15.193 -25.014 1.00 62.41 480 ASP A N 1
ATOM 3775 C CA . ASP A 1 480 ? -6.534 -13.857 -25.615 1.00 62.41 480 ASP A CA 1
ATOM 3776 C C . ASP A 1 480 ? -7.621 -13.739 -26.705 1.00 62.41 480 ASP A C 1
ATOM 3778 O O . ASP A 1 480 ? -8.310 -12.720 -26.778 1.00 62.41 480 ASP A O 1
ATOM 3782 N N . SER A 1 481 ? -7.846 -14.787 -27.508 1.00 64.31 481 SER A N 1
ATOM 3783 C CA . SER A 1 481 ? -8.890 -14.828 -28.551 1.00 64.31 481 SER A CA 1
ATOM 3784 C C . SER A 1 481 ? -10.319 -14.782 -27.987 1.00 64.31 481 SER A C 1
ATOM 3786 O O . SER A 1 481 ? -11.159 -14.050 -28.509 1.00 64.31 481 SER A O 1
ATOM 3788 N N . ILE A 1 482 ? -10.601 -15.512 -26.900 1.00 66.88 482 ILE A N 1
ATOM 3789 C CA . ILE A 1 482 ? -11.922 -15.512 -26.242 1.00 66.88 482 ILE A CA 1
ATOM 3790 C C . ILE A 1 482 ? -12.177 -14.162 -25.552 1.00 66.88 482 ILE A C 1
ATOM 3792 O O . ILE A 1 482 ? -13.245 -13.566 -25.702 1.00 66.88 482 ILE A O 1
ATOM 3796 N N . VAL A 1 483 ? -11.192 -13.654 -24.803 1.00 61.78 483 VAL A N 1
ATOM 3797 C CA . VAL A 1 483 ? -11.338 -12.435 -23.988 1.00 61.78 483 VAL A CA 1
ATOM 3798 C C . VAL A 1 483 ? -11.365 -11.159 -24.839 1.00 61.78 483 VAL A C 1
ATOM 3800 O O . VAL A 1 483 ? -11.994 -10.177 -24.445 1.00 61.78 483 VAL A O 1
ATOM 3803 N N . SER A 1 484 ? -10.756 -11.170 -26.029 1.00 58.56 484 SER A N 1
ATOM 3804 C CA . SER A 1 484 ? -10.779 -10.037 -26.971 1.00 58.56 484 SER A CA 1
ATOM 3805 C C . SER A 1 484 ? -12.106 -9.842 -27.722 1.00 58.56 484 SER A C 1
ATOM 3807 O O . SER A 1 484 ? -12.214 -8.893 -28.492 1.00 58.56 484 SER A O 1
ATOM 3809 N N . GLN A 1 485 ? -13.123 -10.687 -27.491 1.00 57.94 485 GLN A N 1
ATOM 3810 C CA . GLN A 1 485 ? -14.449 -10.625 -28.140 1.00 57.94 485 GLN A CA 1
ATOM 3811 C C . GLN A 1 485 ? -14.428 -10.751 -29.680 1.00 57.94 485 GLN A C 1
ATOM 3813 O O . GLN A 1 485 ? -15.406 -10.420 -30.354 1.00 57.94 485 GLN A O 1
ATOM 3818 N N . ASN A 1 486 ? -13.342 -11.300 -30.236 1.00 48.34 486 ASN A N 1
ATOM 3819 C CA . ASN A 1 486 ? -13.235 -11.656 -31.655 1.00 48.34 486 ASN A CA 1
ATOM 3820 C C . ASN A 1 486 ? -14.091 -12.884 -32.035 1.00 48.34 486 ASN A C 1
ATOM 3822 O O . ASN A 1 486 ? -14.200 -13.214 -33.212 1.00 48.34 486 ASN A O 1
ATOM 3826 N N . VAL A 1 487 ? -14.710 -13.551 -31.054 1.00 55.97 487 VAL A N 1
ATOM 3827 C CA . VAL A 1 487 ? -15.640 -14.672 -31.245 1.00 55.97 487 VAL A CA 1
ATOM 3828 C C . VAL A 1 487 ? -16.999 -14.280 -30.662 1.00 55.97 487 VAL A C 1
ATOM 3830 O O . VAL A 1 487 ? -17.080 -13.928 -29.483 1.00 55.97 487 VAL A O 1
ATOM 3833 N N . GLN A 1 488 ? -18.060 -14.298 -31.477 1.00 66.94 488 GLN A N 1
ATOM 3834 C CA . GLN A 1 488 ? -19.362 -13.703 -31.121 1.00 66.94 488 GLN A CA 1
ATOM 3835 C C . GLN A 1 488 ? -20.570 -14.641 -31.284 1.00 66.94 488 GLN A C 1
ATOM 3837 O O . GLN A 1 488 ? -21.689 -14.224 -31.008 1.00 66.94 488 GLN A O 1
ATOM 3842 N N . ASP A 1 489 ? -20.391 -15.903 -31.675 1.00 78.62 489 ASP A N 1
ATOM 3843 C CA . ASP A 1 489 ? -21.529 -16.801 -31.947 1.00 78.62 489 ASP A CA 1
ATOM 3844 C C . ASP A 1 489 ? -22.225 -17.292 -30.661 1.00 78.62 489 ASP A C 1
ATOM 3846 O O . ASP A 1 489 ? -23.455 -17.405 -30.584 1.00 78.62 489 ASP A O 1
ATOM 3850 N N . TYR A 1 490 ? -21.432 -17.576 -29.624 1.00 83.50 490 TYR A N 1
ATOM 3851 C CA . TYR A 1 490 ? -21.878 -18.260 -28.407 1.00 83.50 490 TYR A CA 1
ATOM 3852 C C . TYR A 1 490 ? -21.572 -17.471 -27.128 1.00 83.50 490 TYR A C 1
ATOM 3854 O O . TYR A 1 490 ? -20.881 -16.450 -27.142 1.00 83.50 490 TYR A O 1
ATOM 3862 N N . CYS A 1 491 ? -22.107 -17.961 -26.011 1.00 83.56 491 CYS A N 1
ATOM 3863 C CA . CYS A 1 491 ? -21.874 -17.432 -24.673 1.00 83.56 491 CYS A CA 1
ATOM 3864 C C . CYS A 1 491 ? -20.715 -18.208 -24.018 1.00 83.56 491 CYS A C 1
ATOM 3866 O O . CYS A 1 491 ? -20.888 -19.347 -23.570 1.00 83.56 491 CYS A O 1
ATOM 3868 N N . TYR A 1 492 ? -19.511 -17.630 -24.010 1.00 84.56 492 TYR A N 1
ATOM 3869 C CA . TYR A 1 492 ? -18.291 -18.321 -23.574 1.00 84.56 492 TYR A CA 1
ATOM 3870 C C . TYR A 1 492 ? -17.961 -18.063 -22.098 1.00 84.56 492 TYR A C 1
ATOM 3872 O O . TYR A 1 492 ? -18.091 -16.944 -21.600 1.00 84.56 492 TYR A O 1
ATOM 3880 N N . TYR A 1 493 ? -17.456 -19.088 -21.415 1.00 86.12 493 TYR A N 1
ATOM 3881 C CA . TYR A 1 493 ? -16.923 -19.019 -20.053 1.00 86.12 493 TYR A CA 1
ATOM 3882 C C . TYR A 1 493 ? -15.548 -19.685 -19.992 1.00 86.12 493 TYR A C 1
ATOM 3884 O O . TYR A 1 493 ? -15.305 -20.680 -20.675 1.00 86.12 493 TYR A O 1
ATOM 3892 N N . ILE A 1 494 ? -14.664 -19.168 -19.141 1.00 84.50 494 ILE A N 1
ATOM 3893 C CA . ILE A 1 494 ? -13.319 -19.710 -18.922 1.00 84.50 494 ILE A CA 1
ATOM 3894 C C . ILE A 1 494 ? -13.202 -20.164 -17.468 1.00 84.50 494 ILE A C 1
ATOM 3896 O O . ILE A 1 494 ? -13.390 -19.365 -16.552 1.00 84.50 494 ILE A O 1
ATOM 3900 N N . TYR A 1 495 ? -12.883 -21.437 -17.264 1.00 83.69 495 TYR A N 1
ATOM 3901 C CA . TYR A 1 495 ? -12.492 -22.019 -15.984 1.00 83.69 495 TYR A CA 1
ATOM 3902 C C . TYR A 1 495 ? -10.973 -21.951 -15.894 1.00 83.69 495 TYR A C 1
ATOM 3904 O O . TYR A 1 495 ? -10.271 -22.735 -16.533 1.00 83.69 495 TYR A O 1
ATOM 3912 N N . MET A 1 496 ? -10.488 -20.974 -15.136 1.00 78.69 496 MET A N 1
ATOM 3913 C CA . MET A 1 496 ? -9.076 -20.663 -14.996 1.00 78.69 496 MET A CA 1
ATOM 3914 C C . MET A 1 496 ? -8.506 -21.330 -13.748 1.00 78.69 496 MET A C 1
ATOM 3916 O O . MET A 1 496 ? -8.825 -20.933 -12.623 1.00 78.69 496 MET A O 1
ATOM 3920 N N . ILE A 1 497 ? -7.655 -22.332 -13.947 1.00 77.94 497 ILE A N 1
ATOM 3921 C CA . ILE A 1 497 ? -6.937 -23.025 -12.876 1.00 77.94 497 ILE A CA 1
ATOM 3922 C C . ILE A 1 497 ? -5.566 -22.362 -12.719 1.00 77.94 497 ILE A C 1
ATOM 3924 O O . ILE A 1 497 ? -4.820 -22.242 -13.686 1.00 77.94 497 ILE A O 1
ATOM 3928 N N . ASN A 1 498 ? -5.235 -21.927 -11.505 1.00 68.50 498 ASN A N 1
ATOM 3929 C CA . ASN A 1 498 ? -3.975 -21.265 -11.177 1.00 68.50 498 ASN A CA 1
ATOM 3930 C C . ASN A 1 498 ? -3.209 -22.144 -10.184 1.00 68.50 498 ASN A C 1
ATOM 3932 O O . ASN A 1 498 ? -3.570 -22.180 -9.005 1.00 68.50 498 ASN A O 1
ATOM 3936 N N . VAL A 1 499 ? -2.148 -22.824 -10.623 1.00 66.56 499 VAL A N 1
ATOM 3937 C CA . VAL A 1 499 ? -1.257 -23.550 -9.702 1.00 66.56 499 VAL A CA 1
ATOM 3938 C C . VAL A 1 499 ? -0.383 -22.531 -8.963 1.00 66.56 499 VAL A C 1
ATOM 3940 O O . VAL A 1 499 ? 0.290 -21.707 -9.582 1.00 66.56 499 VAL A O 1
ATOM 3943 N N . THR A 1 500 ? -0.411 -22.547 -7.626 1.00 63.56 500 THR A N 1
ATOM 3944 C CA . THR A 1 500 ? 0.372 -21.616 -6.784 1.00 63.56 500 THR A CA 1
ATOM 3945 C C . THR A 1 500 ? 1.371 -22.300 -5.857 1.00 63.56 500 THR A C 1
ATOM 3947 O O . THR A 1 500 ? 2.233 -21.625 -5.290 1.00 63.56 500 THR A O 1
ATOM 3950 N N . LYS A 1 501 ? 1.274 -23.624 -5.696 1.00 64.81 501 LYS A N 1
ATOM 3951 C CA . LYS A 1 501 ? 2.287 -24.435 -5.018 1.00 64.81 501 LYS A CA 1
ATOM 3952 C C . LYS A 1 501 ? 3.578 -24.451 -5.838 1.00 64.81 501 LYS A C 1
ATOM 3954 O O . LYS A 1 501 ? 3.538 -24.504 -7.062 1.00 64.81 501 LYS A O 1
ATOM 3959 N N . ALA A 1 502 ? 4.719 -24.395 -5.155 1.00 59.19 502 ALA A N 1
ATOM 3960 C CA . ALA A 1 502 ? 6.015 -24.568 -5.800 1.00 59.19 502 ALA A CA 1
ATOM 3961 C C . ALA A 1 502 ? 6.215 -26.037 -6.202 1.00 59.19 502 ALA A C 1
ATOM 3963 O O . ALA A 1 502 ? 6.023 -26.930 -5.377 1.00 59.19 502 ALA A O 1
ATOM 3964 N N . SER A 1 503 ? 6.600 -26.241 -7.455 1.00 60.28 503 SER A N 1
ATOM 3965 C CA . SER A 1 503 ? 6.898 -27.520 -8.093 1.00 60.28 503 SER A CA 1
ATOM 3966 C C . SER A 1 503 ? 8.407 -27.780 -8.165 1.00 60.28 503 SER A C 1
ATOM 3968 O O . SER A 1 503 ? 9.229 -26.877 -7.973 1.00 60.28 503 SER A O 1
ATOM 3970 N N . SER A 1 504 ? 8.766 -29.021 -8.480 1.00 53.25 504 SER A N 1
ATOM 3971 C CA . SER A 1 504 ? 10.107 -29.440 -8.899 1.00 53.25 504 SER A CA 1
ATOM 3972 C C . SER A 1 504 ? 10.248 -29.576 -10.425 1.00 53.25 504 SER A C 1
ATOM 3974 O O . SER A 1 504 ? 11.362 -29.471 -10.938 1.00 53.25 504 SER A O 1
ATOM 3976 N N . GLY A 1 505 ? 9.140 -29.748 -11.157 1.00 58.84 505 GLY A N 1
ATOM 3977 C CA . GLY A 1 505 ? 9.106 -29.897 -12.614 1.00 58.84 505 GLY A CA 1
ATOM 3978 C C . GLY A 1 505 ? 7.685 -29.859 -13.194 1.00 58.84 505 GLY A C 1
ATOM 3979 O O . GLY A 1 505 ? 6.706 -29.786 -12.453 1.00 58.84 505 GLY A O 1
ATOM 3980 N N . TYR A 1 506 ? 7.590 -29.909 -14.527 1.00 57.44 506 TYR A N 1
ATOM 3981 C CA . TYR A 1 506 ? 6.353 -29.717 -15.300 1.00 57.44 506 TYR A CA 1
ATOM 3982 C C . TYR A 1 506 ? 5.241 -30.715 -14.945 1.00 57.44 506 TYR A C 1
ATOM 3984 O O . TYR A 1 506 ? 4.111 -30.313 -14.672 1.00 57.44 506 TYR A O 1
ATOM 3992 N N . ASP A 1 507 ? 5.573 -32.006 -14.860 1.00 66.31 507 ASP A N 1
ATOM 3993 C CA . ASP A 1 507 ? 4.602 -33.077 -14.592 1.00 66.31 507 ASP A CA 1
ATOM 3994 C C . ASP A 1 507 ? 3.904 -32.908 -13.231 1.00 66.31 507 ASP A C 1
ATOM 3996 O O . ASP A 1 507 ? 2.733 -33.247 -13.064 1.00 66.31 507 ASP A O 1
ATOM 4000 N N . GLU A 1 508 ? 4.604 -32.319 -12.258 1.00 67.62 508 GLU A N 1
ATOM 4001 C CA . GLU A 1 508 ? 4.066 -32.015 -10.933 1.00 67.62 508 GLU A CA 1
ATOM 4002 C C . GLU A 1 508 ? 3.026 -30.878 -10.992 1.00 67.62 508 GLU A C 1
ATOM 4004 O O . GLU A 1 508 ? 2.003 -30.928 -10.308 1.00 67.62 508 GLU A O 1
ATOM 4009 N N . GLU A 1 509 ? 3.244 -29.872 -11.848 1.00 66.19 509 GLU A N 1
ATOM 4010 C CA . GLU A 1 509 ? 2.298 -28.768 -12.073 1.00 66.19 509 GLU A CA 1
ATOM 4011 C C . GLU A 1 509 ? 1.036 -29.244 -12.796 1.00 66.19 509 GLU A C 1
ATOM 4013 O O . GLU A 1 509 ? -0.068 -28.855 -12.406 1.00 66.19 509 GLU A O 1
ATOM 4018 N N . LYS A 1 510 ? 1.190 -30.142 -13.776 1.00 72.81 510 LYS A N 1
ATOM 4019 C CA . LYS A 1 510 ? 0.097 -30.806 -14.503 1.00 72.81 510 LYS A CA 1
ATOM 4020 C C . LYS A 1 510 ? -0.814 -31.584 -13.546 1.00 72.81 510 LYS A C 1
ATOM 4022 O O . LYS A 1 510 ? -2.025 -31.362 -13.529 1.00 72.81 510 LYS A O 1
ATOM 4027 N N . ILE A 1 511 ? -0.232 -32.389 -12.649 1.00 78.25 511 ILE A N 1
ATOM 4028 C CA . ILE A 1 511 ? -0.963 -33.109 -11.587 1.00 78.25 511 ILE A CA 1
ATOM 4029 C C . ILE A 1 511 ? -1.707 -32.136 -10.653 1.00 78.25 511 ILE A C 1
ATOM 4031 O O . ILE A 1 511 ? -2.863 -32.379 -10.296 1.00 78.25 511 ILE A O 1
ATOM 4035 N N . TYR A 1 512 ? -1.091 -31.012 -10.268 1.00 78.00 512 TYR A N 1
ATOM 4036 C CA . TYR A 1 512 ? -1.758 -30.002 -9.437 1.00 78.00 512 TYR A CA 1
ATOM 4037 C C . TYR A 1 512 ? -2.894 -29.276 -10.171 1.00 78.00 512 TYR A C 1
ATOM 4039 O O . TYR A 1 512 ? -3.928 -29.000 -9.557 1.00 78.00 512 TYR A O 1
ATOM 4047 N N . ALA A 1 513 ? -2.748 -29.008 -11.470 1.00 73.12 513 ALA A N 1
ATOM 4048 C CA . ALA A 1 513 ? -3.802 -28.426 -12.294 1.00 73.12 513 ALA A CA 1
ATOM 4049 C C . ALA A 1 513 ? -4.995 -29.387 -12.459 1.00 73.12 513 ALA A C 1
ATOM 4051 O O . ALA A 1 513 ? -6.142 -28.965 -12.300 1.00 73.12 513 ALA A O 1
ATOM 4052 N N . GLU A 1 514 ? -4.747 -30.677 -12.699 1.00 81.31 514 GLU A N 1
ATOM 4053 C CA . GLU A 1 514 ? -5.795 -31.704 -12.789 1.00 81.31 514 GLU A CA 1
ATOM 4054 C C . GLU A 1 514 ? -6.522 -31.916 -11.452 1.00 81.31 514 GLU A C 1
ATOM 4056 O O . GLU A 1 514 ? -7.753 -31.987 -11.422 1.00 81.31 514 GLU A O 1
ATOM 4061 N N . ALA A 1 515 ? -5.800 -31.938 -10.326 1.00 81.38 515 ALA A N 1
ATOM 4062 C CA . ALA A 1 515 ? -6.407 -32.024 -8.997 1.00 81.38 515 ALA A CA 1
ATOM 4063 C C . ALA A 1 515 ? -7.350 -30.836 -8.717 1.00 81.38 515 ALA A C 1
ATOM 4065 O O . ALA A 1 515 ? -8.496 -31.032 -8.310 1.00 81.38 515 ALA A O 1
ATOM 4066 N N . LEU A 1 516 ? -6.904 -29.609 -9.012 1.00 78.44 516 LEU A N 1
ATOM 4067 C CA . LEU A 1 516 ? -7.717 -28.392 -8.903 1.00 78.44 516 LEU A CA 1
ATOM 4068 C C . LEU A 1 516 ? -8.931 -28.407 -9.850 1.00 78.44 516 LEU A C 1
ATOM 4070 O O . LEU A 1 516 ? -10.022 -27.973 -9.464 1.00 78.44 516 LEU A O 1
ATOM 4074 N N . ALA A 1 517 ? -8.767 -28.916 -11.075 1.00 83.88 517 ALA A N 1
ATOM 4075 C CA . ALA A 1 517 ? -9.856 -29.068 -12.035 1.00 83.88 517 ALA A CA 1
ATOM 4076 C C . ALA A 1 517 ? -10.947 -30.007 -11.501 1.00 83.88 517 ALA A C 1
ATOM 4078 O O . ALA A 1 517 ? -12.127 -29.653 -11.531 1.00 83.88 517 ALA A O 1
ATOM 4079 N N . ASN A 1 518 ? -10.558 -31.166 -10.969 1.00 85.56 518 ASN A N 1
ATOM 4080 C CA . ASN A 1 518 ? -11.485 -32.163 -10.436 1.00 85.56 518 ASN A CA 1
ATOM 4081 C C . ASN A 1 518 ? -12.166 -31.692 -9.136 1.00 85.56 518 ASN A C 1
ATOM 4083 O O . ASN A 1 518 ? -13.362 -31.916 -8.964 1.00 85.56 518 ASN A O 1
ATOM 4087 N N . GLU A 1 519 ? -11.454 -30.988 -8.246 1.00 84.56 519 GLU A N 1
ATOM 4088 C CA . GLU A 1 519 ? -12.028 -30.494 -6.982 1.00 84.56 519 GLU A CA 1
ATOM 4089 C C . GLU A 1 519 ? -12.999 -29.314 -7.189 1.00 84.56 519 GLU A C 1
ATOM 4091 O O . GLU A 1 519 ? -14.050 -29.260 -6.548 1.00 84.56 519 GLU A O 1
ATOM 4096 N N . PHE A 1 520 ? -12.684 -28.369 -8.088 1.00 79.56 520 PHE A N 1
ATOM 4097 C CA . PHE A 1 520 ? -13.397 -27.083 -8.155 1.00 79.56 520 PHE A CA 1
ATOM 4098 C C . PHE A 1 520 ? -14.039 -26.744 -9.506 1.00 79.56 520 PHE A C 1
ATOM 4100 O O . PHE A 1 520 ? -15.079 -26.079 -9.525 1.00 79.56 520 PHE A O 1
ATOM 4107 N N . ALA A 1 521 ? -13.465 -27.169 -10.638 1.00 83.38 521 ALA A N 1
ATOM 4108 C CA . ALA A 1 521 ? -14.050 -26.891 -11.953 1.00 83.38 521 ALA A CA 1
ATOM 4109 C C . ALA A 1 521 ? -15.148 -27.908 -12.297 1.00 83.38 521 ALA A C 1
ATOM 4111 O O . ALA A 1 521 ? -16.284 -27.517 -12.568 1.00 83.38 521 ALA A O 1
ATOM 4112 N N . GLN A 1 522 ? -14.833 -29.205 -12.231 1.00 86.75 522 GLN A N 1
ATOM 4113 C CA . GLN A 1 522 ? -15.720 -30.302 -12.623 1.00 86.75 522 GLN A CA 1
ATOM 4114 C C . GLN A 1 522 ? -17.094 -30.247 -11.924 1.00 86.75 522 GLN A C 1
ATOM 4116 O O . GLN A 1 522 ? -18.096 -30.274 -12.644 1.00 86.75 522 GLN A O 1
ATOM 4121 N N . PRO A 1 523 ? -17.213 -30.060 -10.589 1.00 85.44 523 PRO A N 1
ATOM 4122 C CA . PRO A 1 523 ? -18.523 -30.035 -9.933 1.00 85.44 523 PRO A CA 1
ATOM 4123 C C . PRO A 1 523 ? -19.371 -28.829 -10.351 1.00 85.44 523 PRO A C 1
ATOM 4125 O O . PRO A 1 523 ? -20.596 -28.920 -10.409 1.00 85.44 523 PRO A O 1
ATOM 4128 N N . HIS A 1 524 ? -18.745 -27.695 -10.678 1.00 89.69 524 HIS A N 1
ATOM 4129 C CA . HIS A 1 524 ? -19.461 -26.513 -11.152 1.00 89.69 524 HIS A CA 1
ATOM 4130 C C . HIS A 1 524 ? -19.875 -26.669 -12.624 1.00 89.69 524 HIS A C 1
ATOM 4132 O O . HIS A 1 524 ? -21.021 -26.376 -12.961 1.00 89.69 524 HIS A O 1
ATOM 4138 N N . ILE A 1 525 ? -18.991 -27.192 -13.484 1.00 89.62 525 ILE A N 1
ATOM 4139 C CA . ILE A 1 525 ? -19.260 -27.468 -14.907 1.00 89.62 525 ILE A CA 1
ATOM 4140 C C . ILE A 1 525 ? -20.463 -28.402 -15.065 1.00 89.62 525 ILE A C 1
ATOM 4142 O O . ILE A 1 525 ? -21.397 -28.069 -15.797 1.00 89.62 525 ILE A O 1
ATOM 4146 N N . THR A 1 526 ? -20.477 -29.527 -14.341 1.00 85.94 526 THR A N 1
ATOM 4147 C CA . THR A 1 526 ? -21.551 -30.533 -14.401 1.00 85.94 526 THR A CA 1
ATOM 4148 C C . THR A 1 526 ? -22.924 -29.960 -14.031 1.00 85.94 526 THR A C 1
ATOM 4150 O O . THR A 1 526 ? -23.931 -30.411 -14.566 1.00 85.94 526 THR A O 1
ATOM 4153 N N . ASN A 1 527 ? -22.973 -28.930 -13.180 1.00 85.50 527 ASN A N 1
ATOM 4154 C CA . ASN A 1 527 ? -24.207 -28.274 -12.734 1.00 85.50 527 ASN A CA 1
ATOM 4155 C C . ASN A 1 527 ? -24.566 -26.988 -13.520 1.00 85.50 527 ASN A C 1
ATOM 4157 O O . ASN A 1 527 ? -25.500 -26.285 -13.139 1.00 85.50 527 ASN A O 1
ATOM 4161 N N . SER A 1 528 ? -23.836 -26.641 -14.591 1.00 79.00 528 SER A N 1
ATOM 4162 C CA . SER A 1 528 ? -23.937 -25.324 -15.261 1.00 79.00 528 SER A CA 1
ATOM 4163 C C . SER A 1 528 ? -24.590 -25.320 -16.655 1.00 79.00 528 SER A C 1
ATOM 4165 O O . SER A 1 528 ? -24.618 -24.273 -17.301 1.00 79.00 528 SER A O 1
ATOM 4167 N N . ASN A 1 529 ? -25.139 -26.447 -17.125 1.00 85.88 529 ASN A N 1
ATOM 4168 C CA . ASN A 1 529 ? -25.863 -26.566 -18.405 1.00 85.88 529 ASN A CA 1
ATOM 4169 C C . ASN A 1 529 ? -25.098 -26.005 -19.629 1.00 85.88 529 ASN A C 1
ATOM 4171 O O . ASN A 1 529 ? -25.634 -25.204 -20.397 1.00 85.88 529 ASN A O 1
ATOM 4175 N N . TYR A 1 530 ? -23.841 -26.423 -19.815 1.00 91.25 530 TYR A N 1
ATOM 4176 C CA . TYR A 1 530 ? -23.065 -26.108 -21.021 1.00 91.25 530 TYR A CA 1
ATOM 4177 C C . TYR A 1 530 ? -23.409 -27.033 -22.190 1.00 91.25 530 TYR A C 1
ATOM 4179 O O . TYR A 1 530 ? -23.559 -28.241 -22.019 1.00 91.25 530 TYR A O 1
ATOM 4187 N N . ASN A 1 531 ? -23.453 -26.474 -23.399 1.00 93.81 531 ASN A N 1
ATOM 4188 C CA . ASN A 1 531 ? -23.659 -27.215 -24.647 1.00 93.81 531 ASN A CA 1
ATOM 4189 C C . ASN A 1 531 ? -22.352 -27.841 -25.161 1.00 93.81 531 ASN A C 1
ATOM 4191 O O . ASN A 1 531 ? -22.386 -28.844 -25.871 1.00 93.81 531 ASN A O 1
ATOM 4195 N N . LEU A 1 532 ? -21.208 -27.252 -24.801 1.00 90.31 532 LEU A N 1
ATOM 4196 C CA . LEU A 1 532 ? -19.872 -27.778 -25.066 1.00 90.31 532 LEU A CA 1
ATOM 4197 C C . LEU A 1 532 ? -18.932 -27.430 -23.905 1.00 90.31 532 LEU A C 1
ATOM 4199 O O . LEU A 1 532 ? -18.939 -26.305 -23.405 1.00 90.31 532 LEU A O 1
ATOM 4203 N N . VAL A 1 533 ? -18.090 -28.388 -23.521 1.00 89.62 533 VAL A N 1
ATOM 4204 C CA . VAL A 1 533 ? -16.962 -28.178 -22.608 1.00 89.62 533 VAL A CA 1
ATOM 4205 C C . VAL A 1 533 ? -15.694 -28.596 -23.341 1.00 89.62 533 VAL A C 1
ATOM 4207 O O . VAL A 1 533 ? -15.583 -29.739 -23.780 1.00 89.62 533 VAL A O 1
ATOM 4210 N N . VAL A 1 534 ? -14.750 -27.671 -23.483 1.00 86.62 534 VAL A N 1
ATOM 4211 C CA . VAL A 1 534 ? -13.442 -27.900 -24.098 1.00 86.62 534 VAL A CA 1
ATOM 4212 C C . VAL A 1 534 ? -12.403 -27.923 -22.984 1.00 86.62 534 VAL A C 1
ATOM 4214 O O . VAL A 1 534 ? -12.071 -26.881 -22.420 1.00 86.62 534 VAL A O 1
ATOM 4217 N N . ASN A 1 535 ? -11.899 -29.112 -22.654 1.00 83.19 535 ASN A N 1
ATOM 4218 C CA . ASN A 1 535 ? -10.683 -29.227 -21.854 1.00 83.19 535 ASN A CA 1
ATOM 4219 C C . ASN A 1 535 ? -9.467 -29.061 -22.769 1.00 83.19 535 ASN A C 1
ATOM 4221 O O . ASN A 1 535 ? -9.437 -29.661 -23.844 1.00 83.19 535 ASN A O 1
ATOM 4225 N N . ILE A 1 536 ? -8.484 -28.271 -22.343 1.00 71.56 536 ILE A N 1
ATOM 4226 C CA . ILE A 1 536 ? -7.260 -28.027 -23.108 1.00 71.56 536 ILE A CA 1
ATOM 4227 C C . ILE A 1 536 ? -6.107 -28.658 -22.329 1.00 71.56 536 ILE A C 1
ATOM 4229 O O . ILE A 1 536 ? -5.636 -28.053 -21.359 1.00 71.56 536 ILE A O 1
ATOM 4233 N N . PRO A 1 537 ? -5.699 -29.889 -22.693 1.00 58.97 537 PRO A N 1
ATOM 4234 C CA . PRO A 1 537 ? -4.648 -30.588 -21.978 1.00 58.97 537 PRO A CA 1
ATOM 4235 C C . PRO A 1 537 ? -3.317 -29.850 -22.106 1.00 58.97 537 PRO A C 1
ATOM 4237 O O . PRO A 1 537 ? -3.119 -28.981 -22.958 1.00 58.97 537 PRO A O 1
ATOM 4240 N N . GLU A 1 538 ? -2.391 -30.234 -21.243 1.00 54.97 538 GLU A N 1
ATOM 4241 C CA . GLU A 1 538 ? -0.974 -30.021 -21.495 1.00 54.97 538 GLU A CA 1
ATOM 4242 C C . GLU A 1 538 ? -0.465 -31.202 -22.306 1.00 54.97 538 GLU A C 1
ATOM 4244 O O . GLU A 1 538 ? -0.751 -32.353 -21.960 1.00 54.97 538 GLU A O 1
ATOM 4249 N N . GLU A 1 539 ? 0.248 -30.902 -23.387 1.00 50.88 539 GLU A N 1
ATOM 4250 C CA . GLU A 1 539 ? 1.114 -31.863 -24.070 1.00 50.88 539 GLU A CA 1
ATOM 4251 C C . GLU A 1 539 ? 2.296 -32.142 -23.128 1.00 50.88 539 GLU A C 1
ATOM 4253 O O . GLU A 1 539 ? 3.015 -31.173 -22.787 1.00 50.88 539 GLU A O 1
#

Nearest PDB structures (foldseek):
  6v7n-assembly2_B  TM=4.853E-01  e=2.506E-01  Homo sapiens
  2wtm-assembly2_D  TM=4.907E-01  e=4.249E-01  Butyrivibrio proteoclasticus
  9eyj-assembly1_A  TM=4.186E-01  e=4.506E-01  Candidatus Cloacimonas acidaminovorans
  9eyk-assembly1_A  TM=3.998E-01  e=8.102E-01  Candidatus Cloacimonas acidaminovorans

Secondary structure (DSSP, 8-state):
--GGGSTTS-TTTGGGTSSSTTS-----------------------------------------------------------------SEE-HHHHHHHHHHHHHHHHHHSS--SEEEETTEEEEHHHHHHHHHHHHHHHHTT--SPEEP---PBPPSS-----EEEEEEHHHHHHHHHHHHHHHHHHSB--SEE--TT--EEHHHHHHHHHHHHHHHHHHSS--SEEEEEE-TTSHHHH----------------------PPPSEE-HHHHHHHHHHHHHHHHHHSS--SEEEETTEEEEHHHHHHHHHHHHHHHHTT--SPEEP---PBPPSS-----EEEEEEHHHHHHHHHHHHHHHHHHSB--SEEEEBTEEEEHHHHHHHHHHHHHHHHHHSSPPSEEEEEE-TTSHHHH-PPP-------SS---EEEEEEE-SSEEEEEEEEEE-TT-S-EEEEEEEE-TT--HHHHHHHHHHHTT---SSEEEEEEEEE-SPPSSHHHHHHHHHHHIIIIIHHHHHTS--SEEEE----

Organism: NCBI:txid1076179